Protein 7V5Z (pdb70)

B-factor: mean 31.44, std 9.58, range [15.92, 78.42]

Solvent-accessible surface area: 17406 Å² total; per-residue (Å²): 182,77,101,21,33,26,72,92,0,74,139,78,0,103,79,17,4,91,51,4,24,115,76,87,92,23,8,34,1,50,27,161,73,70,106,39,15,1,0,0,5,1,47,117,9,12,101,3,7,79,11,0,27,65,0,7,32,40,5,0,3,13,15,0,18,102,14,60,133,44,156,43,35,59,27,60,5,101,103,22,78,24,128,116,109,184,78,101,22,36,29,85,102,0,87,157,65,0,94,72,19,4,77,42,1,22,104,88,91,95,17,4,28,2,48,25,170,87,70,142,39,13,1,0,0,5,2,30,109,11,12,101,4,10,66,12,3,14,72,0,4,31,33,4,0,5,26,16,0,33,107,16,64,124,47,152,45,33,61,28,5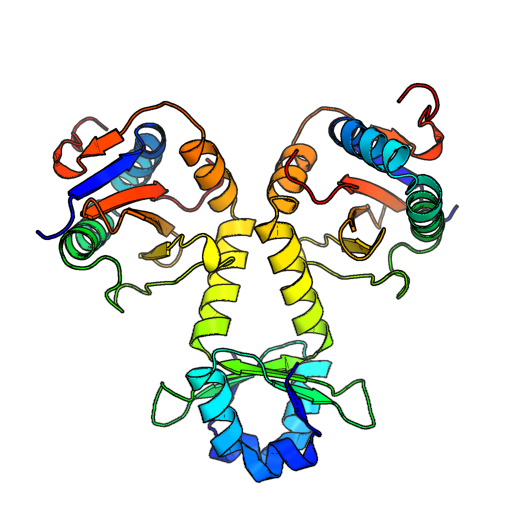8,6,104,101,16,80,23,120,124,57,122,97,25,60,5,52,0,18,44,38,0,84,62,2,2,68,65,0,63,125,49,200,28,72,156,37,0,56,95,3,1,87,21,0,30,84,56,0,62,109,156,50,54,57,26,21,104,3,39,15,63,170,69,92,23,16,0,0,104,8,46,143,56,6,8,0,0,0,28,18,64,62,225,96,101,59,0,41,0,0,1,0,25,1,77,78,133,123,89,26,58,4,47,0,18,38,38,0,75,50,0,0,88,54,0,70,135,50,199,22,73,155,41,0,60,97,3,1,101,16,0,27,68,49,0,64,80,160,55,54,58,27,25,104,3,39,19,68,169,72,91,24,14,1,0,90,14,46,138,98,22,8,0,0,0,30,21,59,73,219,96,95,62,1,47,0,0,0,0,41,11,61,122,86

Structure (mmCIF, N/CA/C/O backbone):
data_7V5Z
#
_entry.id   7V5Z
#
_cell.length_a   32.694
_cell.length_b   92.243
_cell.length_c   108.813
_cell.angle_alpha   90.000
_cell.angle_beta   90.000
_cell.angle_gamma   90.000
#
_symmetry.space_group_name_H-M   'P 21 21 21'
#
loop_
_entity.id
_entity.type
_entity.pdbx_description
1 polymer Antitoxin
2 polymer 'Putative mRNA interferase YoeB'
3 water water
#
loop_
_atom_site.group_PDB
_atom_site.id
_atom_site.type_symbol
_atom_site.label_atom_id
_atom_site.label_alt_id
_atom_site.label_comp_id
_atom_site.label_asym_id
_atom_site.label_entity_id
_atom_site.label_seq_id
_atom_site.pdbx_PDB_ins_code
_atom_site.Cartn_x
_atom_site.Cartn_y
_atom_site.Cartn_z
_atom_site.occupancy
_atom_site.B_iso_or_equiv
_atom_site.auth_seq_id
_atom_site.auth_comp_id
_atom_site.auth_asym_id
_atom_site.auth_atom_id
_atom_site.pdbx_PDB_model_num
ATOM 1 N N . MET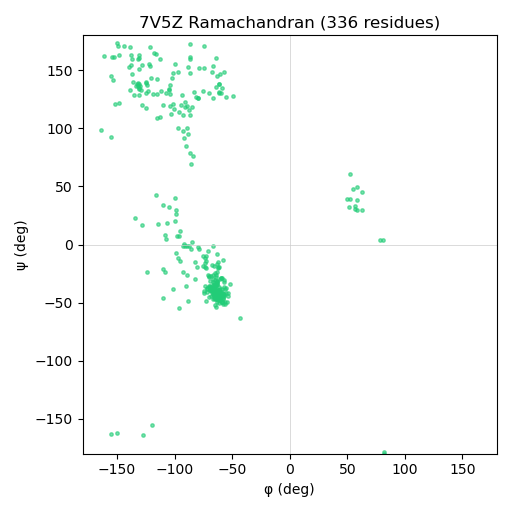 A 1 1 ? -24.51650 3.92485 -37.28411 1.000 66.57286 1 MET A N 1
ATOM 2 C CA . MET A 1 1 ? -23.74021 2.82388 -37.85601 1.000 65.23491 1 MET A CA 1
ATOM 3 C C . MET A 1 1 ? -23.74273 2.85128 -39.38930 1.000 61.91152 1 MET A C 1
ATOM 4 O O . MET A 1 1 ? -24.80099 2.79408 -40.02295 1.000 60.12061 1 MET A O 1
ATOM 9 N N . ILE A 1 2 ? -22.55352 2.94517 -39.97824 1.000 54.51176 2 ILE A N 1
ATOM 10 C CA . ILE A 1 2 ? -22.38509 2.91089 -41.42795 1.000 53.39958 2 ILE A CA 1
ATOM 11 C C . ILE A 1 2 ? -21.92646 1.50977 -41.80820 1.000 46.12864 2 ILE A C 1
ATOM 12 O O . ILE A 1 2 ? -20.85168 1.06491 -41.38652 1.000 46.35110 2 ILE A O 1
ATOM 17 N N . ILE A 1 3 ? -22.74288 0.80564 -42.58713 1.000 40.95147 3 ILE A N 1
ATOM 18 C CA . ILE A 1 3 ? -22.51072 -0.59746 -42.91032 1.000 42.64293 3 ILE A CA 1
ATOM 19 C C . ILE A 1 3 ? -22.46719 -0.73840 -44.42317 1.000 42.86359 3 ILE A C 1
ATOM 20 O O . ILE A 1 3 ? -23.27601 -0.13593 -45.13747 1.000 44.24809 3 ILE A O 1
ATOM 25 N N . THR A 1 4 ? -21.51655 -1.52226 -44.91554 1.000 38.29111 4 THR A N 1
ATOM 26 C CA . THR A 1 4 ? -21.42550 -1.75315 -46.34592 1.000 39.42612 4 THR A CA 1
ATOM 27 C C . THR A 1 4 ? -20.87338 -3.14989 -46.56884 1.000 34.36413 4 THR A C 1
ATOM 28 O O . THR A 1 4 ? -20.31337 -3.76319 -45.66088 1.000 37.34129 4 THR A O 1
ATOM 32 N N . SER A 1 5 ? -21.04745 -3.65428 -47.77342 1.000 37.07875 5 SER A N 1
ATOM 33 C CA . SER A 1 5 ? -20.54885 -4.98558 -48.08097 1.000 35.41961 5 SER A CA 1
ATOM 34 C C . SER A 1 5 ? -19.09396 -4.91468 -48.51865 1.000 30.20608 5 SER A C 1
ATOM 35 O O . SER A 1 5 ? -18.60271 -3.84349 -48.88272 1.000 32.79968 5 SER A O 1
ATOM 38 N N . PRO A 1 6 ? -18.36525 -6.03751 -48.48361 1.000 31.42246 6 PRO A N 1
ATOM 39 C CA . PRO A 1 6 ? -17.01724 -6.03967 -49.08299 1.000 30.95588 6 PRO A CA 1
ATOM 40 C C . PRO A 1 6 ? -17.01877 -5.55820 -50.52379 1.000 30.97163 6 PRO A C 1
ATOM 41 O O . PRO A 1 6 ? -16.15901 -4.75989 -50.91778 1.000 27.31461 6 PRO A O 1
ATOM 45 N N . THR A 1 7 ? -17.97869 -6.02284 -51.32344 1.000 29.20130 7 THR A N 1
ATOM 46 C CA . THR A 1 7 ? -18.01735 -5.64158 -52.73357 1.000 33.91568 7 THR A CA 1
ATOM 47 C C . THR A 1 7 ? -18.19433 -4.13864 -52.90370 1.000 29.09170 7 THR A C 1
ATOM 48 O O . THR A 1 7 ? -17.45053 -3.49855 -53.65294 1.000 30.21871 7 THR A O 1
ATOM 52 N N . GLU A 1 8 ? -19.18378 -3.55288 -52.21954 1.000 28.05599 8 GLU A N 1
ATOM 53 C CA . GLU A 1 8 ? -19.41423 -2.12142 -52.37638 1.000 29.69757 8 GLU A CA 1
ATOM 54 C C . GLU A 1 8 ? -18.27613 -1.30769 -51.77353 1.000 31.98308 8 GLU A C 1
ATOM 55 O O . GLU A 1 8 ? -17.90593 -0.26176 -52.31494 1.000 26.77565 8 GLU A O 1
ATOM 61 N N . ALA A 1 9 ? -17.70827 -1.77194 -50.65712 1.000 30.08618 9 ALA A N 1
ATOM 62 C CA . ALA A 1 9 ? -16.59276 -1.05340 -50.04961 1.000 27.68092 9 ALA A CA 1
ATOM 63 C C . ALA A 1 9 ? -15.41484 -0.96393 -51.00570 1.000 28.19646 9 ALA A C 1
ATOM 64 O O . ALA A 1 9 ? -14.75175 0.07556 -51.08795 1.000 27.78843 9 ALA A O 1
ATOM 66 N N . ARG A 1 10 ? -15.12469 -2.05687 -51.72019 1.000 29.22507 10 ARG A N 1
ATOM 67 C CA . ARG A 1 10 ? -14.00028 -2.05586 -52.64787 1.000 27.39091 10 ARG A CA 1
ATOM 68 C C . ARG A 1 10 ? -14.24099 -1.09384 -53.80634 1.000 30.20733 10 ARG A C 1
ATOM 69 O O . ARG A 1 10 ? -13.31878 -0.38803 -54.23085 1.000 30.35380 10 ARG A O 1
ATOM 77 N N . LYS A 1 11 ? -15.47015 -1.04978 -54.33371 1.000 27.57960 11 LYS A N 1
ATOM 78 C CA . LYS A 1 11 ? -15.75632 -0.11282 -55.42215 1.000 35.38710 11 LYS A CA 1
ATOM 79 C C . LYS A 1 11 ? -15.69321 1.33513 -54.94701 1.000 34.37169 11 LYS A C 1
ATOM 80 O O . LYS A 1 11 ? -15.20013 2.20640 -55.66932 1.000 35.14247 11 LYS A O 1
ATOM 86 N N . ASP A 1 12 ? -16.16334 1.61299 -53.72821 1.000 35.83162 12 ASP A N 1
ATOM 87 C CA . ASP A 1 12 ? -16.18934 2.97064 -53.19600 1.000 32.61957 12 ASP A CA 1
ATOM 88 C C . ASP A 1 12 ? -15.02323 3.26012 -52.25849 1.000 31.39428 12 ASP A C 1
ATOM 89 O O . ASP A 1 12 ? -15.12090 4.15592 -51.41501 1.000 28.65510 12 ASP A O 1
ATOM 94 N N . PHE A 1 13 ? -13.90503 2.55134 -52.43312 1.000 30.11284 13 PHE A N 1
ATOM 95 C CA . PHE A 1 13 ? -12.86070 2.52851 -51.41461 1.000 29.61933 13 PHE A CA 1
ATOM 96 C C . PHE A 1 13 ? -12.24158 3.90519 -51.19532 1.000 29.72869 13 PHE A C 1
ATOM 97 O O . PHE A 1 13 ? -11.97641 4.29573 -50.05293 1.000 30.93026 13 PHE A O 1
ATOM 105 N N . TYR A 1 14 ? -11.99163 4.65733 -52.26602 1.000 27.47636 14 TYR A N 1
ATOM 106 C CA . TYR A 1 14 ? -11.30949 5.93268 -52.07452 1.000 27.11876 14 TYR A CA 1
ATOM 107 C C . TYR A 1 14 ? -12.19810 6.92047 -51.32755 1.000 30.06255 14 TYR A C 1
ATOM 108 O O . TYR A 1 14 ? -11.72453 7.65129 -50.45205 1.000 30.47241 14 TYR A O 1
ATOM 117 N N . GLN A 1 15 ? -13.49007 6.94165 -51.64253 1.000 29.39711 15 GLN A N 1
ATOM 118 C CA . GLN A 1 15 ? -14.40696 7.82666 -50.93686 1.000 32.36562 15 GLN A CA 1
ATOM 119 C C . GLN A 1 15 ? -14.60597 7.37854 -49.49698 1.000 28.42908 15 GLN A C 1
ATOM 120 O O . GLN A 1 15 ? -14.74547 8.21897 -48.59883 1.000 29.28095 15 GLN A O 1
ATOM 126 N N . LEU A 1 16 ? -14.61709 6.06276 -49.26493 1.000 30.63790 16 LEU A N 1
ATOM 127 C CA . LEU A 1 16 ? -14.74624 5.53483 -47.90982 1.000 28.40363 16 LEU A CA 1
ATOM 128 C C . LEU A 1 16 ? -13.62062 6.04492 -47.02432 1.000 29.41213 16 LEU A C 1
ATOM 129 O O . LEU A 1 16 ? -13.85692 6.43559 -45.87618 1.000 31.11679 16 LEU A O 1
ATOM 134 N N . LEU A 1 17 ? -12.38146 6.03083 -47.54387 1.000 27.22385 17 LEU A N 1
ATOM 135 C CA . LEU A 1 17 ? -11.23504 6.50142 -46.76866 1.000 32.04773 17 LEU A CA 1
ATOM 136 C C . LEU A 1 17 ? -11.37689 7.97431 -46.41620 1.000 35.53816 17 LEU A C 1
ATOM 137 O O . LEU A 1 17 ? -11.07950 8.37961 -45.28536 1.000 37.91708 17 LEU A O 1
ATOM 142 N N . LYS A 1 18 ? -11.80822 8.79461 -47.37803 1.000 32.65552 18 LYS A N 1
ATOM 143 C CA . LYS A 1 18 ? -12.17316 10.17246 -47.06847 1.000 33.76784 18 LYS A CA 1
ATOM 144 C C . LYS A 1 18 ? -13.23810 10.22074 -45.98184 1.000 34.00050 18 LYS A C 1
ATOM 145 O O . LYS A 1 18 ? -13.08550 10.92650 -44.97878 1.000 36.27589 18 LYS A O 1
ATOM 151 N N . ASN A 1 19 ? -14.32459 9.46041 -46.16025 1.000 32.00007 19 ASN A N 1
ATOM 152 C CA . ASN A 1 19 ? -15.46538 9.56570 -45.24866 1.000 35.66210 19 ASN A CA 1
ATOM 153 C C . ASN A 1 19 ? -15.07536 9.23528 -43.81451 1.000 40.74522 19 ASN A C 1
ATOM 154 O O . ASN A 1 19 ? -15.47547 9.94293 -42.88326 1.000 40.04922 19 ASN A O 1
ATOM 159 N N . VAL A 1 20 ? -14.30927 8.15885 -43.60507 1.000 34.38490 20 VAL A N 1
ATOM 160 C CA . VAL A 1 20 ? -14.01610 7.78279 -42.22683 1.000 37.69477 20 VAL A CA 1
ATOM 161 C C . VAL A 1 20 ? -13.17801 8.84155 -41.54340 1.000 34.24689 20 VAL A C 1
ATOM 162 O O . VAL A 1 20 ? -13.23280 8.96829 -40.31800 1.000 38.80744 20 VAL A O 1
ATOM 166 N N . ASN A 1 21 ? -12.43390 9.63597 -42.30595 1.000 36.63729 21 ASN A N 1
ATOM 167 C CA . ASN A 1 21 ? -11.58854 10.66631 -41.71798 1.000 42.17548 21 ASN A CA 1
ATOM 168 C C . ASN A 1 21 ? -12.30340 12.00180 -41.52864 1.000 46.13062 21 ASN A C 1
ATOM 169 O O . ASN A 1 21 ? -11.93689 12.76539 -40.62840 1.000 47.24509 21 ASN A O 1
ATOM 174 N N . ASN A 1 22 ? -13.32918 12.29509 -42.32586 1.000 44.65183 22 ASN A N 1
ATOM 175 C CA . ASN A 1 22 ? -14.05374 13.54874 -42.16280 1.000 46.09040 22 ASN A CA 1
ATOM 176 C C . ASN A 1 22 ? -15.26325 13.41109 -41.25666 1.000 52.22565 22 ASN A C 1
ATOM 177 O O . ASN A 1 22 ? -15.71612 14.41061 -40.68619 1.000 57.56138 22 ASN A O 1
ATOM 182 N N . ASN A 1 23 ? -15.81288 12.20699 -41.12467 1.000 47.90876 23 ASN A N 1
ATOM 183 C CA . ASN A 1 23 ? -16.92941 11.97786 -40.22301 1.000 48.66133 23 ASN A CA 1
ATOM 184 C C . ASN A 1 23 ? -16.49535 11.39060 -38.89058 1.000 53.33611 23 ASN A C 1
ATOM 185 O O . ASN A 1 23 ? -17.33008 11.26760 -37.98697 1.000 55.38068 23 ASN A O 1
ATOM 190 N N . HIS A 1 24 ? -15.21714 11.02791 -38.74995 1.000 52.77688 24 HIS A N 1
ATOM 191 C CA . HIS A 1 24 ? -14.69902 10.39943 -37.53192 1.000 51.14345 24 HIS A CA 1
ATOM 192 C C . HIS A 1 24 ? -15.54855 9.20246 -37.11215 1.000 52.25103 24 HIS A C 1
ATOM 193 O O . HIS A 1 24 ? -15.69038 8.90759 -35.92296 1.000 52.78708 24 HIS A O 1
ATOM 200 N N . GLU A 1 25 ? -16.12748 8.50281 -38.08331 1.000 47.79252 25 GLU A N 1
ATOM 201 C CA . GLU A 1 25 ? -17.00166 7.38892 -37.78139 1.000 53.82836 25 GLU A CA 1
ATOM 202 C C . GLU A 1 25 ? -16.49969 6.12696 -38.46433 1.000 46.40416 25 GLU A C 1
ATOM 203 O O . GLU A 1 25 ? -16.20991 6.15346 -39.66747 1.000 48.82507 25 GLU A O 1
ATOM 209 N N . PRO A 1 26 ? -16.40201 5.01171 -37.75304 1.000 44.78046 26 PRO A N 1
ATOM 210 C CA . PRO A 1 26 ? -15.98320 3.76779 -38.39832 1.000 41.92678 26 PRO A CA 1
ATOM 211 C C . PRO A 1 26 ? -17.02362 3.30292 -39.40142 1.000 40.61498 26 PRO A C 1
ATOM 212 O O . PRO A 1 26 ? -18.21558 3.59542 -39.27817 1.000 42.65249 26 PRO A O 1
ATOM 216 N N . ILE A 1 27 ? -16.56418 2.56237 -40.40411 1.000 37.27528 27 ILE A N 1
ATOM 217 C CA . ILE A 1 27 ? -17.45803 1.92005 -41.35750 1.000 35.14149 27 ILE A CA 1
ATOM 218 C C . ILE A 1 27 ? -17.31268 0.41312 -41.20320 1.000 31.85388 27 ILE A C 1
ATOM 219 O O . ILE A 1 27 ? -16.19456 -0.11359 -41.17187 1.000 26.84910 27 ILE A O 1
ATOM 224 N N . TYR A 1 28 ? -18.43888 -0.26906 -41.06179 1.000 27.39281 28 TYR A N 1
ATOM 225 C CA . TYR A 1 28 ? -18.44139 -1.70792 -40.86022 1.000 32.27294 28 TYR A CA 1
ATOM 226 C C . TYR A 1 28 ? -18.52805 -2.38193 -42.22249 1.000 31.72244 28 TYR A C 1
ATOM 227 O O . TYR A 1 28 ? -19.43268 -2.09041 -43.01494 1.000 31.52733 28 TYR A O 1
ATOM 236 N N . ILE A 1 29 ? -17.54962 -3.22923 -42.50880 1.000 30.35879 29 ILE A N 1
ATOM 237 C CA . ILE A 1 29 ? -17.57511 -4.10372 -43.66983 1.000 31.20087 29 ILE A CA 1
ATOM 238 C C . ILE A 1 29 ? -18.19121 -5.41137 -43.19754 1.000 32.34202 29 ILE A C 1
ATOM 239 O O . ILE A 1 29 ? -17.59434 -6.12641 -42.39025 1.000 31.04665 29 ILE A O 1
ATOM 244 N N . SER A 1 30 ? -19.38978 -5.71873 -43.67691 1.000 33.50249 30 SER A N 1
ATOM 245 C CA . SER A 1 30 ? -20.08838 -6.93547 -43.28047 1.000 36.47397 30 SER A CA 1
ATOM 246 C C . SER A 1 30 ? -20.45260 -7.71813 -44.53285 1.000 39.14593 30 SER A C 1
ATOM 247 O O . SER A 1 30 ? -21.19853 -7.21993 -45.38688 1.000 34.88265 30 SER A O 1
ATOM 250 N N . GLY A 1 31 ? -19.90318 -8.92467 -44.65101 1.000 38.71390 31 GLY A N 1
ATOM 251 C CA . GLY A 1 31 ? -20.10824 -9.74236 -45.83193 1.000 43.80226 31 GLY A CA 1
ATOM 252 C C . GLY A 1 31 ? -20.76659 -11.07586 -45.54780 1.000 49.67980 31 GLY A C 1
ATOM 253 O O . GLY A 1 31 ? -21.47242 -11.22765 -44.54568 1.000 47.83265 31 GLY A O 1
ATOM 254 N N . ASN A 1 32 ? -20.53078 -12.05012 -46.43222 1.000 58.25334 32 ASN A N 1
ATOM 255 C CA . ASN A 1 32 ? -21.18469 -13.35253 -46.32655 1.000 57.28538 32 ASN A CA 1
ATOM 256 C C . ASN A 1 32 ? -20.76355 -14.08013 -45.05146 1.000 62.04430 32 ASN A C 1
ATOM 257 O O . ASN A 1 32 ? -21.60898 -14.49589 -44.24912 1.000 58.64792 32 ASN A O 1
ATOM 262 N N . ASN A 1 33 ? -19.45599 -14.22867 -44.83721 1.000 60.61718 33 ASN A N 1
ATOM 263 C CA . ASN A 1 33 ? -18.92885 -14.94160 -43.68296 1.000 57.69665 33 ASN A CA 1
ATOM 264 C C . ASN A 1 33 ? -18.46288 -13.92428 -42.64996 1.000 55.09001 33 ASN A C 1
ATOM 265 O O . ASN A 1 33 ? -17.58259 -13.09951 -42.92959 1.000 47.19807 33 ASN A O 1
ATOM 270 N N . ALA A 1 34 ? -19.04645 -13.99079 -41.45454 1.000 56.86138 34 ALA A N 1
ATOM 271 C CA . ALA A 1 34 ? -18.58721 -13.15297 -40.35767 1.000 55.03647 34 ALA A CA 1
ATOM 272 C C . ALA A 1 34 ? -17.11929 -13.38131 -40.04878 1.000 52.63370 34 ALA A C 1
ATOM 273 O O . ALA A 1 34 ? -16.52789 -12.58959 -39.31401 1.000 56.19939 34 ALA A O 1
ATOM 275 N N . GLU A 1 35 ? -16.52171 -14.44999 -40.57665 1.000 52.25715 35 GLU A N 1
ATOM 276 C CA . GLU A 1 35 ? -15.07048 -14.57428 -40.54752 1.000 55.03091 35 GLU A CA 1
ATOM 277 C C . GLU A 1 35 ? -14.42245 -13.25278 -40.89869 1.000 48.83372 35 GLU A C 1
ATOM 278 O O . GLU A 1 35 ? -13.80556 -12.61022 -40.04646 1.000 51.79049 35 GLU A O 1
ATOM 284 N N . ASN A 1 36 ? -14.65650 -12.78220 -42.12579 1.000 44.58643 36 ASN A N 1
ATOM 285 C CA . ASN A 1 36 ? -13.91277 -11.69492 -42.73358 1.000 43.76803 36 ASN A CA 1
ATOM 286 C C . ASN A 1 36 ? -14.63956 -10.35284 -42.65829 1.000 40.14240 36 ASN A C 1
ATOM 287 O O . ASN A 1 36 ? -14.31832 -9.44793 -43.42791 1.000 38.56771 36 ASN A O 1
ATOM 292 N N . ASN A 1 37 ? -15.60645 -10.21118 -41.74836 1.000 34.74504 37 ASN A N 1
ATOM 293 C CA . ASN A 1 37 ? -16.13072 -8.89511 -41.39905 1.000 33.17182 37 ASN A CA 1
ATOM 294 C C . ASN A 1 37 ? -15.02989 -8.05276 -40.76705 1.000 27.76090 37 ASN A C 1
ATOM 295 O O . ASN A 1 37 ? -14.19340 -8.57052 -40.02792 1.000 26.11488 37 ASN A O 1
ATOM 300 N N . ALA A 1 38 ? -15.04753 -6.74705 -41.03767 1.000 25.09405 38 ALA A N 1
ATOM 301 C CA . ALA A 1 38 ? -13.99372 -5.85400 -40.58221 1.000 29.07137 38 ALA A CA 1
ATOM 302 C C . ALA A 1 38 ? -14.55320 -4.45127 -40.35960 1.000 25.84185 38 ALA A C 1
ATOM 303 O O . ALA A 1 38 ? -15.71576 -4.15235 -40.65796 1.000 26.12562 38 ALA A O 1
ATOM 305 N N . VAL A 1 39 ? -13.69800 -3.59126 -39.81787 1.000 27.50800 39 VAL A N 1
ATOM 306 C CA . VAL A 1 39 ? -14.01571 -2.19230 -39.56050 1.000 25.43639 39 VAL A CA 1
ATOM 307 C C . VAL A 1 39 ? -12.87879 -1.35404 -40.11981 1.000 26.06089 39 VAL A C 1
ATOM 308 O O . VAL A 1 39 ? -11.70404 -1.70090 -39.95193 1.000 27.18309 39 VAL A O 1
ATOM 312 N N . ILE A 1 40 ? -13.22068 -0.25327 -40.76986 1.000 24.33450 40 ILE A N 1
ATOM 313 C CA . ILE A 1 40 ? -12.24253 0.71357 -41.24874 1.000 28.22693 40 ILE A CA 1
ATOM 314 C C . ILE A 1 40 ? -12.42161 1.97356 -40.42944 1.000 26.79606 40 ILE A C 1
ATOM 315 O O . ILE A 1 40 ? -13.55219 2.42947 -40.23072 1.000 29.53329 40 ILE A O 1
ATOM 320 N N . ILE A 1 41 ? -11.31192 2.51302 -39.92380 1.000 31.59351 41 ILE A N 1
ATOM 321 C CA . ILE A 1 41 ? -11.32855 3.66969 -39.03534 1.000 30.22529 41 ILE A CA 1
ATOM 322 C C . ILE A 1 41 ? -10.20880 4.61451 -39.46948 1.000 30.42857 41 ILE A C 1
ATOM 323 O O . ILE A 1 41 ? -9.15364 4.18070 -39.94831 1.000 27.72495 41 ILE A O 1
ATOM 328 N N . GLY A 1 42 ? -10.44899 5.91575 -39.31467 1.000 30.20951 42 GLY A N 1
ATOM 329 C CA . GLY A 1 42 ? -9.40793 6.88516 -39.60479 1.000 28.59916 42 GLY A CA 1
ATOM 330 C C . GLY A 1 42 ? -8.19251 6.67945 -38.72018 1.000 28.05155 42 GLY A C 1
ATOM 331 O O . GLY A 1 42 ? -8.29778 6.24986 -37.56860 1.000 26.32347 42 GLY A O 1
ATOM 332 N N . LEU A 1 43 ? -7.01289 6.97003 -39.27814 1.000 26.56231 43 LEU A N 1
ATOM 333 C CA . LEU A 1 43 ? -5.77490 6.72785 -38.53883 1.000 26.11041 43 LEU A CA 1
ATOM 334 C C . LEU A 1 43 ? -5.74391 7.52659 -37.24376 1.000 28.61690 43 LEU A C 1
ATOM 335 O O . LEU A 1 43 ? -5.32286 7.02222 -36.19744 1.000 27.50899 43 LEU A O 1
ATOM 340 N N . GLU A 1 44 ? -6.18280 8.78056 -37.29980 1.000 29.74754 44 GLU A N 1
ATOM 341 C CA . GLU A 1 44 ? -6.19369 9.62224 -36.11097 1.000 34.52127 44 GLU A CA 1
ATOM 342 C C . GLU A 1 44 ? -7.08180 9.02209 -35.02901 1.000 32.41788 44 GLU A C 1
ATOM 343 O O . GLU A 1 44 ? -6.68262 8.93621 -33.86074 1.000 30.06303 44 GLU A O 1
ATOM 349 N N . ASP A 1 45 ? -8.29190 8.58739 -35.40239 1.000 29.72908 45 ASP A N 1
ATOM 350 C CA . ASP A 1 45 ? -9.16911 7.93569 -34.43085 1.000 29.67490 45 ASP A CA 1
ATOM 351 C C . ASP A 1 45 ? -8.55937 6.63985 -33.91344 1.000 27.11526 45 ASP A C 1
ATOM 352 O O . ASP A 1 45 ? -8.75332 6.27745 -32.74474 1.000 28.01523 45 ASP A O 1
ATOM 357 N N . TRP A 1 46 ? -7.83860 5.91033 -34.76958 1.000 26.66853 46 TRP A N 1
ATOM 358 C CA . TRP A 1 46 ? -7.19480 4.68066 -34.30081 1.000 27.64655 46 TRP A CA 1
ATOM 359 C C . TRP A 1 46 ? -6.10291 4.99321 -33.27919 1.000 27.42670 46 TRP A C 1
ATOM 360 O O . TRP A 1 46 ? -5.96371 4.29141 -32.26643 1.000 24.98909 46 TRP A O 1
ATOM 371 N N . LYS A 1 47 ? -5.33229 6.05605 -33.51499 1.000 28.16285 47 LYS A N 1
ATOM 372 C CA . LYS A 1 47 ? -4.26946 6.40348 -32.57661 1.000 25.95702 47 LYS A CA 1
ATOM 373 C C . LYS A 1 47 ? -4.83740 6.80770 -31.21792 1.000 27.77684 47 LYS A C 1
ATOM 374 O O . LYS A 1 47 ? -4.23869 6.49993 -30.17599 1.000 25.29568 47 LYS A O 1
ATOM 380 N N . SER A 1 48 ? -5.99606 7.49079 -31.20430 1.000 25.93930 48 SER A N 1
ATOM 381 C CA . SER A 1 48 ? -6.67922 7.75549 -29.93679 1.000 25.87229 48 SER A CA 1
ATOM 382 C C . SER A 1 48 ? -7.06239 6.46492 -29.23306 1.000 25.96690 48 SER A C 1
ATOM 383 O O . SER A 1 48 ? -6.87416 6.32434 -28.01383 1.000 25.35613 48 SER A O 1
ATOM 386 N N . ILE A 1 49 ? -7.61188 5.51424 -29.98456 1.000 24.85372 49 ILE A N 1
ATOM 387 C CA . ILE A 1 49 ? -8.01148 4.23435 -29.41051 1.000 24.81562 49 ILE A CA 1
ATOM 388 C C . ILE A 1 49 ? -6.79217 3.48096 -28.89919 1.000 20.68920 49 ILE A C 1
ATOM 389 O O . ILE A 1 49 ? -6.79827 2.95301 -27.78464 1.000 24.77545 49 ILE A O 1
ATOM 394 N N . GLN A 1 50 ? -5.72680 3.42122 -29.70896 1.000 23.71409 50 GLN A N 1
ATOM 395 C CA . GLN A 1 50 ? -4.49153 2.76316 -29.28990 1.000 25.90073 50 GLN A CA 1
ATOM 396 C C . GLN A 1 50 ? -3.94848 3.37092 -28.00618 1.000 24.07957 50 GLN A C 1
ATOM 397 O O . GLN A 1 50 ? -3.48133 2.65637 -27.11008 1.000 24.72094 50 GLN A O 1
ATOM 403 N N . GLU A 1 51 ? -3.95055 4.69174 -27.92470 1.000 22.85027 51 GLU A N 1
ATOM 404 C CA . GLU A 1 51 ? -3.42953 5.35381 -26.73845 1.000 22.97132 51 GLU A CA 1
ATOM 405 C C . GLU A 1 51 ? -4.31797 5.08412 -25.52428 1.000 21.98512 51 GLU A C 1
ATOM 406 O O . GLU A 1 51 ? -3.81783 4.86755 -24.41430 1.000 21.85338 51 GLU A O 1
ATOM 412 N N . THR A 1 52 ? -5.63725 5.08135 -25.71783 1.000 21.66115 52 THR A N 1
ATOM 413 C CA . THR A 1 52 ? -6.55296 4.78337 -24.62350 1.000 21.70166 52 THR A CA 1
ATOM 414 C C . THR A 1 52 ? -6.35033 3.36776 -24.10178 1.000 20.38355 52 THR A C 1
ATOM 415 O O . THR A 1 52 ? -6.30226 3.13502 -22.88496 1.000 22.16161 52 THR A O 1
ATOM 419 N N . ILE A 1 53 ? -6.25161 2.40200 -25.01185 1.000 21.01130 53 ILE A N 1
ATOM 420 C CA . ILE A 1 53 ? -6.05229 1.01463 -24.59964 1.000 23.16584 53 ILE A CA 1
ATOM 421 C C . ILE A 1 53 ? -4.74813 0.88672 -23.81765 1.000 22.01063 53 ILE A C 1
ATOM 422 O O . ILE A 1 53 ? -4.67529 0.16768 -22.81765 1.000 22.79641 53 ILE A O 1
ATOM 427 N N . TYR A 1 54 ? -3.70978 1.60477 -24.23769 1.000 23.04855 54 TYR A N 1
ATOM 428 C CA . TYR A 1 54 ? -2.44145 1.54179 -23.51311 1.000 21.90885 54 TYR A CA 1
ATOM 429 C C . TYR A 1 54 ? -2.57388 2.11164 -22.10106 1.000 23.90645 54 TYR A C 1
ATOM 430 O O . TYR A 1 54 ? -2.10116 1.50494 -21.13692 1.000 20.31713 54 TYR A O 1
ATOM 439 N N . LEU A 1 55 ? -3.20560 3.28540 -21.95617 1.000 18.62496 55 LEU A N 1
ATOM 440 C CA . LEU A 1 55 ? -3.34890 3.86025 -20.61593 1.000 22.28098 55 LEU A CA 1
ATOM 441 C C . LEU A 1 55 ? -4.33861 3.07486 -19.74648 1.000 23.37610 55 LEU A C 1
ATOM 442 O O . LEU A 1 55 ? -4.21796 3.08219 -18.51410 1.000 23.27213 55 LEU A O 1
ATOM 447 N N . GLU A 1 56 ? -5.31489 2.38957 -20.34744 1.000 22.14316 56 GLU A N 1
ATOM 448 C CA . GLU A 1 56 ? -6.15659 1.50452 -19.54029 1.000 24.03651 56 GLU A CA 1
ATOM 449 C C . GLU A 1 56 ? -5.40906 0.23448 -19.15582 1.000 23.35071 56 GLU A C 1
ATOM 450 O O . GLU A 1 56 ? -5.53247 -0.24484 -18.02183 1.000 25.26770 56 GLU A O 1
ATOM 456 N N . SER A 1 57 ? -4.62984 -0.32439 -20.08059 1.000 22.98336 57 SER A N 1
ATOM 457 C CA . SER A 1 57 ? -3.96737 -1.60391 -19.81454 1.000 25.05273 57 SER A CA 1
ATOM 458 C C . SER A 1 57 ? -2.89293 -1.47632 -18.74842 1.000 27.71220 57 SER A C 1
ATOM 459 O O . SER A 1 57 ? -2.58702 -2.45390 -18.05602 1.000 30.70589 57 SER A O 1
ATOM 462 N N . THR A 1 58 ? -2.30610 -0.29145 -18.59729 1.000 25.44049 58 THR A N 1
ATOM 463 C CA . THR A 1 58 ? -1.30656 -0.10791 -17.55692 1.000 23.28609 58 THR A CA 1
ATOM 464 C C . THR A 1 58 ? -1.92152 0.24334 -16.20962 1.000 26.62685 58 THR A C 1
ATOM 465 O O . THR A 1 58 ? -1.19221 0.35146 -15.21743 1.000 28.42851 58 THR A O 1
ATOM 469 N N . GLY A 1 59 ? -3.23719 0.41786 -16.13857 1.000 26.53215 59 GLY A N 1
ATOM 470 C CA . GLY A 1 59 ? -3.83612 0.93557 -14.92880 1.000 24.89502 59 GLY A CA 1
ATOM 471 C C . GLY A 1 59 ? -3.77231 2.43659 -14.76225 1.000 24.62005 59 GLY A C 1
ATOM 472 O O . GLY A 1 59 ? -4.20226 2.94633 -13.72125 1.000 22.08939 59 GLY A O 1
ATOM 473 N N . THR A 1 60 ? -3.26234 3.16664 -15.75438 1.000 22.89418 60 THR A N 1
ATOM 474 C CA . THR A 1 60 ? -3.11594 4.61132 -15.60451 1.000 25.28959 60 THR A CA 1
ATOM 475 C C . THR A 1 60 ? -4.46854 5.30634 -15.51943 1.000 21.91363 60 THR A C 1
ATOM 476 O O . THR A 1 60 ? -4.65481 6.19890 -14.68453 1.000 23.59729 60 THR A O 1
ATOM 480 N N . MET A 1 61 ? -5.43072 4.90804 -16.36743 1.000 23.26071 61 MET A N 1
ATOM 481 C CA . MET A 1 61 ? -6.74938 5.53776 -16.33545 1.000 23.38673 61 MET A CA 1
ATOM 482 C C . MET A 1 61 ? -7.49717 5.17681 -15.05665 1.000 22.40204 61 MET A C 1
ATOM 483 O O . MET A 1 61 ? -8.27865 5.98308 -14.54359 1.000 23.50859 61 MET A O 1
ATOM 488 N N . ASP A 1 62 ? -7.25447 3.97785 -14.52879 1.000 22.18282 62 ASP A N 1
ATOM 489 C CA . ASP A 1 62 ? -7.74293 3.60263 -13.20573 1.000 23.73727 62 ASP A CA 1
ATOM 490 C C . ASP A 1 62 ? -7.30594 4.61661 -12.15138 1.000 25.71438 62 ASP A C 1
ATOM 491 O O . ASP A 1 62 ? -8.12012 5.10822 -11.36150 1.000 24.60012 62 ASP A O 1
ATOM 496 N N . LYS A 1 63 ? -6.01793 4.94860 -12.12768 1.000 25.53092 63 LYS A N 1
ATOM 497 C CA . LYS A 1 63 ? -5.54015 5.91606 -11.14961 1.000 24.20420 63 LYS A CA 1
ATOM 498 C C . LYS A 1 63 ? -6.03466 7.32492 -11.46719 1.000 21.75240 63 LYS A C 1
ATOM 499 O O . LYS A 1 63 ? -6.36730 8.08998 -10.55343 1.000 21.37665 63 LYS A O 1
ATOM 505 N N . VAL A 1 64 ? -6.11687 7.67919 -12.75045 1.000 18.83881 64 VAL A N 1
ATOM 506 C CA . VAL A 1 64 ? -6.64144 8.99227 -13.12228 1.000 22.49843 64 VAL A CA 1
ATOM 507 C C . VAL A 1 64 ? -8.07430 9.15812 -12.61355 1.000 23.23746 64 VAL A C 1
ATOM 508 O O . VAL A 1 64 ? -8.42584 10.18322 -12.01869 1.000 21.32548 64 VAL A O 1
ATOM 512 N N . ARG A 1 65 ? -8.91977 8.14707 -12.83406 1.000 21.60421 65 ARG A N 1
ATOM 513 C CA . ARG A 1 65 ? -10.31549 8.24171 -12.40650 1.000 19.45841 65 ARG A CA 1
ATOM 514 C C . ARG A 1 65 ? -10.42284 8.37528 -10.89243 1.000 25.20344 65 ARG A C 1
ATOM 515 O O . ARG A 1 65 ? -11.25835 9.13533 -10.38823 1.000 25.76820 65 ARG A O 1
ATOM 523 N N . GLU A 1 66 ? -9.58236 7.64552 -10.14989 1.000 22.51327 66 GLU A N 1
ATOM 524 C CA . GLU A 1 66 ? -9.59240 7.75011 -8.69576 1.000 26.24540 66 GLU A CA 1
ATOM 525 C C . GLU A 1 66 ? -9.16310 9.14322 -8.24675 1.000 24.94326 66 GLU A C 1
ATOM 526 O O . GLU A 1 66 ? -9.79271 9.74902 -7.37470 1.000 25.85912 66 GLU A O 1
ATOM 532 N N . ARG A 1 67 ? -8.09757 9.67445 -8.83814 1.000 24.28893 67 ARG A N 1
ATOM 533 C CA . ARG A 1 67 ? -7.58154 10.96238 -8.39129 1.000 25.46356 67 ARG A CA 1
ATOM 534 C C . ARG A 1 67 ? -8.53105 12.08909 -8.76936 1.000 25.30493 67 ARG A C 1
ATOM 535 O O . ARG A 1 67 ? -8.68905 13.05938 -8.01719 1.000 22.60395 67 ARG A O 1
ATOM 543 N N . GLU A 1 68 ? -9.16406 11.96903 -9.93901 1.000 22.84662 68 GLU A N 1
ATOM 544 C CA . GLU A 1 68 ? -10.13888 12.95168 -10.39703 1.000 26.85131 68 GLU A CA 1
ATOM 545 C C . GLU A 1 68 ? -11.22519 13.18050 -9.36286 1.000 29.08012 68 GLU A C 1
ATOM 546 O O . GLU A 1 68 ? -11.64010 14.31537 -9.12561 1.000 29.69200 68 GLU A O 1
ATOM 552 N N . LYS A 1 69 ? -11.70958 12.10946 -8.74014 1.000 30.89317 69 LYS A N 1
ATOM 553 C CA . LYS A 1 69 ? -12.82522 12.22320 -7.81699 1.000 31.45921 69 LYS A CA 1
ATOM 554 C C . LYS A 1 69 ? -12.38858 12.28639 -6.35508 1.000 33.46442 69 LYS A C 1
ATOM 555 O O . LYS A 1 69 ? -13.24622 12.28859 -5.47053 1.000 39.35889 69 LYS A O 1
ATOM 561 N N . ASP A 1 70 ? -11.08913 12.37584 -6.07025 1.000 31.60550 70 ASP A N 1
ATOM 562 C CA . ASP A 1 70 ? -10.68358 12.48718 -4.67378 1.000 32.61665 70 ASP A CA 1
ATOM 563 C C . ASP A 1 70 ? -10.69171 13.94955 -4.22457 1.000 32.34726 70 ASP A C 1
ATOM 564 O O . ASP A 1 70 ? -10.86686 14.87289 -5.02468 1.000 32.44302 70 ASP A O 1
ATOM 569 N N . ASN A 1 71 ? -10.49052 14.15952 -2.92159 1.000 34.83168 71 ASN A N 1
ATOM 570 C CA . ASN A 1 71 ? -10.49164 15.50395 -2.34753 1.000 37.09774 71 ASN A CA 1
ATOM 571 C C . ASN A 1 71 ? -9.10375 15.94879 -1.88916 1.000 35.80307 71 ASN A C 1
ATOM 572 O O . ASN A 1 71 ? -8.97359 16.70720 -0.92410 1.000 36.52904 71 ASN A O 1
ATOM 577 N N . SER A 1 72 ? -8.05789 15.52131 -2.60730 1.000 33.35570 72 SER A N 1
ATOM 578 C CA . SER A 1 72 ? -6.68721 15.85936 -2.24632 1.000 32.45027 72 SER A CA 1
ATOM 579 C C . SER A 1 72 ? -6.31613 17.30515 -2.54966 1.000 27.18226 72 SER A C 1
ATOM 580 O O . SER A 1 72 ? -5.25932 17.74778 -2.10369 1.000 27.74421 72 SER A O 1
ATOM 583 N N . GLY A 1 73 ? -7.13200 18.04467 -3.29168 1.000 28.84044 73 GLY A N 1
ATOM 584 C CA . GLY A 1 73 ? -6.76751 19.39643 -3.66701 1.000 28.59420 73 GLY A CA 1
ATOM 585 C C . GLY A 1 73 ? -5.83308 19.45065 -4.87400 1.000 28.12740 73 GLY A C 1
ATOM 586 O O . GLY A 1 73 ? -5.46265 18.43874 -5.47106 1.000 26.22960 73 GLY A O 1
ATOM 587 N N . THR A 1 74 ? -5.44721 20.67568 -5.23631 1.000 27.66095 74 THR A N 1
ATOM 588 C CA . THR A 1 74 ? -4.54049 20.90714 -6.35380 1.000 26.78332 74 THR A CA 1
ATOM 589 C C . THR A 1 74 ? -3.42681 21.84897 -5.93199 1.000 29.18626 74 THR A C 1
ATOM 590 O O . THR A 1 74 ? -3.51876 22.55267 -4.92318 1.000 29.19541 74 THR A O 1
ATOM 594 N N . THR A 1 75 ? -2.37132 21.85568 -6.73863 1.000 24.23210 75 THR A N 1
ATOM 595 C CA . THR A 1 75 ? -1.22975 22.73539 -6.54679 1.000 26.76687 75 THR A CA 1
ATOM 596 C C . THR A 1 75 ? -0.82151 23.25151 -7.91900 1.000 29.74268 75 THR A C 1
ATOM 597 O O . THR A 1 75 ? -0.73619 22.46929 -8.87396 1.000 22.62935 75 THR A O 1
ATOM 601 N N . ASN A 1 76 ? -0.60812 24.56608 -8.02518 1.000 27.34496 76 ASN A N 1
ATOM 602 C CA . ASN A 1 76 ? -0.07944 25.13245 -9.25890 1.000 29.41655 76 ASN A CA 1
ATOM 603 C C . ASN A 1 76 ? 1.27383 24.51001 -9.56429 1.000 29.61004 76 ASN A C 1
ATOM 604 O O . ASN A 1 76 ? 2.15449 24.45607 -8.69634 1.000 28.52429 76 ASN A O 1
ATOM 609 N N . ILE A 1 77 ? 1.44444 24.04214 -10.80754 1.000 26.85053 77 ILE A N 1
ATOM 610 C CA . ILE A 1 77 ? 2.62478 23.24031 -11.13949 1.000 24.88699 77 ILE A CA 1
ATOM 611 C C . ILE A 1 77 ? 3.91305 24.00873 -10.87311 1.000 28.15072 77 ILE A C 1
ATOM 612 O O . ILE A 1 77 ? 4.94658 23.40344 -10.55134 1.000 26.95269 77 ILE A O 1
ATOM 617 N N . ASP A 1 78 ? 3.88220 25.34596 -10.97873 1.000 28.79356 78 ASP A N 1
ATOM 618 C CA . ASP A 1 78 ? 5.08842 26.12355 -10.70346 1.000 31.09239 78 ASP A CA 1
ATOM 619 C C . ASP A 1 78 ? 5.40652 26.18257 -9.21453 1.000 32.09668 78 ASP A C 1
ATOM 620 O O . ASP A 1 78 ? 6.53693 26.51866 -8.84641 1.000 36.05967 78 ASP A O 1
ATOM 625 N N . ASP A 1 79 ? 4.43703 25.90420 -8.34952 1.000 30.04710 79 ASP A N 1
ATOM 626 C CA . ASP A 1 79 ? 4.70424 25.92356 -6.91606 1.000 29.02347 79 ASP A CA 1
ATOM 627 C C . ASP A 1 79 ? 5.27044 24.60784 -6.40647 1.000 33.93225 79 ASP A C 1
ATOM 628 O O . ASP A 1 79 ? 5.49444 24.47814 -5.19962 1.000 37.06232 79 ASP A O 1
ATOM 633 N N . ILE A 1 80 ? 5.49007 23.63051 -7.28594 1.000 29.33379 80 ILE A N 1
ATOM 634 C CA . ILE A 1 80 ? 6.03259 22.35353 -6.85784 1.000 33.70443 80 ILE A CA 1
ATOM 635 C C . ILE A 1 80 ? 7.45918 22.56110 -6.37655 1.000 36.65139 80 ILE A C 1
ATOM 636 O O . ILE A 1 80 ? 8.30119 23.13025 -7.08658 1.000 34.82181 80 ILE A O 1
ATOM 641 N N . ASP A 1 81 ? 7.73233 22.11222 -5.15887 1.000 37.44021 81 ASP A N 1
ATOM 642 C CA . ASP A 1 81 ? 9.08590 22.13270 -4.61483 1.000 42.17674 81 ASP A CA 1
ATOM 643 C C . ASP A 1 81 ? 9.75447 20.82750 -5.02897 1.000 38.89392 81 ASP A C 1
ATOM 644 O O . ASP A 1 81 ? 9.60400 19.79900 -4.37471 1.000 42.84241 81 ASP A O 1
ATOM 649 N N . TRP A 1 82 ? 10.50265 20.87314 -6.13906 1.000 37.91662 82 TRP A N 1
ATOM 650 C CA . TRP A 1 82 ? 11.08741 19.65207 -6.69143 1.000 41.57707 82 TRP A CA 1
ATOM 651 C C . TRP A 1 82 ? 12.15167 19.06862 -5.76678 1.000 51.01197 82 TRP A C 1
ATOM 652 O O . TRP A 1 82 ? 12.19866 17.84793 -5.55748 1.000 48.27491 82 TRP A O 1
ATOM 663 N N . ASP A 1 83 ? 13.00925 19.92662 -5.20014 1.000 49.27592 83 ASP A N 1
ATOM 664 C CA . ASP A 1 83 ? 14.08632 19.46839 -4.32631 1.000 53.79483 83 ASP A CA 1
ATOM 665 C C . ASP A 1 83 ? 13.57646 18.77108 -3.07310 1.000 52.09902 83 ASP A C 1
ATOM 666 O O . ASP A 1 83 ? 14.33388 18.01961 -2.44904 1.000 56.92551 83 ASP A O 1
ATOM 671 N N . ASN A 1 84 ? 12.32094 18.99462 -2.68810 1.000 49.67187 84 ASN A N 1
ATOM 672 C CA . ASN A 1 84 ? 11.69440 18.22985 -1.61080 1.000 55.67797 84 ASN A CA 1
ATOM 673 C C . ASN A 1 84 ? 10.80603 17.13287 -2.15653 1.000 60.34271 84 ASN A C 1
ATOM 674 O O . ASN A 1 84 ? 9.69965 16.90984 -1.64439 1.000 59.38051 84 ASN A O 1
ATOM 679 N N . LEU A 1 85 ? 11.26873 16.47617 -3.22120 1.000 61.88279 85 LEU A N 1
ATOM 680 C CA . LEU A 1 85 ? 10.68701 15.22690 -3.68794 1.000 60.14053 85 LEU A CA 1
ATOM 681 C C . LEU A 1 85 ? 9.41133 15.51194 -4.48770 1.000 56.05640 85 LEU A C 1
ATOM 682 O O . LEU A 1 85 ? 9.47989 15.88173 -5.66914 1.000 53.56006 85 LEU A O 1
ATOM 688 N N . MET B 1 1 ? 4.37530 -3.94396 -37.92729 1.000 51.55495 1 MET B N 1
ATOM 689 C CA . MET B 1 1 ? 3.39134 -3.04546 -38.53351 1.000 53.63316 1 MET B CA 1
ATOM 690 C C . MET B 1 1 ? 3.16069 -3.40570 -40.00317 1.000 48.97290 1 MET B C 1
ATOM 691 O O . MET B 1 1 ? 4.09921 -3.40385 -40.80022 1.000 44.72083 1 MET B O 1
ATOM 696 N N . ILE B 1 2 ? 1.91689 -3.72426 -40.35434 1.000 45.86051 2 ILE B N 1
ATOM 697 C CA . ILE B 1 2 ? 1.53930 -4.06261 -41.72448 1.000 42.63207 2 ILE B CA 1
ATOM 698 C C . ILE B 1 2 ? 0.99983 -2.79390 -42.37771 1.000 42.98117 2 ILE B C 1
ATOM 699 O O . ILE B 1 2 ? -0.05051 -2.27577 -41.97327 1.000 36.47348 2 ILE B O 1
ATOM 704 N N . ILE B 1 3 ? 1.72030 -2.28964 -43.38465 1.000 39.09569 3 ILE B N 1
ATOM 705 C CA . ILE B 1 3 ? 1.43494 -0.99746 -44.01071 1.000 38.99237 3 ILE B CA 1
ATOM 706 C C . ILE B 1 3 ? 1.26120 -1.20018 -45.51004 1.000 38.36401 3 ILE B C 1
ATOM 707 O O . ILE B 1 3 ? 2.11526 -1.81365 -46.16150 1.000 36.11013 3 ILE B O 1
ATOM 712 N N . THR B 1 4 ? 0.17310 -0.66193 -46.05966 1.000 30.11973 4 THR B N 1
ATOM 713 C CA . THR B 1 4 ? -0.08032 -0.74078 -47.48942 1.000 30.72313 4 THR B CA 1
ATOM 714 C C . THR B 1 4 ? -0.59880 0.61047 -47.97485 1.000 36.47237 4 THR B C 1
ATOM 715 O O . THR B 1 4 ? -1.01112 1.46036 -47.18315 1.000 31.74351 4 THR B O 1
ATOM 719 N N . SER B 1 5 ? -0.54663 0.81819 -49.28716 1.000 34.01895 5 SER B N 1
ATOM 720 C CA . SER B 1 5 ? -1.05983 2.04460 -49.87072 1.000 31.41225 5 SER B CA 1
ATOM 721 C C . SER B 1 5 ? -2.55455 1.91590 -50.15943 1.000 29.81657 5 SER B C 1
ATOM 722 O O . SER B 1 5 ? -3.08878 0.80127 -50.24401 1.000 27.75682 5 SER B O 1
ATOM 725 N N . PRO B 1 6 ? -3.26289 3.04839 -50.29583 1.000 29.80640 6 PRO B N 1
ATOM 726 C CA . PRO B 1 6 ? -4.70465 2.97631 -50.60157 1.000 26.37656 6 PRO B CA 1
ATOM 727 C C . PRO B 1 6 ? -5.00970 2.17533 -51.85279 1.000 29.76028 6 PRO B C 1
ATOM 728 O O . PRO B 1 6 ? -5.99814 1.43146 -51.89880 1.000 28.65140 6 PRO B O 1
ATOM 732 N N . THR B 1 7 ? -4.15577 2.28779 -52.86579 1.000 27.23040 7 THR B N 1
ATOM 733 C CA . THR B 1 7 ? -4.40507 1.58992 -54.12098 1.000 28.66826 7 THR B CA 1
ATOM 734 C C . THR B 1 7 ? -4.12855 0.09475 -54.00083 1.000 27.59004 7 THR B C 1
ATOM 735 O O . THR B 1 7 ? -4.88603 -0.72233 -54.53461 1.000 28.08224 7 THR B O 1
ATOM 739 N N . GLU B 1 8 ? -3.04477 -0.28825 -53.31451 1.000 32.05892 8 GLU B N 1
ATOM 740 C CA . GLU B 1 8 ? -2.77802 -1.70895 -53.09361 1.000 28.89638 8 GLU B CA 1
ATOM 741 C C . GLU B 1 8 ? -3.85852 -2.34189 -52.22625 1.000 32.20581 8 GLU B C 1
ATOM 742 O O . GLU B 1 8 ? -4.25784 -3.49165 -52.45447 1.000 28.07071 8 GLU B O 1
ATOM 748 N N . ALA B 1 9 ? -4.32763 -1.61009 -51.21062 1.000 29.30224 9 ALA B N 1
ATOM 749 C CA . ALA B 1 9 ? -5.38783 -2.12573 -50.35392 1.000 30.60415 9 ALA B CA 1
ATOM 750 C C . ALA B 1 9 ? -6.65764 -2.36245 -51.15501 1.000 31.53227 9 ALA B C 1
ATOM 751 O O . ALA B 1 9 ? -7.32806 -3.38779 -50.98641 1.000 31.69168 9 ALA B O 1
ATOM 753 N N . ARG B 1 10 ? -6.99554 -1.42857 -52.04513 1.000 32.63521 10 ARG B N 1
ATOM 754 C CA . ARG B 1 10 ? -8.17137 -1.60369 -52.88916 1.000 30.26601 10 ARG B CA 1
ATOM 755 C C . ARG B 1 10 ? -8.02621 -2.81950 -53.78850 1.000 29.83080 10 ARG B C 1
ATOM 756 O O . ARG B 1 10 ? -8.97036 -3.60242 -53.94342 1.000 31.66358 10 ARG B O 1
ATOM 764 N N . LYS B 1 11 ? -6.84612 -3.00029 -54.37949 1.000 28.81855 11 LYS B N 1
ATOM 765 C CA . LYS B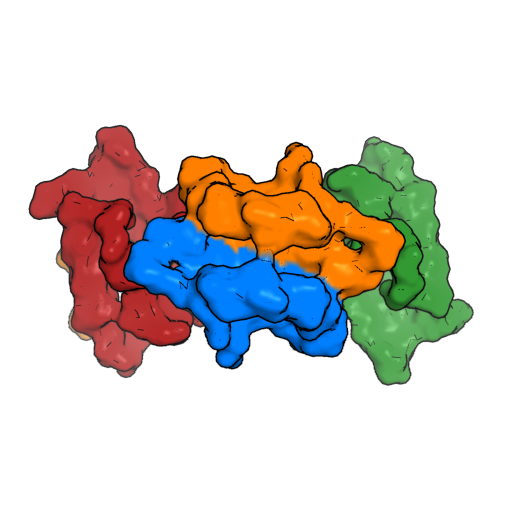 1 11 ? -6.63696 -4.09995 -55.31442 1.000 30.42291 11 LYS B CA 1
ATOM 766 C C . LYS B 1 11 ? -6.75657 -5.45869 -54.62807 1.000 36.91747 11 LYS B C 1
ATOM 767 O O . LYS B 1 11 ? -7.37724 -6.38229 -55.17074 1.000 34.17598 11 LYS B O 1
ATOM 773 N N . ASP B 1 12 ? -6.17338 -5.60083 -53.43408 1.000 31.26675 12 ASP B N 1
ATOM 774 C CA . ASP B 1 12 ? -6.16229 -6.85862 -52.69614 1.000 29.55281 12 ASP B CA 1
ATOM 775 C C . ASP B 1 12 ? -7.14037 -6.84376 -51.51605 1.000 32.67238 12 ASP B C 1
ATOM 776 O O . ASP B 1 12 ? -6.91203 -7.51103 -50.50339 1.000 32.99708 12 ASP B O 1
ATOM 781 N N . PHE B 1 13 ? -8.25707 -6.12367 -51.66455 1.000 27.75763 13 PHE B N 1
ATOM 782 C CA . PHE B 1 13 ? -9.16097 -5.85611 -50.55078 1.000 29.48629 13 PHE B CA 1
ATOM 783 C C . PHE B 1 13 ? -9.71264 -7.13395 -49.92635 1.000 30.41298 13 PHE B C 1
ATOM 784 O O . PHE B 1 13 ? -9.79155 -7.24590 -48.69700 1.000 28.19103 13 PHE B O 1
ATOM 792 N N . TYR B 1 14 ? -10.13236 -8.09618 -50.74764 1.000 28.57756 14 TYR B N 1
ATOM 793 C CA . TYR B 1 14 ? -10.75021 -9.29658 -50.18692 1.000 30.48025 14 TYR B CA 1
ATOM 794 C C . TYR B 1 14 ? -9.75274 -10.10689 -49.37122 1.000 28.69217 14 TYR B C 1
ATOM 795 O O . TYR B 1 14 ? -10.10264 -10.65028 -48.31397 1.000 26.87886 14 TYR B O 1
ATOM 804 N N . GLN B 1 15 ? -8.51357 -10.22095 -49.85230 1.000 23.47156 15 GLN B N 1
ATOM 805 C CA . GLN B 1 15 ? -7.49750 -10.92463 -49.07427 1.000 27.31816 15 GLN B CA 1
ATOM 806 C C . GLN B 1 15 ? -7.15206 -10.15421 -47.80544 1.000 30.06832 15 GLN B C 1
ATOM 807 O O . GLN B 1 15 ? -6.94252 -10.75611 -46.74708 1.000 25.45585 15 GLN B O 1
ATOM 813 N N . LEU B 1 16 ? -7.10593 -8.81921 -47.88772 1.000 27.24964 16 LEU B N 1
ATOM 814 C CA . LEU B 1 16 ? -6.81657 -8.01190 -46.70532 1.000 26.46317 16 LEU B CA 1
ATOM 815 C C . LEU B 1 16 ? -7.84005 -8.25116 -45.60045 1.000 26.16183 16 LEU B C 1
ATOM 816 O O . LEU B 1 16 ? -7.49046 -8.27524 -44.41574 1.000 28.86226 16 LEU B O 1
ATOM 821 N 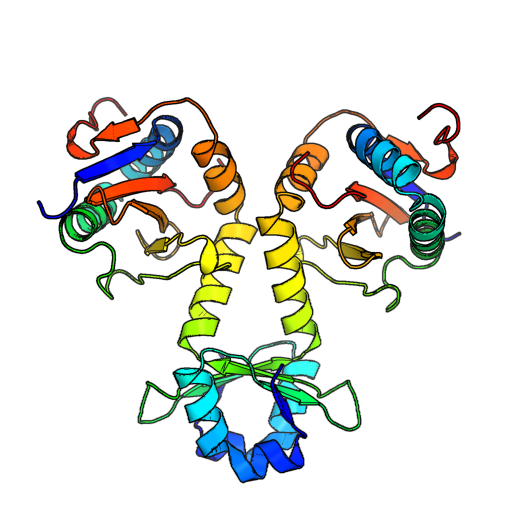N . LEU B 1 17 ? -9.10833 -8.41864 -45.96558 1.000 23.46532 17 LEU B N 1
ATOM 822 C CA . LEU B 1 17 ? -10.13435 -8.68525 -44.96111 1.000 26.76915 17 LEU B CA 1
ATOM 823 C C . LEU B 1 17 ? -9.94285 -10.05458 -44.31071 1.000 33.18352 17 LEU B C 1
ATOM 824 O O . LEU B 1 17 ? -10.21823 -10.22265 -43.11463 1.000 28.28168 17 LEU B O 1
ATOM 829 N N . LYS B 1 18 ? -9.51680 -11.05541 -45.08787 1.000 28.50709 18 LYS B N 1
ATOM 830 C CA . LYS B 1 18 ? -9.20346 -12.34594 -44.48637 1.000 29.12404 18 LYS B CA 1
ATOM 831 C C . LYS B 1 18 ? -8.01739 -12.23003 -43.54444 1.000 29.16079 18 LYS B C 1
ATOM 832 O O . LYS B 1 18 ? -8.03340 -12.80437 -42.44672 1.000 27.75296 18 LYS B O 1
ATOM 838 N N . ASN B 1 19 ? -6.99253 -11.46910 -43.94379 1.000 25.17310 19 ASN B N 1
ATOM 839 C CA . ASN B 1 19 ? -5.76724 -11.39216 -43.15226 1.000 29.99261 19 ASN B CA 1
ATOM 840 C C . ASN B 1 19 ? -6.00008 -10.73371 -41.78959 1.000 31.05113 19 ASN B C 1
ATOM 841 O O . ASN B 1 19 ? -5.44776 -11.19793 -40.78497 1.000 29.14988 19 ASN B O 1
ATOM 846 N N . VAL B 1 20 ? -6.79201 -9.65022 -41.72475 1.000 25.64458 20 VAL B N 1
ATOM 847 C CA . VAL B 1 20 ? -6.96407 -8.95909 -40.43862 1.000 26.79778 20 VAL B CA 1
ATOM 848 C C . VAL B 1 20 ? -7.64988 -9.86362 -39.42871 1.000 28.88007 20 VAL B C 1
ATOM 849 O O . VAL B 1 20 ? -7.44486 -9.72702 -38.21492 1.000 28.95745 20 VAL B O 1
ATOM 853 N N . ASN B 1 21 ? -8.47104 -10.79832 -39.90330 1.000 27.11098 21 ASN B N 1
ATOM 854 C CA . ASN B 1 21 ? -9.17772 -11.70765 -39.01013 1.000 31.67377 21 ASN B CA 1
ATOM 855 C C . ASN B 1 21 ? -8.38765 -12.97290 -38.73397 1.000 29.94706 21 ASN B C 1
ATOM 856 O O . ASN B 1 21 ? -8.44694 -13.49198 -37.61658 1.000 34.87290 21 ASN B O 1
ATOM 861 N N . ASN B 1 22 ? -7.64492 -13.46819 -39.73371 1.000 28.60517 22 ASN B N 1
ATOM 862 C CA . ASN B 1 22 ? -6.81852 -14.66029 -39.54610 1.000 29.27301 22 ASN B CA 1
ATOM 863 C C . ASN B 1 22 ? -5.61140 -14.36879 -38.66922 1.000 32.14564 22 ASN B C 1
ATOM 864 O O . ASN B 1 22 ? -5.19987 -15.21980 -37.87133 1.000 35.96414 22 ASN B O 1
ATOM 869 N N . ASN B 1 23 ? -5.02551 -13.17687 -38.81454 1.000 27.36945 23 ASN B N 1
ATOM 870 C CA . ASN B 1 23 ? -3.81250 -12.77495 -38.11053 1.000 32.48355 23 ASN B CA 1
ATOM 871 C C . ASN B 1 23 ? -4.07272 -11.98459 -36.83706 1.000 32.55069 23 ASN B C 1
ATOM 872 O O . ASN B 1 23 ? -3.14501 -11.82440 -36.03242 1.000 33.97509 23 ASN B O 1
ATOM 877 N N . HIS B 1 24 ? -5.29814 -11.49801 -36.63614 1.000 32.28697 24 HIS B N 1
ATOM 878 C CA . HIS B 1 24 ? -5.62916 -10.59975 -35.52590 1.000 36.57121 24 HIS B CA 1
ATOM 879 C C . HIS B 1 24 ? -4.64660 -9.43467 -35.42524 1.000 35.26078 24 HIS B C 1
ATOM 880 O O . HIS B 1 24 ? -4.25061 -9.01952 -34.33615 1.000 40.06236 24 HIS B O 1
ATOM 887 N N . GLU B 1 25 ? -4.23211 -8.90638 -36.56839 1.000 34.07080 25 GLU B N 1
ATOM 888 C CA . GLU B 1 25 ? -3.43406 -7.69658 -36.53384 1.000 36.44110 25 GLU B CA 1
ATOM 889 C C . GLU B 1 25 ? -4.01993 -6.66998 -37.50180 1.000 34.96877 25 GLU B C 1
ATOM 890 O O . GLU B 1 25 ? -4.38058 -7.01179 -38.63351 1.000 30.42049 25 GLU B O 1
ATOM 896 N N . PRO B 1 26 ? -4.11676 -5.41658 -37.08136 1.000 35.35688 26 PRO B N 1
ATOM 897 C CA . PRO B 1 26 ? -4.65905 -4.39711 -37.98137 1.000 29.16796 26 PRO B CA 1
ATOM 898 C C . PRO B 1 26 ? -3.75171 -4.21394 -39.18209 1.000 32.73187 26 PRO B C 1
ATOM 899 O O . PRO B 1 26 ? -2.57137 -4.57282 -39.16872 1.000 32.05563 26 PRO B O 1
ATOM 903 N N . ILE B 1 27 ? -4.31787 -3.64532 -40.24210 1.000 31.60392 27 ILE B N 1
ATOM 904 C CA . ILE B 1 27 ? -3.55407 -3.29543 -41.43257 1.000 30.15351 27 ILE B CA 1
ATOM 905 C C . ILE B 1 27 ? -3.64684 -1.79317 -41.61970 1.000 26.93653 27 ILE B C 1
ATOM 906 O O . ILE B 1 27 ? -4.74370 -1.22454 -41.59194 1.000 28.86337 27 ILE B O 1
ATOM 911 N N . TYR B 1 28 ? -2.49981 -1.15140 -41.79416 1.000 27.58142 28 TYR B N 1
ATOM 912 C CA . TYR B 1 28 ? -2.44385 0.29426 -41.92703 1.000 28.07164 28 TYR B CA 1
ATOM 913 C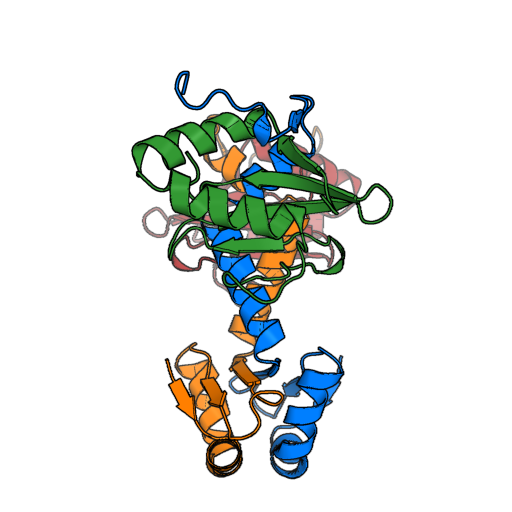 C . TYR B 1 28 ? -2.47115 0.67356 -43.39823 1.000 30.74949 28 TYR B C 1
ATOM 914 O O . TYR B 1 28 ? -1.69303 0.14050 -44.19322 1.000 31.47151 28 TYR B O 1
ATOM 923 N N . ILE B 1 29 ? -3.37628 1.58167 -43.75566 1.000 27.79074 29 ILE B N 1
ATOM 924 C CA . ILE B 1 29 ? -3.47573 2.12086 -45.10515 1.000 27.07933 29 ILE B CA 1
ATOM 925 C C . ILE B 1 29 ? -2.86509 3.51241 -45.06668 1.000 29.97121 29 ILE B C 1
ATOM 926 O O . ILE B 1 29 ? -3.41034 4.41758 -44.42835 1.000 28.20100 29 ILE B O 1
ATOM 931 N N . SER B 1 30 ? -1.72847 3.68006 -45.73822 1.000 30.93143 30 SER B N 1
ATOM 932 C CA . SER B 1 30 ? -0.94200 4.90761 -45.67585 1.000 36.36930 30 SER B CA 1
ATOM 933 C C . SER B 1 30 ? -0.66595 5.38378 -47.09428 1.000 33.91835 30 SER B C 1
ATOM 934 O O . SER B 1 30 ? -0.04632 4.66272 -47.88286 1.000 30.17566 30 SER B O 1
ATOM 937 N N . GLY B 1 31 ? -1.12257 6.58486 -47.41894 1.000 32.83711 31 GLY B N 1
ATOM 938 C CA . GLY B 1 31 ? -0.93872 7.09523 -48.76418 1.000 41.41191 31 GLY B CA 1
ATOM 939 C C . GLY B 1 31 ? -0.29646 8.46330 -48.83175 1.000 46.19354 31 GLY B C 1
ATOM 940 O O . GLY B 1 31 ? 0.28795 8.92805 -47.84705 1.000 43.73807 31 GLY B O 1
ATOM 941 N N . ASN B 1 32 ? -0.40817 9.12146 -49.99262 1.000 49.79820 32 ASN B N 1
ATOM 942 C CA . ASN B 1 32 ? 0.25872 10.40703 -50.18849 1.000 48.35568 32 ASN B CA 1
ATOM 943 C C . ASN B 1 32 ? -0.38861 11.50620 -49.34769 1.000 48.12195 32 ASN B C 1
ATOM 944 O O . ASN B 1 32 ? 0.31078 12.29632 -48.70242 1.000 50.21609 32 ASN B O 1
ATOM 949 N N . ASN B 1 33 ? -1.72104 11.57588 -49.33508 1.000 44.03023 33 ASN B N 1
ATOM 950 C CA . ASN B 1 33 ? -2.42698 12.55537 -48.50391 1.000 48.69869 33 ASN B CA 1
ATOM 951 C C . ASN B 1 33 ? -2.66907 11.92392 -47.13532 1.000 49.14506 33 ASN B C 1
ATOM 952 O O . ASN B 1 33 ? -3.60251 11.13592 -46.95251 1.000 47.18199 33 ASN B O 1
ATOM 957 N N . ALA B 1 34 ? -1.82564 12.28151 -46.16333 1.000 48.26744 34 ALA B N 1
ATOM 958 C CA . ALA B 1 34 ? -1.87079 11.63278 -44.85646 1.000 46.28759 34 ALA B CA 1
ATOM 959 C C . ALA B 1 34 ? -3.19021 11.85908 -44.13588 1.000 51.04445 34 ALA B C 1
ATOM 960 O O . ALA B 1 34 ? -3.49995 11.12234 -43.18854 1.000 47.96177 34 ALA B O 1
ATOM 962 N N . GLU B 1 35 ? -3.97753 12.84939 -44.56026 1.000 48.71799 35 GLU B N 1
ATOM 963 C CA . GLU B 1 35 ? -5.26326 13.08498 -43.92734 1.000 47.74333 35 GLU B CA 1
ATOM 964 C C . GLU B 1 35 ? -6.25711 11.96534 -44.19074 1.000 43.53808 35 GLU B C 1
ATOM 965 O O . GLU B 1 35 ? -7.24396 11.85848 -43.45488 1.000 43.68140 35 GLU B O 1
ATOM 971 N N . ASN B 1 36 ? -6.01692 11.11990 -45.19639 1.000 46.68844 36 ASN B N 1
ATOM 972 C CA . ASN B 1 36 ? -6.90233 10.00101 -45.50531 1.000 43.51974 36 ASN B CA 1
ATOM 973 C C . ASN B 1 36 ? -6.31390 8.64658 -45.10333 1.000 40.30446 36 ASN B C 1
ATOM 974 O O . ASN B 1 36 ? -6.75378 7.60672 -45.60608 1.000 43.22995 36 ASN B O 1
ATOM 979 N N . ASN B 1 37 ? -5.32359 8.63583 -44.22016 1.000 39.08251 37 ASN B N 1
ATOM 980 C CA . ASN B 1 37 ? -4.78837 7.38054 -43.72152 1.000 32.63577 37 ASN B CA 1
ATOM 981 C C . ASN B 1 37 ? -5.83334 6.67545 -42.86682 1.000 27.04440 37 ASN B C 1
ATOM 982 O O . ASN B 1 37 ? -6.67186 7.31259 -42.22606 1.000 29.29891 37 ASN B O 1
ATOM 987 N N . ALA B 1 38 ? -5.79818 5.34289 -42.88773 1.000 28.53587 38 ALA B N 1
ATOM 988 C CA . ALA B 1 38 ? -6.83483 4.54990 -42.24020 1.000 27.85240 38 ALA B CA 1
ATOM 989 C C . ALA B 1 38 ? -6.24368 3.23912 -41.75310 1.000 27.01384 38 ALA B C 1
ATOM 990 O O . ALA B 1 38 ? -5.08750 2.89806 -42.03745 1.000 29.06753 38 ALA B O 1
ATOM 992 N N . VAL B 1 39 ? -7.05512 2.51975 -40.98675 1.000 23.23260 39 VAL B N 1
ATOM 993 C CA . VAL B 1 39 ? -6.69547 1.22461 -40.42635 1.000 27.79125 39 VAL B CA 1
ATOM 994 C C . VAL B 1 39 ? -7.85839 0.27151 -40.66442 1.000 27.78348 39 VAL B C 1
ATOM 995 O O . VAL B 1 39 ? -9.02158 0.64743 -40.48099 1.000 26.99927 39 VAL B O 1
ATOM 999 N N . ILE B 1 40 ? -7.54810 -0.95687 -41.07772 1.000 24.40674 40 ILE B N 1
ATOM 1000 C CA . ILE B 1 40 ? -8.53195 -2.03105 -41.15796 1.000 22.99420 40 ILE B CA 1
ATOM 1001 C C . ILE B 1 40 ? -8.30656 -2.96457 -39.98090 1.000 24.65193 40 ILE B C 1
ATOM 1002 O O . ILE B 1 40 ? -7.18040 -3.41024 -39.74533 1.000 25.01654 40 ILE B O 1
ATOM 1007 N N . ILE B 1 41 ? -9.36674 -3.27915 -39.25048 1.000 23.75187 41 ILE B N 1
ATOM 1008 C CA . ILE B 1 41 ? -9.27370 -4.17399 -38.10786 1.000 23.92500 41 ILE B CA 1
ATOM 1009 C C . ILE B 1 41 ? -10.39188 -5.20242 -38.20643 1.000 26.02374 41 ILE B C 1
ATOM 1010 O O . ILE B 1 41 ? -11.52335 -4.86554 -38.57081 1.000 24.13520 41 ILE B O 1
ATOM 1015 N N . GLY B 1 42 ? -10.06663 -6.46336 -37.91128 1.000 24.95805 42 GLY B N 1
ATOM 1016 C CA . GLY B 1 42 ? -11.09688 -7.48541 -37.85479 1.000 24.46273 42 GLY B CA 1
ATOM 1017 C C . GLY B 1 42 ? -12.18448 -7.12432 -36.85372 1.000 24.47473 42 GLY B C 1
ATOM 1018 O O . GLY B 1 42 ? -11.93743 -6.46734 -35.84795 1.000 23.39910 42 GLY B O 1
ATOM 1019 N N . LEU B 1 43 ? -13.40934 -7.55979 -37.14304 1.000 25.86966 43 LEU B N 1
ATOM 1020 C CA . LEU B 1 43 ? -14.53677 -7.12606 -36.32202 1.000 27.37630 43 LEU B CA 1
ATOM 1021 C C . LEU B 1 43 ? -14.42636 -7.66409 -34.89926 1.000 27.62717 43 LEU B C 1
ATOM 1022 O O . LEU B 1 43 ? -14.75200 -6.96253 -33.93524 1.000 27.15056 43 LEU B O 1
ATOM 1027 N N . GLU B 1 44 ? -13.96272 -8.90102 -34.73705 0.957 26.43038 44 GLU B N 1
ATOM 1028 C CA . GLU B 1 44 ? -13.85801 -9.44003 -33.38506 0.957 32.59744 44 GLU B CA 1
ATOM 1029 C C . GLU B 1 44 ? -12.89885 -8.61719 -32.53799 0.957 29.05090 44 GLU B C 1
ATOM 1030 O O . GLU B 1 44 ? -13.18184 -8.33404 -31.36924 0.957 25.13082 44 GLU B O 1
ATOM 1036 N N . ASP B 1 45 ? -11.77590 -8.19197 -33.12132 1.000 28.13852 45 ASP B N 1
ATOM 1037 C CA . ASP B 1 45 ? -10.81902 -7.39017 -32.36720 1.000 29.63623 45 ASP B CA 1
ATOM 1038 C C . ASP B 1 45 ? -11.37193 -6.00514 -32.07749 1.000 25.10217 45 ASP B C 1
ATOM 1039 O O . ASP B 1 45 ? -11.11728 -5.44062 -31.00501 1.000 24.84579 45 ASP B O 1
ATOM 1044 N N . TRP B 1 46 ? -12.10424 -5.43438 -33.03242 1.000 25.50236 46 TRP B N 1
ATOM 1045 C CA . TRP B 1 46 ? -12.78034 -4.15920 -32.80578 1.000 27.80021 46 TRP B CA 1
ATOM 1046 C C . TRP B 1 46 ? -13.78587 -4.27168 -31.66641 1.000 23.96717 46 TRP B C 1
ATOM 1047 O O . TRP B 1 46 ? -13.84636 -3.40317 -30.78592 1.000 22.49929 46 TRP B O 1
ATOM 1058 N N . LYS B 1 47 ? -14.55135 -5.36193 -31.64368 1.000 25.89862 47 LYS B N 1
ATOM 1059 C CA . LYS B 1 47 ? -15.53018 -5.55453 -30.58127 1.000 27.81882 47 LYS B CA 1
ATOM 1060 C C . LYS B 1 47 ? -14.85594 -5.69589 -29.22059 1.000 25.27043 47 LYS B C 1
ATOM 1061 O O . LYS B 1 47 ? -15.36887 -5.17479 -28.21892 1.000 23.29497 47 LYS B O 1
ATOM 1067 N N . SER B 1 48 ? -13.72099 -6.40870 -29.15965 1.000 22.85250 48 SER B N 1
ATOM 1068 C CA . SER B 1 48 ? -12.95172 -6.48315 -27.91766 1.000 21.98863 48 SER B CA 1
ATOM 1069 C C . SER B 1 48 ? -12.54477 -5.09927 -27.45291 1.000 22.45249 48 SER B C 1
ATOM 1070 O O . SER B 1 48 ? -12.61003 -4.78166 -26.25936 1.000 23.31995 48 SER B O 1
ATOM 1073 N N . ILE B 1 49 ? -12.02761 -4.28933 -28.37217 1.000 20.81399 49 ILE B N 1
ATOM 1074 C CA . ILE B 1 49 ? -11.58069 -2.95973 -27.99348 1.000 23.29433 49 ILE B CA 1
ATOM 1075 C C . ILE B 1 49 ? -12.75433 -2.14379 -27.46945 1.000 25.18862 49 ILE B C 1
ATOM 1076 O O . ILE B 1 49 ? -12.66391 -1.48274 -26.42562 1.000 23.83907 49 ILE B O 1
ATOM 1081 N N . GLN B 1 50 ? -13.86984 -2.15847 -28.20251 1.000 23.61818 50 GLN B N 1
ATOM 1082 C CA . GLN B 1 50 ? -14.99341 -1.31993 -27.80860 1.000 23.86445 50 GLN B CA 1
ATOM 1083 C C . GLN B 1 50 ? -15.55064 -1.77973 -26.47466 1.000 24.73827 50 GLN B C 1
ATOM 1084 O O . GLN B 1 50 ? -15.89685 -0.95759 -25.62022 1.000 24.09242 50 GLN B O 1
ATOM 1090 N N . GLU B 1 51 ? -15.62096 -3.09437 -26.26781 1.000 21.57365 51 GLU B N 1
ATOM 1091 C CA . GLU B 1 51 ? -16.11892 -3.59765 -24.99221 1.000 26.72324 51 GLU B CA 1
ATOM 1092 C C . GLU B 1 51 ? -15.18220 -3.21534 -23.85199 1.000 22.62412 51 GLU B C 1
ATOM 1093 O O . GLU B 1 51 ? -15.63547 -2.93118 -22.73663 1.000 20.72315 51 GLU B O 1
ATOM 1099 N N . THR B 1 52 ? -13.87361 -3.18098 -24.11520 1.000 20.57872 52 THR B N 1
ATOM 1100 C CA . THR B 1 52 ? -12.93066 -2.77719 -23.07551 1.000 20.61409 52 THR B CA 1
ATOM 1101 C C . THR B 1 52 ? -13.11053 -1.31252 -22.70994 1.000 20.52118 52 THR B C 1
ATOM 1102 O O . THR B 1 52 ? -13.13020 -0.95442 -21.52516 1.000 22.61855 52 THR B O 1
ATOM 1106 N N . ILE B 1 53 ? -13.20715 -0.44153 -23.71734 1.000 20.33420 53 ILE B N 1
ATOM 1107 C CA . ILE B 1 53 ? -13.36092 0.98587 -23.44566 1.000 24.43456 53 ILE B CA 1
ATOM 1108 C C . ILE B 1 53 ? -14.64718 1.24758 -22.66232 1.000 24.22973 53 ILE B C 1
ATOM 1109 O O . ILE B 1 53 ? -14.66439 2.04959 -21.72014 1.000 24.36798 53 ILE B O 1
ATOM 1114 N N . TYR B 1 54 ? -15.72555 0.53744 -22.99952 1.000 23.26023 54 TYR B N 1
ATOM 1115 C CA . TYR B 1 54 ? -16.98972 0.71783 -22.28435 1.000 25.81811 54 TYR B CA 1
ATOM 1116 C C . TYR B 1 54 ? -16.87028 0.29068 -20.82646 1.000 24.75906 54 TYR B C 1
ATOM 1117 O O . TYR B 1 54 ? -17.25590 1.03344 -19.91249 1.000 23.97262 54 TYR B O 1
ATOM 1126 N N . LEU B 1 55 ? -16.37590 -0.92250 -20.58499 1.000 20.49202 55 LEU B N 1
ATOM 1127 C CA . LEU B 1 55 ? -16.27171 -1.37488 -19.20418 1.000 20.64472 55 LEU B CA 1
ATOM 1128 C C . LEU B 1 55 ? -15.26393 -0.54870 -18.42442 1.000 23.74035 55 LEU B C 1
ATOM 1129 O O . LEU B 1 55 ? -15.45757 -0.32382 -17.22545 1.000 25.26582 55 LEU B O 1
ATOM 1134 N N . GLU B 1 56 ? -14.19146 -0.07263 -19.07664 1.000 20.61622 56 GLU B N 1
ATOM 1135 C CA . GLU B 1 56 ? -13.25787 0.79100 -18.35886 1.000 22.96087 56 GLU B CA 1
ATOM 1136 C C . GLU B 1 56 ? -13.91394 2.11144 -17.97260 1.000 24.22508 56 GLU B C 1
ATOM 1137 O O . GLU B 1 56 ? -13.77666 2.56569 -16.82794 1.000 24.49514 56 GLU B O 1
ATOM 1143 N N . SER B 1 57 ? -14.63758 2.74817 -18.90043 1.000 19.91743 57 SER B N 1
ATOM 1144 C CA . SER B 1 57 ? -15.15958 4.07822 -18.59079 1.000 26.41121 57 SER B CA 1
ATOM 1145 C C . SER B 1 57 ? -16.31887 4.04133 -17.59483 1.000 26.08446 57 SER B C 1
ATOM 1146 O O . SER B 1 57 ? -16.59154 5.05917 -16.94119 1.000 26.60704 57 SER B O 1
ATOM 1149 N N . THR B 1 58 ? -16.98512 2.90060 -17.43770 1.000 22.84264 58 THR B N 1
ATOM 1150 C CA . THR B 1 58 ? -18.00664 2.77418 -16.40875 1.000 26.37411 58 THR B CA 1
ATOM 1151 C C . THR B 1 58 ? -17.41585 2.54932 -15.02834 1.000 24.38108 58 THR B C 1
ATOM 1152 O O . THR B 1 58 ? -18.17349 2.47434 -14.05549 1.000 24.81382 58 THR B O 1
ATOM 1156 N N . GLY B 1 59 ? -16.09837 2.41945 -14.92508 1.000 23.47976 59 GLY B N 1
ATOM 1157 C CA . GLY B 1 59 ? -15.46762 2.08035 -13.67552 1.000 21.69109 59 GLY B CA 1
ATOM 1158 C C . GLY B 1 59 ? -15.54544 0.61485 -13.30756 1.000 23.56458 59 GLY B C 1
ATOM 1159 O O . GLY B 1 59 ? -15.10222 0.24688 -12.21262 1.000 24.61389 59 GLY B O 1
ATOM 1160 N N . THR B 1 60 ? -16.10098 -0.22979 -14.17885 1.000 22.50315 60 THR B N 1
ATOM 1161 C CA . THR B 1 60 ? -16.22490 -1.64776 -13.85441 1.000 19.95733 60 THR B CA 1
ATOM 1162 C C . THR B 1 60 ? -14.85913 -2.30338 -13.71338 1.000 19.62550 60 THR B C 1
ATOM 1163 O O . THR B 1 60 ? -14.62423 -3.07231 -12.77552 1.000 21.82921 60 THR B O 1
ATOM 1167 N N . MET B 1 61 ? -13.94523 -2.02843 -14.63791 1.000 20.01851 61 MET B N 1
ATOM 1168 C CA . MET B 1 61 ? -12.65311 -2.69773 -14.56145 1.000 19.65643 61 MET B CA 1
ATOM 1169 C C . MET B 1 61 ? -11.83371 -2.19866 -13.38234 1.000 20.16839 61 MET B C 1
ATOM 1170 O O . MET B 1 61 ? -11.01752 -2.95253 -12.84454 1.000 20.80375 61 MET B O 1
ATOM 1175 N N . ASP B 1 62 ? -12.04525 -0.94619 -12.95635 1.000 20.92265 62 ASP B N 1
ATOM 1176 C CA . ASP B 1 62 ? -11.44124 -0.47081 -11.71064 1.000 20.70483 62 ASP B CA 1
ATOM 1177 C C . ASP B 1 62 ? -11.91318 -1.30917 -10.53580 1.000 21.95342 62 ASP B C 1
ATOM 1178 O O . ASP B 1 62 ? -11.11691 -1.72512 -9.68540 1.000 20.16172 62 ASP B O 1
ATOM 1183 N N . LYS B 1 63 ? -13.22656 -1.52946 -10.46195 1.000 21.52666 63 LYS B N 1
ATOM 1184 C CA . LYS B 1 63 ? -13.80699 -2.35134 -9.41127 1.000 23.70642 63 LYS B CA 1
ATOM 1185 C C . LYS B 1 63 ? -13.26809 -3.77554 -9.47811 1.000 22.60462 63 LYS B C 1
ATOM 1186 O O . LYS B 1 63 ? -12.92426 -4.37120 -8.44524 1.000 22.05051 63 LYS B O 1
ATOM 1192 N N . VAL B 1 64 ? -13.13013 -4.31244 -10.69557 1.000 24.14961 64 VAL B N 1
ATOM 1193 C CA . VAL B 1 64 ? -12.61743 -5.67490 -10.89090 1.000 19.95898 64 VAL B CA 1
ATOM 1194 C C . VAL B 1 64 ? -11.17621 -5.79101 -10.39445 1.000 21.74398 64 VAL B C 1
ATOM 1195 O O . VAL B 1 64 ? -10.83307 -6.72004 -9.65019 1.000 23.53692 64 VAL B O 1
ATOM 1199 N N . ARG B 1 65 ? -10.30794 -4.85625 -10.80612 1.000 20.58928 65 ARG B N 1
ATOM 1200 C CA . ARG B 1 65 ? -8.90274 -4.91501 -10.39400 1.000 21.52136 65 ARG B CA 1
ATOM 1201 C C . ARG B 1 65 ? -8.74854 -4.77378 -8.88609 1.000 20.39447 65 ARG B C 1
ATOM 1202 O O . ARG B 1 65 ? -7.84154 -5.37127 -8.29812 1.000 22.60072 65 ARG B O 1
ATOM 1210 N N . GLU B 1 66 ? -9.60449 -3.98373 -8.24436 1.000 21.33144 66 GLU B N 1
ATOM 1211 C CA . GLU B 1 66 ? -9.51702 -3.85315 -6.79090 1.000 25.06168 66 GLU B CA 1
ATOM 1212 C C . GLU B 1 66 ? -9.99865 -5.13050 -6.11072 1.000 24.25613 66 GLU B C 1
ATOM 1213 O O . GLU B 1 66 ? -9.40301 -5.58302 -5.12204 1.000 25.12544 66 GLU B O 1
ATOM 1219 N N . ARG B 1 67 ? -11.04458 -5.75138 -6.65595 1.000 19.84552 67 ARG B N 1
ATOM 1220 C CA . ARG B 1 67 ? -11.54735 -7.00537 -6.09601 1.000 22.05541 67 ARG B CA 1
ATOM 1221 C C . ARG B 1 67 ? -10.55136 -8.14647 -6.26389 1.000 22.82264 67 ARG B C 1
ATOM 1222 O O . ARG B 1 67 ? -10.42515 -8.99788 -5.37436 1.000 20.23017 67 ARG B O 1
ATOM 1230 N N . GLU B 1 68 ? -9.83733 -8.19191 -7.39702 1.000 24.25451 68 GLU B N 1
ATOM 1231 C CA . GLU B 1 68 ? -8.75211 -9.16326 -7.52719 1.000 23.49145 68 GLU B CA 1
ATOM 1232 C C . GLU B 1 68 ? -7.72366 -8.98803 -6.42438 1.000 26.98844 68 GLU B C 1
ATOM 1233 O O . GLU B 1 68 ? -7.08646 -9.96455 -6.00887 1.000 26.37329 68 GLU B O 1
ATOM 1239 N N . LYS B 1 69 ? -7.54713 -7.75284 -5.93845 1.000 24.07386 69 LYS B N 1
ATOM 1240 C CA . LYS B 1 69 ? -6.54149 -7.47902 -4.91547 1.000 26.48942 69 LYS B CA 1
ATOM 1241 C C . LYS B 1 69 ? -7.02872 -7.79942 -3.50160 1.000 25.74761 69 LYS B C 1
ATOM 1242 O O . LYS B 1 69 ? -6.21728 -8.13635 -2.64222 1.000 23.99715 69 LYS B O 1
ATOM 1248 N N . ASP B 1 70 ? -8.32437 -7.69360 -3.22616 1.000 24.16194 70 ASP B N 1
ATOM 1249 C CA . ASP B 1 70 ? -8.76725 -7.78977 -1.84366 1.000 27.96410 70 ASP B CA 1
ATOM 1250 C C . ASP B 1 70 ? -8.70965 -9.23683 -1.35480 1.000 29.39302 70 ASP B C 1
ATOM 1251 O O . ASP B 1 70 ? -8.50520 -10.17791 -2.12567 1.000 32.61403 70 ASP B O 1
ATOM 1256 N N . ASN B 1 71 ? -8.91169 -9.42202 -0.05485 1.000 32.34683 71 ASN B N 1
ATOM 1257 C CA . ASN B 1 71 ? -8.89491 -10.76730 0.50644 1.000 31.96838 71 ASN B CA 1
ATOM 1258 C C . ASN B 1 71 ? -10.25939 -11.13705 1.07466 1.000 33.36099 71 ASN B C 1
ATOM 1259 O O . ASN B 1 71 ? -10.37292 -11.73908 2.14448 1.000 30.98121 71 ASN B O 1
ATOM 1264 N N . SER B 1 72 ? -11.31607 -10.79358 0.33437 1.000 26.22953 72 SER B N 1
ATOM 1265 C CA . SER B 1 72 ? -12.68116 -11.05956 0.76551 1.000 28.31294 72 SER B CA 1
ATOM 1266 C C . SER B 1 72 ? -13.06347 -12.53682 0.68110 1.000 30.02774 72 SER B C 1
ATOM 1267 O O . SER B 1 72 ? -14.11843 -12.91413 1.20682 1.000 30.79457 72 SER B O 1
ATOM 1270 N N . GLY B 1 73 ? -12.23444 -13.37937 0.05556 1.000 25.64884 73 GLY B N 1
ATOM 1271 C CA . GLY B 1 73 ? -12.57591 -14.77025 -0.13362 1.000 27.68914 73 GLY B CA 1
ATOM 1272 C C . GLY B 1 73 ? -13.49363 -14.97326 -1.32945 1.000 29.54500 73 GLY B C 1
ATOM 1273 O O . GLY B 1 73 ? -13.88081 -14.03712 -2.02877 1.000 27.50987 73 GLY B O 1
ATOM 1274 N N . THR B 1 74 ? -13.85427 -16.24029 -1.56432 1.000 29.75644 74 THR B N 1
ATOM 1275 C CA . THR B 1 74 ? -14.79070 -16.58402 -2.62589 1.000 27.40693 74 THR B CA 1
ATOM 1276 C C . THR B 1 74 ? -15.87819 -17.50785 -2.10240 1.000 28.50909 74 THR B C 1
ATOM 1277 O O . THR B 1 74 ? -15.73150 -18.16013 -1.06403 1.000 32.48124 74 THR B O 1
ATOM 1281 N N . THR B 1 75 ? -16.98038 -17.54719 -2.84638 1.000 27.50681 75 THR B N 1
ATOM 1282 C CA . THR B 1 75 ? -18.08956 -18.45559 -2.58822 1.000 29.11059 75 THR B CA 1
ATOM 1283 C C . THR B 1 75 ? -18.40189 -19.15784 -3.89826 1.000 31.12645 75 THR B C 1
ATOM 1284 O O . THR B 1 75 ? -18.45122 -18.50770 -4.94741 1.000 26.77912 75 THR B O 1
ATOM 1288 N N . ASN B 1 76 ? -18.55473 -20.48498 -3.84828 1.000 31.40012 76 ASN B N 1
ATOM 1289 C CA . ASN B 1 76 ? -19.05515 -21.21151 -5.00546 1.000 27.05607 76 ASN B CA 1
ATOM 1290 C C . ASN B 1 76 ? -20.41547 -20.65327 -5.35609 1.000 27.14718 76 ASN B C 1
ATOM 1291 O O . ASN B 1 76 ? -21.26021 -20.46373 -4.47542 1.000 27.52357 76 ASN B O 1
ATOM 1296 N N . ILE B 1 77 ? -20.63711 -20.41352 -6.64834 1.000 29.74145 77 ILE B N 1
ATOM 1297 C CA . ILE B 1 77 ? -21.81656 -19.66980 -7.06670 1.000 29.70681 77 ILE B CA 1
ATOM 1298 C C . ILE B 1 77 ? -23.10073 -20.37005 -6.63501 1.000 28.55407 77 ILE B C 1
ATOM 1299 O O . ILE B 1 77 ? -24.11951 -19.71297 -6.38135 1.000 28.47348 77 ILE B O 1
ATOM 1304 N N . ASP B 1 78 ? -23.07448 -21.70063 -6.51474 1.000 32.09661 78 ASP B N 1
ATOM 1305 C CA . ASP B 1 78 ? -24.25426 -22.44225 -6.08254 1.000 33.84675 78 ASP B CA 1
ATOM 1306 C C . ASP B 1 78 ? -24.54612 -22.28072 -4.59129 1.000 30.81560 78 ASP B C 1
ATOM 1307 O O . ASP B 1 78 ? -25.66420 -22.57841 -4.15665 1.000 31.85144 78 ASP B O 1
ATOM 1312 N N . ASP B 1 79 ? -23.58703 -21.80201 -3.80532 1.000 28.12313 79 ASP B N 1
ATOM 1313 C CA . ASP B 1 79 ? -23.76562 -21.62019 -2.37300 1.000 30.87542 79 ASP B CA 1
ATOM 1314 C C . ASP B 1 79 ? -24.27762 -20.23242 -2.00646 1.000 31.69827 79 ASP B C 1
ATOM 1315 O O . ASP B 1 79 ? -24.46140 -19.95793 -0.81836 1.000 31.07861 79 ASP B O 1
ATOM 1320 N N . ILE B 1 80 ? -24.47106 -19.34932 -2.99243 1.000 29.88485 80 ILE B N 1
ATOM 1321 C CA . ILE B 1 80 ? -25.08542 -18.05181 -2.74566 1.000 31.90527 80 ILE B CA 1
ATOM 1322 C C . ILE B 1 80 ? -26.50080 -18.24823 -2.22596 1.000 30.75009 80 ILE B C 1
ATOM 1323 O O . ILE B 1 80 ? -27.29107 -18.99366 -2.81464 1.000 27.64846 80 ILE B O 1
ATOM 1328 N N . ASP B 1 81 ? -26.83840 -17.55414 -1.13790 1.000 33.89185 81 ASP B N 1
ATOM 1329 C CA . ASP B 1 81 ? -28.21505 -17.52597 -0.62663 1.000 32.82899 81 ASP B CA 1
ATOM 1330 C C . ASP B 1 81 ? -28.92870 -16.32936 -1.25062 1.000 36.15688 81 ASP B C 1
ATOM 1331 O O . ASP B 1 81 ? -28.89279 -15.21352 -0.72238 1.000 35.26647 81 ASP B O 1
ATOM 1336 N N . TRP B 1 82 ? -29.59589 -16.56471 -2.38757 1.000 34.56375 82 TRP B N 1
ATOM 1337 C CA . TRP B 1 82 ? -30.22225 -15.46077 -3.11969 1.000 34.47395 82 TRP B CA 1
ATOM 1338 C C . TRP B 1 82 ? -31.36091 -14.83618 -2.32585 1.000 41.33145 82 TRP B C 1
ATOM 1339 O O . TRP B 1 82 ? -31.55531 -13.61102 -2.35768 1.000 37.60228 82 TRP B O 1
ATOM 1350 N N . ASP B 1 83 ? -32.13000 -15.66297 -1.61243 1.000 40.42920 83 ASP B N 1
ATOM 1351 C CA . ASP B 1 83 ? -33.32628 -15.16813 -0.94092 1.000 43.94329 83 ASP B CA 1
ATOM 1352 C C . ASP B 1 83 ? -33.00604 -14.13011 0.12966 1.000 40.67426 83 ASP B C 1
ATOM 1353 O O . ASP B 1 83 ? -33.87865 -13.31313 0.45110 1.000 41.86706 83 ASP B O 1
ATOM 1358 N N . ASN B 1 84 ? -31.78170 -14.12868 0.67548 1.000 37.42720 84 ASN B N 1
ATOM 1359 C CA . ASN B 1 84 ? -31.40538 -13.22064 1.75804 1.000 41.50384 84 ASN B CA 1
ATOM 1360 C C . ASN B 1 84 ? -30.32980 -12.21877 1.35074 1.000 45.47353 84 ASN B C 1
ATOM 1361 O O . ASN B 1 84 ? -29.68699 -11.61851 2.22194 1.000 44.27088 84 ASN B O 1
ATOM 1366 N N . LEU B 1 85 ? -30.11795 -12.02956 0.05363 1.000 42.26584 85 LEU B N 1
ATOM 1367 C CA . LEU B 1 85 ? -29.05229 -11.15916 -0.44075 1.000 44.76859 85 LEU B CA 1
ATOM 1368 C C . LEU B 1 85 ? -29.24778 -9.70716 0.00674 1.000 49.68609 85 LEU B C 1
ATOM 1369 O O . LEU B 1 85 ? -30.34889 -9.14933 -0.11602 1.000 47.56669 85 LEU B O 1
ATOM 1375 N N . SER C 2 2 ? 0.45007 33.63172 -18.75930 1.000 30.56468 2 SER C N 1
ATOM 1376 C CA . SER C 2 2 ? 0.22296 32.45954 -19.59905 1.000 34.88939 2 SER C CA 1
ATOM 1377 C C . SER C 2 2 ? -1.23306 32.40368 -20.02225 1.000 31.93725 2 SER C C 1
ATOM 1378 O O . SER C 2 2 ? -2.10453 32.92652 -19.32772 1.000 33.02297 2 SER C O 1
ATOM 1381 N N . ASN C 2 3 ? -1.48528 31.75194 -21.16486 1.000 29.29617 3 ASN C N 1
ATOM 1382 C CA . ASN C 2 3 ? -2.85398 31.50456 -21.59689 1.000 28.80535 3 ASN C CA 1
ATOM 1383 C C . ASN C 2 3 ? -3.59705 30.60595 -20.62018 1.000 30.88359 3 ASN C C 1
ATOM 1384 O O . ASN C 2 3 ? -4.82098 30.72282 -20.48632 1.000 24.68266 3 ASN C O 1
ATOM 1389 N N . TYR C 2 4 ? -2.88750 29.68990 -19.95453 1.000 24.87427 4 TYR C N 1
ATOM 1390 C CA . TYR C 2 4 ? -3.51834 28.71305 -19.07723 1.000 32.20717 4 TYR C CA 1
ATOM 1391 C C . TYR C 2 4 ? -2.72743 28.59900 -17.78573 1.000 26.11631 4 TYR C C 1
ATOM 1392 O O . TYR C 2 4 ? -1.49461 28.61119 -17.80531 1.000 26.45365 4 TYR C O 1
ATOM 1401 N N . THR C 2 5 ? -3.44904 28.48862 -16.67656 1.000 28.72290 5 THR C N 1
ATOM 1402 C CA . THR C 2 5 ? -2.87625 28.05035 -15.41262 1.000 26.90515 5 THR C CA 1
ATOM 1403 C C . THR C 2 5 ? -2.83799 26.53185 -15.41456 1.000 26.27833 5 THR C C 1
ATOM 1404 O O . THR C 2 5 ? -3.83254 25.88366 -15.74515 1.000 25.59350 5 THR C O 1
ATOM 1408 N N . VAL C 2 6 ? -1.68747 25.96740 -15.06030 1.000 22.74021 6 VAL C N 1
ATOM 1409 C CA . VAL C 2 6 ? -1.49470 24.52483 -15.04068 1.000 21.32641 6 VAL C CA 1
ATOM 1410 C C . VAL C 2 6 ? -1.38841 24.07849 -13.58403 1.000 26.00747 6 VAL C C 1
ATOM 1411 O O . VAL C 2 6 ? -0.51744 24.54597 -12.83368 1.000 24.05548 6 VAL C O 1
ATOM 1415 N N . LYS C 2 7 ? -2.29953 23.21164 -13.17594 1.000 21.10787 7 LYS C N 1
ATOM 1416 C CA . LYS C 2 7 ? -2.32046 22.65176 -11.83462 1.000 26.42787 7 LYS C CA 1
ATOM 1417 C C . LYS C 2 7 ? -2.10407 21.14319 -11.88788 1.000 25.85413 7 LYS C C 1
ATOM 1418 O O . LYS C 2 7 ? -2.25721 20.50662 -12.93798 1.000 25.65332 7 LYS C O 1
ATOM 1424 N N . ILE C 2 8 ? -1.77567 20.55941 -10.73185 1.000 24.02506 8 ILE C N 1
ATOM 1425 C CA . ILE C 2 8 ? -1.65501 19.11299 -10.59527 1.000 23.68597 8 ILE C CA 1
ATOM 1426 C C . ILE C 2 8 ? -2.42960 18.69064 -9.35963 1.000 25.90141 8 ILE C C 1
ATOM 1427 O O . ILE C 2 8 ? -2.40838 19.38025 -8.33257 1.000 23.53908 8 ILE C O 1
ATOM 1432 N N . LYS C 2 9 ? -3.14541 17.57623 -9.47173 1.000 22.21866 9 LYS C N 1
ATOM 1433 C CA . LYS C 2 9 ? -3.82422 17.02339 -8.31381 1.000 23.96074 9 LYS C CA 1
ATOM 1434 C C . LYS C 2 9 ? -2.78231 16.59612 -7.29065 1.000 25.58877 9 LYS C C 1
ATOM 1435 O O . LYS C 2 9 ? -1.75255 16.02038 -7.64473 1.000 25.08072 9 LYS C O 1
ATOM 1441 N N . ASN C 2 10 ? -3.02490 16.92527 -6.02196 1.000 26.12569 10 ASN C N 1
ATOM 1442 C CA . ASN C 2 10 ? -2.01826 16.65602 -4.99960 1.000 24.82854 10 ASN C CA 1
ATOM 1443 C C . ASN C 2 10 ? -1.72622 15.16875 -4.89630 1.000 23.04330 10 ASN C C 1
ATOM 1444 O O . ASN C 2 10 ? -0.58087 14.76942 -4.67109 1.000 23.20048 10 ASN C O 1
ATOM 1449 N N . SER C 2 11 ? -2.75301 14.33607 -5.06311 1.000 24.35498 11 SER C N 1
ATOM 1450 C CA . SER C 2 11 ? -2.57236 12.89167 -5.09510 1.000 27.02511 11 SER C CA 1
ATOM 1451 C C . SER C 2 11 ? -1.71807 12.42441 -6.26941 1.000 29.36151 11 SER C C 1
ATOM 1452 O O . SER C 2 11 ? -1.35802 11.24094 -6.31831 1.000 30.29463 11 SER C O 1
ATOM 1455 N N . ALA C 2 12 ? -1.38298 13.31087 -7.21193 1.000 23.64814 12 ALA C N 1
ATOM 1456 C CA . ALA C 2 12 ? -0.50101 12.96654 -8.31741 1.000 26.12111 12 ALA C CA 1
ATOM 1457 C C . ALA C 2 12 ? 0.94870 13.37871 -8.08648 1.000 25.48176 12 ALA C C 1
ATOM 1458 O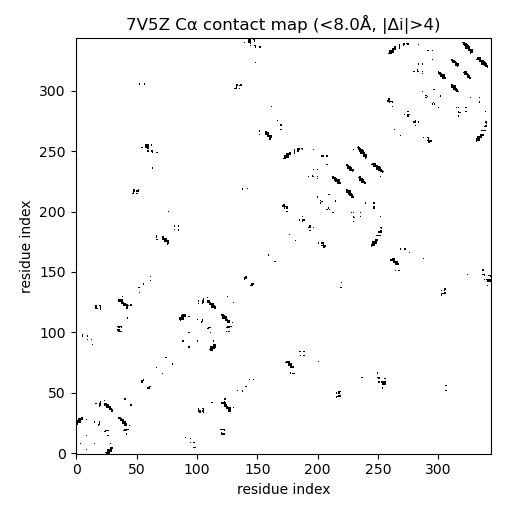 O . ALA C 2 12 ? 1.82415 12.94629 -8.84409 1.000 24.44300 12 ALA C O 1
ATOM 1460 N N . LYS C 2 13 ? 1.22620 14.18849 -7.05935 1.000 26.90332 13 LYS C N 1
ATOM 1461 C CA . LYS C 2 13 ? 2.59943 14.60680 -6.76768 1.000 26.34864 13 LYS C CA 1
ATOM 1462 C C . LYS C 2 13 ? 3.56321 13.42909 -6.66971 1.000 26.74244 13 LYS C C 1
ATOM 1463 O O . LYS C 2 13 ? 4.73971 13.55325 -7.03922 1.000 26.75118 13 LYS C O 1
ATOM 1469 N N . SER C 2 14 ? 3.09649 12.28491 -6.16864 1.000 27.99574 14 SER C N 1
ATOM 1470 C CA . SER C 2 14 ? 3.97537 11.12324 -6.09090 1.000 29.17904 14 SER C CA 1
ATOM 1471 C C . SER C 2 14 ? 4.49543 10.71960 -7.46711 1.000 27.88069 14 SER C C 1
ATOM 1472 O O . SER C 2 14 ? 5.60378 10.18745 -7.57104 1.000 26.92681 14 SER C O 1
ATOM 1475 N N . ASP C 2 15 ? 3.72858 10.97890 -8.53723 1.000 25.27766 15 ASP C N 1
ATOM 1476 C CA . ASP C 2 15 ? 4.24767 10.75998 -9.88869 1.000 24.49783 15 ASP C CA 1
ATOM 1477 C C . ASP C 2 15 ? 5.50046 11.59057 -10.14904 1.000 25.27047 15 ASP C C 1
ATOM 1478 O O . ASP C 2 15 ? 6.44011 11.12479 -10.80903 1.000 24.21608 15 ASP C O 1
ATOM 1483 N N . LEU C 2 16 ? 5.51161 12.84212 -9.68029 1.000 24.24106 16 LEU C N 1
ATOM 1484 C CA . LEU C 2 16 ? 6.63725 13.73371 -9.94461 1.000 24.91878 16 LEU C CA 1
ATOM 1485 C C . LEU C 2 16 ? 7.90638 13.25927 -9.25889 1.000 26.93559 16 LEU C C 1
ATOM 1486 O O . LEU C 2 16 ? 9.00853 13.51974 -9.75475 1.000 23.45766 16 LEU C O 1
ATOM 1491 N N . LYS C 2 17 ? 7.77981 12.58382 -8.11651 1.000 23.57297 17 LYS C N 1
ATOM 1492 C CA . LYS C 2 17 ? 8.95708 11.99697 -7.48911 1.000 29.08716 17 LYS C CA 1
ATOM 1493 C C . LYS C 2 17 ? 9.61249 10.97956 -8.41628 1.000 27.92966 17 LYS C C 1
ATOM 1494 O O . LYS C 2 17 ? 10.83766 10.91402 -8.51470 1.000 27.19397 17 LYS C O 1
ATOM 1500 N N . LYS C 2 18 ? 8.81415 10.17299 -9.10601 1.000 27.08219 18 LYS C N 1
ATOM 1501 C CA . LYS C 2 18 ? 9.40558 9.19854 -10.01119 1.000 24.35328 18 LYS C CA 1
ATOM 1502 C C . LYS C 2 18 ? 9.94718 9.87977 -11.26596 1.000 26.12889 18 LYS C C 1
ATOM 1503 O O . LYS C 2 18 ? 10.98952 9.47944 -11.80015 1.000 25.28220 18 LYS C O 1
ATOM 1509 N N . ILE C 2 19 ? 9.26136 10.92559 -11.73612 1.000 23.82367 19 ILE C N 1
ATOM 1510 C CA . ILE C 2 19 ? 9.76629 11.71122 -12.85866 1.000 27.64402 19 ILE C CA 1
ATOM 1511 C C . ILE C 2 19 ? 11.13702 12.28566 -12.51437 1.000 27.18688 19 ILE C C 1
ATOM 1512 O O . ILE C 2 19 ? 12.09759 12.16553 -13.28448 1.000 22.21219 19 ILE C O 1
ATOM 1517 N N . LYS C 2 20 ? 11.24296 12.91233 -11.34328 1.000 24.19513 20 LYS C N 1
ATOM 1518 C CA . LYS C 2 20 ? 12.52115 13.46113 -10.91065 1.000 28.22400 20 LYS C CA 1
ATOM 1519 C C . LYS C 2 20 ? 13.59680 12.37732 -10.88968 1.000 28.40105 20 LYS C C 1
ATOM 1520 O O . LYS C 2 20 ? 14.67438 12.54117 -11.47577 1.000 26.31718 20 LYS C O 1
ATOM 1526 N N . HIS C 2 21 ? 13.30261 11.23638 -10.26574 1.000 26.59323 21 HIS C N 1
ATOM 1527 C CA . HIS C 2 21 ? 14.34128 10.22405 -10.11566 1.000 30.91661 21 HIS C CA 1
ATOM 1528 C C . HIS C 2 21 ? 14.67231 9.50178 -11.41493 1.000 30.04381 21 HIS C C 1
ATOM 1529 O O . HIS C 2 21 ? 15.71545 8.85099 -11.47483 1.000 30.33144 21 HIS C O 1
ATOM 1536 N N . SER C 2 22 ? 13.83466 9.62244 -12.44601 1.000 27.09726 22 SER C N 1
ATOM 1537 C CA . SER C 2 22 ? 14.09879 9.10154 -13.78577 1.000 25.91322 22 SER C CA 1
ATOM 1538 C C . SER C 2 22 ? 14.87560 10.08191 -14.65436 1.000 23.68336 22 SER C C 1
ATOM 1539 O O . SER C 2 22 ? 15.17797 9.76507 -15.81412 1.000 24.23052 22 SER C O 1
ATOM 1542 N N . TYR C 2 23 ? 15.18727 11.25938 -14.12090 1.000 22.68713 23 TYR C N 1
ATOM 1543 C CA . TYR C 2 23 ? 15.75384 12.37161 -14.88756 1.000 27.98089 23 TYR C CA 1
ATOM 1544 C C . TYR C 2 23 ? 14.83887 12.79693 -16.04022 1.000 26.00436 23 TYR C C 1
ATOM 1545 O O . TYR C 2 23 ? 15.30192 13.32344 -17.06075 1.000 26.90586 23 TYR C O 1
ATOM 1554 N N . LEU C 2 24 ? 13.52602 12.62032 -15.87131 1.000 24.47827 24 LEU C N 1
ATOM 1555 C CA . LEU C 2 24 ? 12.53961 13.07800 -16.84712 1.000 22.70855 24 LEU C CA 1
ATOM 1556 C C . LEU C 2 24 ? 11.95293 14.45158 -16.51016 1.000 26.94539 24 LEU C C 1
ATOM 1557 O O . LEU C 2 24 ? 10.95889 14.86237 -17.12715 1.000 25.79236 24 LEU C O 1
ATOM 1562 N N . LYS C 2 25 ? 12.54259 15.17576 -15.55539 1.000 24.67684 25 LYS C N 1
ATOM 1563 C CA . LYS C 2 25 ? 11.99541 16.47781 -15.18830 1.000 23.79445 25 LYS C CA 1
ATOM 1564 C C . LYS C 2 25 ? 12.02452 17.44463 -16.36971 1.000 25.83814 25 LYS C C 1
ATOM 1565 O O . LYS C 2 25 ? 11.04704 18.16619 -16.61323 1.000 25.55880 25 LYS C O 1
ATOM 1571 N N . LYS C 2 26 ? 13.11521 17.45714 -17.13926 1.000 24.63871 26 LYS C N 1
ATOM 1572 C CA . LYS C 2 26 ? 13.18777 18.41693 -18.23933 1.000 26.31728 26 LYS C CA 1
ATOM 1573 C C . LYS C 2 26 ? 12.11139 18.12387 -19.27693 1.000 27.10602 26 LYS C C 1
ATOM 1574 O O . LYS C 2 26 ? 11.42750 19.03587 -19.76594 1.000 24.29470 26 LYS C O 1
ATOM 1580 N N . SER C 2 27 ? 11.94896 16.84634 -19.61857 1.000 26.06008 27 SER C N 1
ATOM 1581 C CA . SER C 2 27 ? 10.89475 16.42465 -20.53376 1.000 26.73574 27 SER C CA 1
ATOM 1582 C C . SER C 2 27 ? 9.51795 16.80108 -20.00855 1.000 25.15267 27 SER C C 1
ATOM 1583 O O . SER C 2 27 ? 8.68699 17.34987 -20.74323 1.000 23.50978 27 SER C O 1
ATOM 1586 N N . PHE C 2 28 ? 9.24415 16.46236 -18.74688 1.000 24.18617 28 PHE C N 1
ATOM 1587 C CA . PHE C 2 28 ? 7.96961 16.82984 -18.14760 1.000 23.97814 28 PHE C CA 1
ATOM 1588 C C . PHE C 2 28 ? 7.75651 18.34047 -18.19100 1.000 22.55703 28 PHE C C 1
ATOM 1589 O O . PHE C 2 28 ? 6.65895 18.80253 -18.51171 1.000 22.12118 28 PHE C O 1
ATOM 1597 N N . LEU C 2 29 ? 8.79404 19.13304 -17.89058 1.000 22.43274 29 LEU C N 1
ATOM 1598 C CA . LEU C 2 29 ? 8.59954 20.58389 -17.82802 1.000 23.39663 29 LEU C CA 1
ATOM 1599 C C . LEU C 2 29 ? 8.38557 21.18747 -19.20827 1.000 24.49179 29 LEU C C 1
ATOM 1600 O O . LEU C 2 29 ? 7.73933 22.23820 -19.33586 1.000 23.72825 29 LEU C O 1
ATOM 1605 N N . GLU C 2 30 ? 8.91031 20.54605 -20.25147 1.000 21.92043 30 GLU C N 1
ATOM 1606 C CA . GLU C 2 30 ? 8.57223 20.98593 -21.59625 1.000 25.15766 30 GLU C CA 1
ATOM 1607 C C . GLU C 2 30 ? 7.10205 20.74776 -21.90669 1.000 24.32025 30 GLU C C 1
ATOM 1608 O O . GLU C 2 30 ? 6.48309 21.55287 -22.60974 1.000 25.96295 30 GLU C O 1
ATOM 1614 N N . ILE C 2 31 ? 6.51735 19.66758 -21.39282 1.000 23.18933 31 ILE C N 1
ATOM 1615 C CA . ILE C 2 31 ? 5.08104 19.50695 -21.56858 1.000 24.58217 31 ILE C CA 1
ATOM 1616 C C . ILE C 2 31 ? 4.34436 20.60785 -20.81567 1.000 21.49358 31 ILE C C 1
ATOM 1617 O O . ILE C 2 31 ? 3.42959 21.23540 -21.35035 1.000 20.73399 31 ILE C O 1
ATOM 1622 N N . VAL C 2 32 ? 4.77282 20.90126 -19.59092 1.000 21.05288 32 VAL C N 1
ATOM 1623 C CA . VAL C 2 32 ? 4.12841 21.95749 -18.81287 1.000 22.87135 32 VAL C CA 1
ATOM 1624 C C . VAL C 2 32 ? 4.13484 23.27054 -19.58441 1.000 27.40602 32 VAL C C 1
ATOM 1625 O O . VAL C 2 32 ? 3.13392 24.00259 -19.60831 1.000 23.52048 32 VAL C O 1
ATOM 1629 N N . GLU C 2 33 ? 5.25810 23.58959 -20.23754 1.000 22.46191 33 GLU C N 1
ATOM 1630 C CA . GLU C 2 33 ? 5.33543 24.87045 -20.92532 1.000 25.49004 33 GLU C CA 1
ATOM 1631 C C . GLU C 2 33 ? 4.34844 24.92388 -22.08334 1.000 26.54462 33 GLU C C 1
ATOM 1632 O O . GLU C 2 33 ? 3.74773 25.97337 -22.34193 1.000 21.35180 33 GLU C O 1
ATOM 1638 N N . THR C 2 34 ? 4.12673 23.79111 -22.76420 1.000 23.38086 34 THR C N 1
ATOM 1639 C CA . THR C 2 34 ? 3.12474 23.78536 -23.82840 1.000 25.44039 34 THR C CA 1
ATOM 1640 C C . THR C 2 34 ? 1.72013 23.85533 -23.24691 1.000 23.41374 34 THR C C 1
ATOM 1641 O O . THR C 2 34 ? 0.85831 24.55997 -23.78351 1.000 24.54329 34 THR C O 1
ATOM 1645 N N . LEU C 2 35 ? 1.47168 23.13069 -22.14982 1.000 22.00260 35 LEU C N 1
ATOM 1646 C CA . LEU C 2 35 ? 0.17303 23.20819 -21.49003 1.000 23.17443 35 LEU C CA 1
ATOM 1647 C C . LEU C 2 35 ? -0.18123 24.63862 -21.10568 1.000 23.48460 35 LEU C C 1
ATOM 1648 O O . LEU C 2 35 ? -1.34982 25.02941 -21.16931 1.000 24.65970 35 LEU C O 1
ATOM 1653 N N . LYS C 2 36 ? 0.80697 25.41953 -20.65609 1.000 21.98107 36 LYS C N 1
ATOM 1654 C CA . LYS C 2 36 ? 0.55542 26.81720 -20.30099 1.000 24.99361 36 LYS C CA 1
ATOM 1655 C C . LYS C 2 36 ? 0.14031 27.64533 -21.51510 1.000 26.79820 36 LYS C C 1
ATOM 1656 O O . LYS C 2 36 ? -0.60318 28.62579 -21.37632 1.000 27.10511 36 LYS C O 1
ATOM 1662 N N . ASN C 2 37 ? 0.62203 27.28305 -22.70516 1.000 25.34890 37 ASN C N 1
ATOM 1663 C CA . ASN C 2 37 ? 0.43024 28.07531 -23.92028 1.000 27.69869 37 ASN C CA 1
ATOM 1664 C C . ASN C 2 37 ? -0.75402 27.58834 -24.74467 1.000 27.76097 37 ASN C C 1
ATOM 1665 O O . ASN C 2 37 ? -1.65991 28.36120 -25.05007 1.000 27.53097 37 ASN C O 1
ATOM 1670 N N . ASP C 2 38 ? -0.76885 26.31156 -25.08977 1.000 26.91722 38 ASP C N 1
ATOM 1671 C CA . ASP C 2 38 ? -1.82503 25.72814 -25.89996 1.000 26.00656 38 ASP C CA 1
ATOM 1672 C C . ASP C 2 38 ? -1.88641 24.24193 -25.59117 1.000 23.75380 38 ASP C C 1
ATOM 1673 O O . ASP C 2 38 ? -1.15826 23.44913 -26.20932 1.000 23.38228 38 ASP C O 1
ATOM 1678 N N . PRO C 2 39 ? -2.72948 23.82040 -24.64376 1.000 24.24022 39 PRO C N 1
ATOM 1679 C CA . PRO C 2 39 ? -2.79809 22.39441 -24.31095 1.000 23.50042 39 PRO C CA 1
ATOM 1680 C C . PRO C 2 39 ? -3.35911 21.54823 -25.43844 1.000 26.63056 39 PRO C C 1
ATOM 1681 O O . PRO C 2 39 ? -3.42003 20.32086 -25.29741 1.000 23.98496 39 PRO C O 1
ATOM 1685 N N . TYR C 2 40 ? -3.74760 22.17017 -26.55405 1.000 22.24216 40 TYR C N 1
ATOM 1686 C CA . TYR C 2 40 ? -4.26623 21.46611 -27.71294 1.000 23.22773 40 TYR C CA 1
ATOM 1687 C C . TYR C 2 40 ? -3.27128 21.44477 -28.87366 1.000 31.33211 40 TYR C C 1
ATOM 1688 O O . TYR C 2 40 ? -3.60114 20.94575 -29.95433 1.000 28.60458 40 TYR C O 1
ATOM 1697 N N . LYS C 2 41 ? -2.05605 21.95134 -28.67210 1.000 27.36040 41 LYS C N 1
ATOM 1698 C CA . LYS C 2 41 ? -1.07766 21.96794 -29.74908 1.000 29.75339 41 LYS C CA 1
ATOM 1699 C C . LYS C 2 41 ? -0.75277 20.54947 -30.20460 1.000 29.04157 41 LYS C C 1
ATOM 1700 O O . LYS C 2 41 ? -0.59821 19.64021 -29.38636 1.000 27.74883 41 LYS C O 1
ATOM 1706 N N . ILE C 2 42 ? -0.65244 20.35661 -31.52258 1.000 31.88846 42 ILE C N 1
ATOM 1707 C CA . ILE C 2 42 ? -0.35223 19.03253 -32.05844 1.000 29.49650 42 ILE C CA 1
ATOM 1708 C C . ILE C 2 42 ? 1.15689 18.83355 -32.03622 1.000 31.84709 42 ILE C C 1
ATOM 1709 O O . ILE C 2 42 ? 1.84814 18.94747 -33.05577 1.000 34.09581 42 ILE C O 1
ATOM 1714 N N . THR C 2 43 ? 1.66466 18.56833 -30.83808 1.000 31.18942 43 THR C N 1
ATOM 1715 C CA . THR C 2 43 ? 3.06220 18.30056 -30.55272 1.000 28.26831 43 THR C CA 1
ATOM 1716 C C . THR C 2 43 ? 3.06319 17.26076 -29.45217 1.000 28.60054 43 THR C C 1
ATOM 1717 O O . THR C 2 43 ? 2.02155 16.97291 -28.86235 1.000 26.35233 43 THR C O 1
ATOM 1721 N N . GLN C 2 44 ? 4.24473 16.72055 -29.15073 1.000 25.44667 44 GLN C N 1
ATOM 1722 C CA . GLN C 2 44 ? 4.43346 15.86713 -27.98059 1.000 24.49899 44 GLN C CA 1
ATOM 1723 C C . GLN C 2 44 ? 3.48615 14.67119 -27.97683 1.000 27.47892 44 GLN C C 1
ATOM 1724 O O . GLN C 2 44 ? 3.11216 14.17565 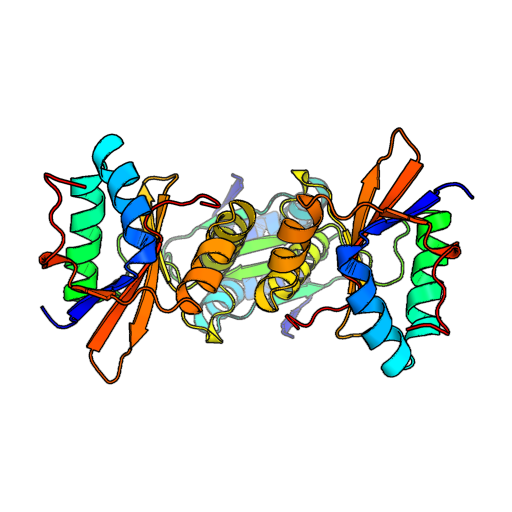-26.90813 1.000 26.26447 44 GLN C O 1
ATOM 1730 N N . SER C 2 45 ? 3.11631 14.20195 -29.17622 1.000 22.25052 45 SER C N 1
ATOM 1731 C CA . SER C 2 45 ? 2.21070 13.06618 -29.36441 1.000 26.50908 45 SER C CA 1
ATOM 1732 C C . SER C 2 45 ? 0.85728 13.31209 -28.69350 1.000 26.34241 45 SER C C 1
ATOM 1733 O O . SER C 2 45 ? 0.24732 12.40212 -28.12702 1.000 25.97886 45 SER C O 1
ATOM 1736 N N . PHE C 2 46 ? 0.38379 14.55184 -28.77033 1.000 25.19170 46 PHE C N 1
ATOM 1737 C CA . PHE C 2 46 ? -0.88756 14.92532 -28.16069 1.000 25.64779 46 PHE C CA 1
ATOM 1738 C C . PHE C 2 46 ? -2.00883 14.02168 -28.66388 1.000 26.14352 46 PHE C C 1
ATOM 1739 O O . PHE C 2 46 ? -2.20753 13.88289 -29.87293 1.000 25.68763 46 PHE C O 1
ATOM 1747 N N . GLU C 2 47 ? -2.74812 13.41186 -27.73221 1.000 22.59654 47 GLU C N 1
ATOM 1748 C CA . GLU C 2 47 ? -3.83120 12.50495 -28.08169 1.000 2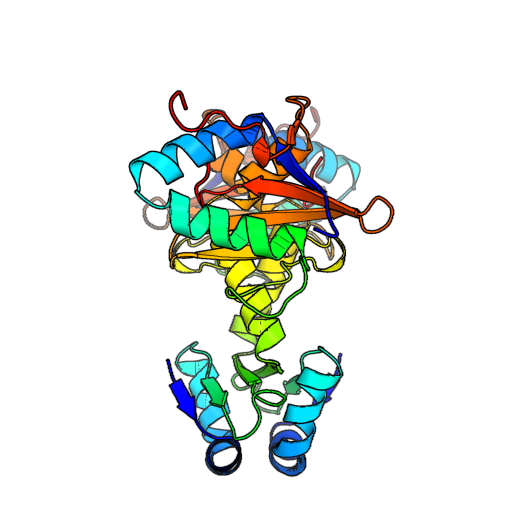4.81683 47 GLU C CA 1
ATOM 1749 C C . GLU C 2 47 ? -5.08610 12.85180 -27.30086 1.000 25.62798 47 GLU C C 1
ATOM 1750 O O . GLU C 2 47 ? -5.03730 13.08027 -26.08710 1.000 23.79694 47 GLU C O 1
ATOM 1756 N N . LYS C 2 48 ? -6.20981 12.84935 -28.00196 1.000 23.27375 48 LYS C N 1
ATOM 1757 C CA . LYS C 2 48 ? -7.51603 12.93453 -27.37149 1.000 27.38453 48 LYS C CA 1
ATOM 1758 C C . LYS C 2 48 ? -7.94907 11.51903 -27.02289 1.000 26.33395 48 LYS C C 1
ATOM 1759 O O . LYS C 2 48 ? -8.11204 10.69020 -27.91509 1.000 25.32564 48 LYS C O 1
ATOM 1765 N N . LEU C 2 49 ? -8.09000 11.23690 -25.73114 1.000 25.11816 49 LEU C N 1
ATOM 1766 C CA . LEU C 2 49 ? -8.38907 9.89500 -25.25857 1.000 20.27971 49 LEU C CA 1
ATOM 1767 C C . LEU C 2 49 ? -9.86249 9.56441 -25.43627 1.000 22.27596 49 LEU C C 1
ATOM 1768 O O . LEU C 2 49 ? -10.72366 10.44391 -25.40160 1.000 21.13826 49 LEU C O 1
ATOM 1773 N N . GLU C 2 50 ? -10.15443 8.25364 -25.60005 1.000 24.39338 50 GLU C N 1
ATOM 1774 C CA . GLU C 2 50 ? -11.53706 7.79050 -25.61977 1.000 24.07992 50 GLU C CA 1
ATOM 1775 C C . GLU C 2 50 ? -12.01249 7.47286 -24.20506 1.000 26.58913 50 GLU C C 1
ATOM 1776 O O . GLU C 2 50 ? -11.20046 7.15348 -23.33292 1.000 25.61047 50 GLU C O 1
ATOM 1782 N N . PRO C 2 51 ? -13.32949 7.57958 -23.91921 1.000 24.79667 51 PRO C N 1
ATOM 1783 C CA . PRO C 2 51 ? -14.34839 8.15482 -24.79645 1.000 23.56522 51 PRO C CA 1
ATOM 1784 C C . PRO C 2 51 ? -14.15083 9.65966 -24.90531 1.000 26.40711 51 PRO C C 1
ATOM 1785 O O . PRO C 2 51 ? -13.99029 10.32794 -23.88199 1.000 22.55573 51 PRO C O 1
ATOM 1789 N N . LYS C 2 52 ? -14.14051 10.15727 -26.14592 1.000 22.95451 52 LYS C N 1
ATOM 1790 C CA . LYS C 2 52 ? -13.81962 11.55642 -26.40558 1.000 28.25683 52 LYS C CA 1
ATOM 1791 C C . LYS C 2 52 ? -14.78816 12.51075 -25.71413 1.000 29.61407 52 LYS C C 1
ATOM 1792 O O . LYS C 2 52 ? -14.38938 13.62229 -25.33720 1.000 29.02645 52 LYS C O 1
ATOM 1798 N N . TYR C 2 53 ? -16.04782 12.10357 -25.50356 1.000 26.53517 53 TYR C N 1
ATOM 1799 C CA . TYR C 2 53 ? -16.96749 13.01101 -24.82041 1.000 30.68207 53 TYR C CA 1
ATOM 1800 C C . TYR C 2 53 ? -16.49144 13.34957 -23.41670 1.000 31.76973 53 TYR C C 1
ATOM 1801 O O . TYR C 2 53 ? -16.92996 14.36302 -22.86424 1.000 35.25354 53 TYR C O 1
ATOM 1810 N N . LEU C 2 54 ? -15.58805 12.54606 -22.83146 1.000 28.99342 54 LEU C N 1
ATOM 1811 C CA . LEU C 2 54 ? -15.04977 12.87800 -21.51419 1.000 26.85529 54 LEU C CA 1
ATOM 1812 C C . LEU C 2 54 ? -13.93775 13.91702 -21.57313 1.000 28.13021 54 LEU C C 1
ATOM 1813 O O . LEU C 2 54 ? -13.61565 14.50302 -20.53780 1.000 27.64641 54 LEU C O 1
ATOM 1818 N N . GLU C 2 55 ? -13.31484 14.12059 -22.73807 1.000 24.44387 55 GLU C N 1
ATOM 1819 C CA . GLU C 2 55 ? -12.35378 15.21118 -22.95409 1.000 26.74479 55 GLU C CA 1
ATOM 1820 C C . GLU C 2 55 ? -11.11093 15.10223 -22.05840 1.000 25.47116 55 GLU C C 1
ATOM 1821 O O . GLU C 2 55 ? -10.64411 16.08543 -21.48009 1.000 25.57692 55 GLU C O 1
ATOM 1827 N N . ARG C 2 56 ? -10.55590 13.90483 -21.95893 1.000 21.24768 56 ARG C N 1
ATOM 1828 C CA . ARG C 2 56 ? -9.23168 13.75239 -21.37051 1.000 21.76058 56 ARG C CA 1
ATOM 1829 C C . ARG C 2 56 ? -8.19129 13.62746 -22.48108 1.000 23.21286 56 ARG C C 1
ATOM 1830 O O . ARG C 2 56 ? -8.50047 13.22197 -23.60633 1.000 23.78246 56 ARG C O 1
ATOM 1838 N N . TYR C 2 57 ? -6.95224 13.99555 -22.15132 1.000 19.99354 57 TYR C N 1
ATOM 1839 C CA . TYR C 2 57 ? -5.87871 14.14084 -23.12529 1.000 19.79964 57 TYR C CA 1
ATOM 1840 C C . TYR C 2 57 ? -4.61219 13.53114 -22.54813 1.000 21.14600 57 TYR C C 1
ATOM 1841 O O . TYR C 2 57 ? -4.48055 13.36872 -21.33336 1.000 21.03438 57 TYR C O 1
ATOM 1850 N N . SER C 2 58 ? -3.66790 13.19485 -23.42650 1.000 20.13017 58 SER C N 1
ATOM 1851 C CA . SER C 2 58 ? -2.34347 12.81866 -22.95914 1.000 23.43263 58 SER C CA 1
ATOM 1852 C C . SER C 2 58 ? -1.27226 13.40838 -23.87335 1.000 23.89290 58 SER C C 1
ATOM 1853 O O . SER C 2 58 ? -1.50880 13.68239 -25.05139 1.000 20.58059 58 SER C O 1
ATOM 1856 N N . ARG C 2 59 ? -0.09901 13.63642 -23.29198 1.000 23.68985 59 ARG C N 1
ATOM 1857 C CA . ARG C 2 59 ? 1.12561 13.91311 -24.02862 1.000 21.68010 59 ARG C CA 1
ATOM 1858 C C . ARG C 2 59 ? 2.20533 12.96948 -23.52755 1.000 21.85172 59 ARG C C 1
ATOM 1859 O O . ARG C 2 59 ? 2.17022 12.52418 -22.37962 1.000 21.26551 59 ARG C O 1
ATOM 1867 N N . ARG C 2 60 ? 3.18141 12.69212 -24.38389 1.000 23.41108 60 ARG C N 1
ATOM 1868 C CA . ARG C 2 60 ? 4.23852 11.74806 -24.05578 1.000 23.63185 60 ARG C CA 1
ATOM 1869 C C . ARG C 2 60 ? 5.38573 12.46822 -23.36926 1.000 23.88414 60 ARG C C 1
ATOM 1870 O O . ARG C 2 60 ? 6.00110 13.36300 -23.95840 1.000 25.05566 60 ARG C O 1
ATOM 1878 N N . ILE C 2 61 ? 5.67594 12.06273 -22.13310 1.000 22.34438 61 ILE C N 1
ATOM 1879 C CA . ILE C 2 61 ? 6.95660 12.40097 -21.52179 1.000 22.07802 61 ILE C CA 1
ATOM 1880 C C . ILE C 2 61 ? 8.08127 11.66040 -22.23014 1.000 28.36932 61 ILE C C 1
ATOM 1881 O O . ILE C 2 61 ? 9.13852 12.22933 -22.52022 1.000 25.09379 61 ILE C O 1
ATOM 1886 N N . ASN C 2 62 ? 7.87144 10.37874 -22.50585 1.000 27.76650 62 ASN C N 1
ATOM 1887 C CA . ASN C 2 62 ? 8.75227 9.59801 -23.36463 1.000 30.96509 62 ASN C CA 1
ATOM 1888 C C . ASN C 2 62 ? 7.91706 8.45616 -23.93424 1.000 31.06775 62 ASN C C 1
ATOM 1889 O O . ASN C 2 62 ? 6.68137 8.49932 -23.88875 1.000 29.89994 62 ASN C O 1
ATOM 1894 N N . HIS C 2 63 ? 8.58180 7.42578 -24.46385 1.000 34.86794 63 HIS C N 1
ATOM 1895 C CA . HIS C 2 63 ? 7.85143 6.34205 -25.11881 1.000 34.34637 63 HIS C CA 1
ATOM 1896 C C . HIS C 2 63 ? 6.92754 5.60717 -24.16409 1.000 35.16856 63 HIS C C 1
ATOM 1897 O O . HIS C 2 63 ? 6.00415 4.92481 -24.61353 1.000 36.54285 63 HIS C O 1
ATOM 1904 N N . GLN C 2 64 ? 7.15971 5.72258 -22.86295 1.000 29.62010 64 GLN C N 1
ATOM 1905 C CA . GLN C 2 64 ? 6.44164 4.95107 -21.86670 1.000 27.06881 64 GLN C CA 1
ATOM 1906 C C . GLN C 2 64 ? 5.48398 5.79114 -21.03603 1.000 29.06766 64 GLN C C 1
ATOM 1907 O O . GLN C 2 64 ? 4.33805 5.38846 -20.81440 1.000 26.51752 64 GLN C O 1
ATOM 1913 N N . HIS C 2 65 ? 5.92985 6.94578 -20.55059 1.000 23.99382 65 HIS C N 1
ATOM 1914 C CA . HIS C 2 65 ? 5.16963 7.70517 -19.57127 1.000 29.36952 65 HIS C CA 1
ATOM 1915 C C . HIS C 2 65 ? 4.46121 8.87517 -20.22704 1.000 25.58956 65 HIS C C 1
ATOM 1916 O O . HIS C 2 65 ? 4.97925 9.47817 -21.17097 1.000 24.44992 65 HIS C O 1
ATOM 1923 N N . ARG C 2 66 ? 3.24749 9.15633 -19.74906 1.000 21.96985 66 ARG C N 1
ATOM 1924 C CA . ARG C 2 66 ? 2.42379 10.23222 -20.27431 1.000 23.63549 66 ARG C CA 1
ATOM 1925 C C . ARG C 2 66 ? 2.07383 11.21217 -19.16670 1.000 20.83838 66 ARG C C 1
ATOM 1926 O O . ARG C 2 66 ? 2.07263 10.86217 -17.98173 1.000 20.15559 66 ARG C O 1
ATOM 1934 N N . VAL C 2 67 ? 1.79295 12.44068 -19.56830 1.000 20.11332 67 VAL C N 1
ATOM 1935 C CA . VAL C 2 67 ? 1.01249 13.35677 -18.74991 1.000 19.44550 67 VAL C CA 1
ATOM 1936 C C . VAL C 2 67 ? -0.42834 13.22124 -19.21656 1.000 21.24091 67 VAL C C 1
ATOM 1937 O O . VAL C 2 67 ? -0.72404 13.47149 -20.38927 1.000 21.04383 67 VAL C O 1
ATOM 1941 N N . VAL C 2 68 ? -1.31546 12.82304 -18.31152 1.000 18.35186 68 VAL C N 1
ATOM 1942 C CA . VAL C 2 68 ? -2.74906 12.74598 -18.58072 1.000 19.53186 68 VAL C CA 1
ATOM 1943 C C . VAL C 2 68 ? -3.41124 13.92572 -17.88662 1.000 20.82148 68 VAL C C 1
ATOM 1944 O O . VAL C 2 68 ? -3.10992 14.22123 -16.72002 1.000 19.74069 68 VAL C O 1
ATOM 1948 N N . TYR C 2 69 ? -4.28220 14.62754 -18.60685 1.000 21.19407 69 TYR C N 1
ATOM 1949 C CA . TYR C 2 69 ? -4.81012 15.87136 -18.07566 1.000 21.64083 69 TYR C CA 1
ATOM 1950 C C . TYR C 2 69 ? -6.17023 16.16123 -18.68294 1.000 22.97499 69 TYR C C 1
ATOM 1951 O O . TYR C 2 69 ? -6.53633 15.61895 -19.72931 1.000 19.30767 69 TYR C O 1
ATOM 1960 N N . THR C 2 70 ? -6.90485 17.03503 -18.00412 1.000 19.78773 70 THR C N 1
ATOM 1961 C CA . THR C 2 70 ? -8.13654 17.61602 -18.51050 1.000 22.09460 70 THR C CA 1
ATOM 1962 C C . THR C 2 70 ? -7.93773 19.12368 -18.61183 1.000 23.37472 70 THR C C 1
ATOM 1963 O O . THR C 2 70 ? -6.95909 19.67900 -18.08550 1.000 20.67379 70 THR C O 1
ATOM 1967 N N . VAL C 2 71 ? -8.82890 19.78706 -19.34514 1.000 21.76923 71 VAL C N 1
ATOM 1968 C CA . VAL C 2 71 ? -8.72990 21.22834 -19.54494 1.000 22.05997 71 VAL C CA 1
ATOM 1969 C C . VAL C 2 71 ? -10.08550 21.86534 -19.25638 1.000 26.47746 71 VAL C C 1
ATOM 1970 O O . VAL C 2 71 ? -11.11291 21.42892 -19.78965 1.000 22.41917 71 VAL C O 1
ATOM 1974 N N . ASP C 2 72 ? -10.08037 22.88664 -18.40007 1.000 24.00045 72 ASP C N 1
ATOM 1975 C CA . ASP C 2 72 ? -11.25131 23.71637 -18.13979 1.000 27.57648 72 ASP C CA 1
ATOM 1976 C C . ASP C 2 72 ? -11.15438 24.90279 -19.09169 1.000 25.71705 72 ASP C C 1
ATOM 1977 O O . ASP C 2 72 ? -10.44029 25.87477 -18.83282 1.000 23.56030 72 ASP C O 1
ATOM 1982 N N . ASP C 2 73 ? -11.86851 24.80798 -20.21026 1.000 23.53859 73 ASP C N 1
ATOM 1983 C CA . ASP C 2 73 ? -11.73452 25.80870 -21.25831 1.000 27.60606 73 ASP C CA 1
ATOM 1984 C C . ASP C 2 73 ? -12.26746 27.16457 -20.80848 1.000 30.57941 73 ASP C C 1
ATOM 1985 O O . ASP C 2 73 ? -11.68192 28.21080 -21.12021 1.000 31.87312 73 ASP C O 1
ATOM 1990 N N . ARG C 2 74 ? -13.36944 27.17214 -20.06474 1.000 31.55046 74 ARG C N 1
ATOM 1991 C CA . ARG C 2 74 ? -13.95318 28.44965 -19.67409 1.000 32.59927 74 ARG C CA 1
ATOM 1992 C C . ARG C 2 74 ? -13.06465 29.17861 -18.67056 1.000 29.94840 74 ARG C C 1
ATOM 1993 O O . ARG C 2 74 ? -12.87291 30.39240 -18.77351 1.000 34.17303 74 ARG C O 1
ATOM 2001 N N . ASN C 2 75 ? -12.46533 28.45015 -17.73710 1.000 30.59779 75 ASN C N 1
ATOM 2002 C CA . ASN C 2 75 ? -11.58012 29.03139 -16.73785 1.000 29.19734 75 ASN C CA 1
ATOM 2003 C C . ASN C 2 75 ? -10.10787 29.01435 -17.13951 1.000 26.68063 75 ASN C C 1
ATOM 2004 O O . ASN C 2 75 ? -9.27732 29.49536 -16.37349 1.000 29.87313 75 ASN C O 1
ATOM 2009 N N . LYS C 2 76 ? -9.76377 28.47731 -18.30898 1.000 27.22217 76 LYS C N 1
ATOM 2010 C CA . LYS C 2 76 ? -8.38153 28.47246 -18.80710 1.000 28.47517 76 LYS C CA 1
ATOM 2011 C C . LYS C 2 76 ? -7.41889 27.84545 -17.78995 1.000 26.58320 76 LYS C C 1
ATOM 2012 O O . LYS C 2 76 ? -6.36107 28.39052 -17.47597 1.000 26.96567 76 LYS C O 1
ATOM 2018 N N . GLU C 2 77 ? -7.80204 26.67573 -17.27037 1.000 24.94699 77 GLU C N 1
ATOM 2019 C CA . GLU C 2 77 ? -6.98481 25.90779 -16.33613 1.000 28.23200 77 GLU C CA 1
ATOM 2020 C C . GLU C 2 77 ? -6.76211 24.49309 -16.86841 1.000 24.20716 77 GLU C C 1
ATOM 2021 O O . GLU C 2 77 ? -7.68491 23.86851 -17.40032 1.000 25.19833 77 GLU C O 1
ATOM 2027 N N . VAL C 2 78 ? -5.53439 23.99142 -16.71763 1.000 25.51026 78 VAL C N 1
ATOM 2028 C CA . VAL C 2 78 ? -5.16414 22.62147 -17.06920 1.000 20.99457 78 VAL C CA 1
ATOM 2029 C C . VAL C 2 78 ? -4.96202 21.83443 -15.77469 1.000 21.93036 78 VAL C C 1
ATOM 2030 O O . VAL C 2 78 ? -4.24737 22.28979 -14.87379 1.000 24.14232 78 VAL C O 1
ATOM 2034 N N . LEU C 2 79 ? -5.59174 20.65750 -15.66911 1.000 20.82038 79 LEU C N 1
ATOM 2035 C CA . LEU C 2 79 ? -5.46464 19.82012 -14.47010 1.000 20.90582 79 LEU C CA 1
ATOM 2036 C C . LEU C 2 79 ? -4.70867 18.53711 -14.80273 1.000 21.62482 79 LEU C C 1
ATOM 2037 O O . LEU C 2 79 ? -5.22818 17.65854 -15.50034 1.000 19.46920 79 LEU C O 1
ATOM 2042 N N . ILE C 2 80 ? -3.48871 18.42810 -14.30125 1.000 22.43615 80 ILE C N 1
ATOM 2043 C CA . ILE C 2 80 ? -2.69441 17.23006 -14.51334 1.000 20.84741 80 ILE C CA 1
ATOM 2044 C C . ILE C 2 80 ? -3.16216 16.16798 -13.52767 1.000 20.67622 80 ILE C C 1
ATOM 2045 O O . ILE C 2 80 ? -3.23151 16.41089 -12.31375 1.000 24.01363 80 ILE C O 1
ATOM 2050 N N . LEU C 2 81 ? -3.51453 14.99425 -14.05188 1.000 19.46674 81 LEU C N 1
ATOM 2051 C CA . LEU C 2 81 ? -4.01020 13.88880 -13.24149 1.000 21.16685 81 LEU C CA 1
ATOM 2052 C C . LEU C 2 81 ? -3.02349 12.74125 -13.10715 1.000 17.46456 81 LEU C C 1
ATOM 2053 O O . LEU C 2 81 ? -3.14138 11.95895 -12.15668 1.000 17.96360 81 LEU C O 1
ATOM 2058 N N . SER C 2 82 ? -2.08641 12.60068 -14.04008 1.000 17.79201 82 SER C N 1
ATOM 2059 C CA . SER C 2 82 ? -1.04710 11.58997 -13.91122 1.000 20.75942 82 SER C CA 1
ATOM 2060 C C . SER C 2 82 ? 0.16077 12.04228 -14.71519 1.000 21.10371 82 SER C C 1
ATOM 2061 O O . SER C 2 82 ? 0.01884 12.68778 -15.74944 1.000 21.80103 82 SER C O 1
ATOM 2064 N N . ALA C 2 83 ? 1.35174 11.73216 -14.20723 1.000 21.98447 83 ALA C N 1
ATOM 2065 C CA . ALA C 2 83 ? 2.58269 11.97773 -14.94452 1.000 21.05554 83 ALA C CA 1
ATOM 2066 C C . ALA C 2 83 ? 3.49324 10.75715 -14.86880 1.000 21.55353 83 ALA C C 1
ATOM 2067 O O . ALA C 2 83 ? 4.70324 10.87489 -15.04774 1.000 23.04265 83 ALA C O 1
ATOM 2069 N N . TRP C 2 84 ? 2.91913 9.59127 -14.60258 1.000 21.19355 84 TRP C N 1
ATOM 2070 C CA . TRP C 2 84 ? 3.66160 8.34309 -14.48866 1.000 25.89383 84 TRP C CA 1
ATOM 2071 C C . TRP C 2 84 ? 2.71370 7.22484 -14.89249 1.000 24.01636 84 TRP C C 1
ATOM 2072 O O . TRP C 2 84 ? 1.63721 7.08393 -14.30352 1.000 24.68919 84 TRP C O 1
ATOM 2083 N N . SER C 2 85 ? 3.07775 6.45449 -15.91480 1.000 27.25244 85 SER C N 1
ATOM 2084 C CA . SER C 2 85 ? 2.17489 5.45404 -16.46964 1.000 26.75657 85 SER C CA 1
ATOM 2085 C C . SER C 2 85 ? 2.45749 4.04155 -15.96045 1.000 30.25859 85 SER C C 1
ATOM 2086 O O . SER C 2 85 ? 2.21711 3.06712 -16.67800 1.000 29.79115 85 SER C O 1
ATOM 2089 N N . HIS C 2 86 ? 2.97869 3.90884 -14.73956 1.000 37.35080 86 HIS C N 1
ATOM 2090 C CA . HIS C 2 86 ? 2.98258 2.64270 -14.01284 1.000 40.55883 86 HIS C CA 1
ATOM 2091 C C . HIS C 2 86 ? 1.86869 2.67991 -12.97957 1.000 42.05055 86 HIS C C 1
ATOM 2092 O O . HIS C 2 86 ? 1.55703 3.73615 -12.42313 1.000 43.24026 86 HIS C O 1
ATOM 2099 N N . TYR C 2 87 ? 1.27477 1.52057 -12.69957 1.000 47.66093 87 TYR C N 1
ATOM 2100 C CA . TYR C 2 87 ? 0.36999 1.44372 -11.55334 1.000 52.15365 87 TYR C CA 1
ATOM 2101 C C . TYR C 2 87 ? 1.21655 1.12757 -10.32135 1.000 57.37484 87 TYR C C 1
ATOM 2102 O O . TYR C 2 87 ? 1.30794 -0.01248 -9.85422 1.000 57.75173 87 TYR C O 1
ATOM 2111 N N . ASP C 2 88 ? 1.86684 2.18003 -9.81364 1.000 63.40087 88 ASP C N 1
ATOM 2112 C CA . ASP C 2 88 ? 2.71526 2.16143 -8.60929 1.000 64.15264 88 ASP C CA 1
ATOM 2113 C C . ASP C 2 88 ? 3.89736 1.17868 -8.68860 1.000 63.20758 88 ASP C C 1
ATOM 2114 O O . ASP C 2 88 ? 4.53934 0.85050 -7.67791 1.000 54.78353 88 ASP C O 1
ATOM 2120 N N . SER D 2 2 ? -21.26173 -30.13331 -15.35491 1.000 57.35928 2 SER D N 1
ATOM 2121 C CA . SER D 2 2 ? -20.19885 -29.14935 -15.16317 1.000 49.38711 2 SER D CA 1
ATOM 2122 C C . SER D 2 2 ? -18.84449 -29.65302 -15.67779 1.000 50.85585 2 SER D C 1
ATOM 2123 O O . SER D 2 2 ? -18.59718 -30.85668 -15.73951 1.000 61.95006 2 SER D O 1
ATOM 2126 N N . ASN D 2 3 ? -17.99022 -28.71735 -16.08251 1.000 45.50416 3 ASN D N 1
ATOM 2127 C CA . ASN D 2 3 ? -16.56094 -28.95710 -16.23687 1.000 41.00763 3 ASN D CA 1
ATOM 2128 C C . ASN D 2 3 ? -15.71557 -27.98712 -15.42550 1.000 42.20149 3 ASN D C 1
ATOM 2129 O O . ASN D 2 3 ? -14.57488 -28.32342 -15.09029 1.000 41.78160 3 ASN D O 1
ATOM 2134 N N . TYR D 2 4 ? -16.23516 -26.80889 -15.08737 1.000 35.13874 4 TYR D N 1
ATOM 2135 C CA . TYR D 2 4 ? -15.52031 -25.81353 -14.30675 1.000 32.92022 4 TYR D CA 1
ATOM 2136 C C . TYR D 2 4 ? -16.30029 -25.51538 -13.03367 1.000 29.61957 4 TYR D C 1
ATOM 2137 O O . TYR D 2 4 ? -17.53658 -25.51419 -13.03020 1.000 30.31684 4 TYR D O 1
ATOM 2146 N N . THR D 2 5 ? -15.56795 -25.29577 -11.95036 1.000 32.32255 5 THR D N 1
ATOM 2147 C CA . THR D 2 5 ? -16.14565 -24.73686 -10.73996 1.000 30.54806 5 THR D CA 1
ATOM 2148 C C . THR D 2 5 ? -16.24276 -23.22418 -10.90179 1.000 30.87493 5 THR D C 1
ATOM 2149 O O . THR D 2 5 ? -15.26122 -22.56357 -11.25903 1.000 32.41485 5 THR D O 1
ATOM 2153 N N . VAL D 2 6 ? -17.43001 -22.67408 -10.68644 1.000 29.78410 6 VAL D N 1
ATOM 2154 C CA . VAL D 2 6 ? -17.64175 -21.24003 -10.82309 1.000 27.33563 6 VAL D CA 1
ATOM 2155 C C . VAL D 2 6 ? -17.72606 -20.65568 -9.42068 1.000 28.46388 6 VAL D C 1
ATOM 2156 O O . VAL D 2 6 ? -18.57975 -21.05659 -8.62292 1.000 28.61305 6 VAL D O 1
ATOM 2160 N N . LYS D 2 7 ? -16.80372 -19.75176 -9.10256 1.000 26.62155 7 LYS D N 1
ATOM 2161 C CA . LYS D 2 7 ? -16.78766 -19.01210 -7.84698 1.000 27.49916 7 LYS D CA 1
ATOM 2162 C C . LYS D 2 7 ? -17.06008 -17.54157 -8.11485 1.000 25.65847 7 LYS D C 1
ATOM 2163 O O . LYS D 2 7 ? -16.88139 -17.04973 -9.22933 1.000 26.81390 7 LYS D O 1
ATOM 2169 N N . ILE D 2 8 ? -17.49367 -16.82979 -7.07765 1.000 29.53973 8 ILE D N 1
ATOM 2170 C CA . ILE D 2 8 ? -17.59085 -15.37764 -7.14105 1.000 25.85006 8 ILE D CA 1
ATOM 2171 C C . ILE D 2 8 ? -16.79995 -14.79422 -5.97654 1.000 25.47242 8 ILE D C 1
ATOM 2172 O O . ILE D 2 8 ? -16.79382 -15.34570 -4.86921 1.000 22.66141 8 ILE D O 1
ATOM 2177 N N . LYS D 2 9 ? -16.08177 -13.70899 -6.24903 1.000 27.57537 9 LYS D N 1
ATOM 2178 C CA . LYS D 2 9 ? -15.41462 -12.97751 -5.18568 1.000 22.76831 9 LYS D CA 1
ATOM 2179 C C . LYS D 2 9 ? -16.45681 -12.45692 -4.20086 1.000 24.50320 9 LYS D C 1
ATOM 2180 O O . LYS D 2 9 ? -17.46666 -11.87017 -4.60076 1.000 23.16588 9 LYS D O 1
ATOM 2186 N N . ASN D 2 10 ? -16.22916 -12.71099 -2.90888 1.000 22.96366 10 ASN D N 1
ATOM 2187 C CA . ASN D 2 10 ? -17.21922 -12.32848 -1.91089 1.000 27.83030 10 ASN D CA 1
ATOM 2188 C C . ASN D 2 10 ? -17.51895 -10.83580 -1.97032 1.000 25.91068 10 ASN D C 1
ATOM 2189 O O . ASN D 2 10 ? -18.67307 -10.42803 -1.82415 1.000 25.93805 10 ASN D O 1
ATOM 2194 N N . SER D 2 11 ? -16.50506 -10.01083 -2.24589 1.000 22.80813 11 SER D N 1
ATOM 2195 C CA . SER D 2 11 ? -16.74614 -8.58456 -2.45437 1.000 28.29417 11 SER D CA 1
ATOM 2196 C C . SER D 2 11 ? -17.64727 -8.30505 -3.65030 1.000 23.78217 11 SER D C 1
ATOM 2197 O O . SER D 2 11 ? -18.14975 -7.18781 -3.77712 1.000 24.26934 11 SER D O 1
ATOM 2200 N N . ALA D 2 12 ? -17.86394 -9.27051 -4.54140 1.000 22.00612 12 ALA D N 1
ATOM 2201 C CA . ALA D 2 12 ? -18.77135 -9.03181 -5.65841 1.000 23.39374 12 ALA D CA 1
ATOM 2202 C C . ALA D 2 12 ? -20.21022 -9.39564 -5.32835 1.000 24.13944 12 ALA D C 1
ATOM 2203 O O . ALA D 2 12 ? -21.09452 -9.22142 -6.17210 1.000 24.29952 12 ALA D O 1
ATOM 2205 N N . LYS D 2 13 ? -20.47532 -9.90169 -4.12560 1.000 25.24655 13 LYS D N 1
ATOM 2206 C CA . LYS D 2 13 ? -21.84949 -10.27813 -3.79536 1.000 28.70301 13 LYS D CA 1
ATOM 2207 C C . LYS D 2 13 ? -22.79205 -9.07409 -3.80974 1.000 26.57292 13 LYS D C 1
ATOM 2208 O O . LYS D 2 13 ? -23.95379 -9.21844 -4.19743 1.000 27.00660 13 LYS D O 1
ATOM 2214 N N . SER D 2 14 ? -22.31226 -7.86998 -3.44920 1.000 26.74982 14 SER D N 1
ATOM 2215 C CA . SER D 2 14 ? -23.17971 -6.69544 -3.57387 1.000 26.35874 14 SER D CA 1
ATOM 2216 C C . SER D 2 14 ? -23.68961 -6.52000 -5.00323 1.000 28.76817 14 SER D C 1
ATOM 2217 O O . SER D 2 14 ? -24.81101 -6.03458 -5.20059 1.000 24.32528 14 SER D O 1
ATOM 2220 N N . ASP D 2 15 ? -22.88990 -6.91767 -6.00762 1.000 24.54913 15 ASP D N 1
ATOM 2221 C CA . ASP D 2 15 ? -23.36125 -6.92067 -7.39139 1.000 25.04129 15 ASP D CA 1
ATOM 2222 C C . ASP D 2 15 ? -24.60546 -7.78170 -7.55139 1.000 26.84940 15 ASP D C 1
ATOM 2223 O O . ASP D 2 15 ? -25.53614 -7.40943 -8.27708 1.000 24.04895 15 ASP D O 1
ATOM 2228 N N . LEU D 2 16 ? -24.61095 -8.96883 -6.92768 1.000 25.80852 16 LEU D N 1
ATOM 2229 C CA . LEU D 2 16 ? -25.73647 -9.88208 -7.07132 1.000 27.86868 16 LEU D CA 1
ATOM 2230 C C . LEU D 2 16 ? -26.99720 -9.32215 -6.42950 1.000 27.42941 16 LEU D C 1
ATOM 2231 O O . LEU D 2 16 ? -28.10112 -9.59818 -6.90700 1.000 26.48019 16 LEU D O 1
ATOM 2236 N N . LYS D 2 17 ? -26.85536 -8.54765 -5.34966 1.000 26.82020 17 LYS D N 1
ATOM 2237 C CA . LYS D 2 17 ? -28.00603 -7.85169 -4.77910 1.000 25.04480 17 LYS D CA 1
ATOM 2238 C C . LYS D 2 17 ? -28.65547 -6.93276 -5.80775 1.000 29.73525 17 LYS D C 1
ATOM 2239 O O . LYS D 2 17 ? -29.88418 -6.89387 -5.92642 1.000 27.84100 17 LYS D O 1
ATOM 2245 N N . LYS D 2 18 ? -27.84645 -6.19632 -6.57836 1.000 27.29536 18 LYS D N 1
ATOM 2246 C CA . LYS D 2 18 ? -28.41048 -5.32696 -7.60556 1.000 23.83967 18 LYS D CA 1
ATOM 2247 C C . LYS D 2 18 ? -29.02774 -6.13976 -8.73881 1.000 25.34936 18 LYS D C 1
ATOM 2248 O O . LYS D 2 18 ? -30.08954 -5.78112 -9.25996 1.000 27.72485 18 LYS D O 1
ATOM 2254 N N . ILE D 2 19 ? -28.38143 -7.24076 -9.12358 1.000 25.16682 19 ILE D N 1
ATOM 2255 C CA . ILE D 2 19 ? -28.94430 -8.13531 -10.13405 1.000 25.16058 19 ILE D CA 1
ATOM 2256 C C . ILE D 2 19 ? -30.31380 -8.64520 -9.68860 1.000 26.72355 19 ILE D C 1
ATOM 2257 O O . ILE D 2 19 ? -31.28075 -8.65835 -10.46517 1.000 25.96033 19 ILE D O 1
ATOM 2262 N N . LYS D 2 20 ? -30.41102 -9.08272 -8.42751 1.000 26.23847 20 LYS D N 1
ATOM 2263 C CA . LYS D 2 20 ? -31.68067 -9.58566 -7.90183 1.000 28.58809 20 LYS D CA 1
ATOM 2264 C C . LYS D 2 20 ? -32.77768 -8.52428 -7.97662 1.000 28.26452 20 LYS D C 1
ATOM 2265 O O . LYS D 2 20 ? -33.87794 -8.79313 -8.47256 1.000 27.27303 20 LYS D O 1
ATOM 2271 N N . HIS D 2 21 ? -32.48749 -7.30488 -7.49996 1.000 27.34476 21 HIS D N 1
ATOM 2272 C CA . HIS D 2 21 ? -33.47388 -6.21943 -7.52477 1.000 28.09673 21 HIS D CA 1
ATOM 2273 C C . HIS D 2 21 ? -33.87399 -5.83519 -8.94318 1.000 28.81783 21 HIS D C 1
ATOM 2274 O O . HIS D 2 21 ? -35.00874 -5.40184 -9.17303 1.000 34.33396 21 HIS D O 1
ATOM 2281 N N . SER D 2 22 ? -32.95735 -5.96401 -9.89720 1.000 24.01751 22 SER D N 1
ATOM 2282 C CA . SER D 2 22 ? -33.18839 -5.63192 -11.29336 1.000 22.97088 22 SER D CA 1
ATOM 2283 C C . SER D 2 22 ? -33.93469 -6.71619 -12.05023 1.000 25.42003 22 SER D C 1
ATOM 2284 O O . SER D 2 22 ? -34.19289 -6.54139 -13.24349 1.000 24.52049 22 SER D O 1
ATOM 2287 N N . TYR D 2 23 ? -34.25568 -7.83215 -11.38869 1.000 21.84329 23 TYR D N 1
ATOM 2288 C CA . TYR D 2 23 ? -34.84474 -9.01249 -12.01951 1.000 26.42576 23 TYR D CA 1
ATOM 2289 C C . TYR D 2 23 ? -33.91367 -9.62369 -13.06001 1.000 24.12907 23 TYR D C 1
ATOM 2290 O O . TYR D 2 23 ? -34.36852 -10.23144 -14.03867 1.000 25.79114 23 TYR D O 1
ATOM 2299 N N . LEU D 2 24 ? -32.60483 -9.48119 -12.85408 1.000 24.56078 24 LEU D N 1
ATOM 2300 C CA . LEU D 2 24 ? -31.62548 -10.02943 -13.77241 1.000 25.49039 24 LEU D CA 1
ATOM 2301 C C . LEU D 2 24 ? -31.10259 -11.37948 -13.31818 1.000 26.89791 24 LEU D C 1
ATOM 2302 O O . LEU D 2 24 ? -30.16045 -11.90507 -13.92609 1.000 27.29879 24 LEU D O 1
ATOM 2307 N N . LYS D 2 25 ? -31.68628 -11.95169 -12.25944 1.000 23.64665 25 LYS D N 1
ATOM 2308 C CA . LYS D 2 25 ? -31.16923 -13.20705 -11.71894 1.000 25.19838 25 LYS D CA 1
ATOM 2309 C C . LYS D 2 25 ? -31.18304 -14.30185 -12.76610 1.000 28.65677 25 LYS D C 1
ATOM 2310 O O . LYS D 2 25 ? -30.21297 -15.05194 -12.89565 1.000 26.71005 25 LYS D O 1
ATOM 2316 N N . LYS D 2 26 ? -32.27061 -14.40823 -13.53497 1.000 27.90378 26 LYS D N 1
ATOM 2317 C CA . LYS D 2 26 ? -32.33179 -15.49742 -14.49974 1.000 29.78438 26 LYS D CA 1
ATOM 2318 C C . LYS D 2 26 ? -31.29903 -15.31589 -15.61463 1.000 28.34933 26 LYS D C 1
ATOM 2319 O O . LYS D 2 26 ? -30.66621 -16.29061 -16.03274 1.000 29.08526 26 LYS D O 1
ATOM 2325 N N . SER D 2 27 ? -31.11034 -14.08802 -16.11955 1.000 28.39725 27 SER D N 1
ATOM 2326 C CA . SER D 2 27 ? -30.06706 -13.88942 -17.12703 1.000 28.44632 27 SER D CA 1
ATOM 2327 C C . SER D 2 27 ? -28.70200 -14.22065 -16.55302 1.000 28.57638 27 SER D C 1
ATOM 2328 O O . SER D 2 27 ? -27.88196 -14.87956 -17.20701 1.000 30.01199 27 SER D O 1
ATOM 2331 N N . PHE D 2 28 ? -28.44374 -13.77272 -15.32728 1.000 25.20755 28 PHE D N 1
ATOM 2332 C CA . PHE D 2 28 ? -27.13797 -14.00141 -14.72372 1.000 24.44398 28 PHE D CA 1
ATOM 2333 C C . PHE D 2 28 ? -26.85503 -15.49158 -14.56584 1.000 28.16546 28 PHE D C 1
ATOM 2334 O O . PHE D 2 28 ? -25.76753 -15.96603 -14.91675 1.000 24.44900 28 PHE D O 1
ATOM 2342 N N . LEU D 2 29 ? -27.82292 -16.24748 -14.04085 1.000 25.76432 29 LEU D N 1
ATOM 2343 C CA . LEU D 2 29 ? -27.60960 -17.67648 -13.82778 1.000 25.62640 29 LEU D CA 1
ATOM 2344 C C . LEU D 2 29 ? -27.46846 -18.44246 -15.13422 1.000 27.15790 29 LEU D C 1
ATOM 2345 O O . LEU D 2 29 ? -26.81871 -19.49917 -15.14966 1.000 25.34702 29 LEU D O 1
ATOM 2350 N N . GLU D 2 30 ? -28.04522 -17.93821 -16.23054 1.000 26.47038 30 GLU D N 1
ATOM 2351 C CA . GLU D 2 30 ? -27.77584 -18.55101 -17.52855 1.000 29.27532 30 GLU D CA 1
ATOM 2352 C C . GLU D 2 30 ? -26.30039 -18.43831 -17.88298 1.000 27.08638 30 GLU D C 1
ATOM 2353 O O . GLU D 2 30 ? -25.68454 -19.40892 -18.33611 1.000 26.89908 30 GLU D O 1
ATOM 2359 N N . ILE D 2 31 ? -25.71212 -17.26525 -17.65614 1.000 27.27233 31 ILE D N 1
ATOM 2360 C CA . ILE D 2 31 ? -24.27265 -17.09395 -17.85181 1.000 25.90868 31 ILE D CA 1
ATOM 2361 C C . ILE D 2 31 ? -23.49175 -18.04240 -16.95361 1.000 25.58037 31 ILE D C 1
ATOM 2362 O O . ILE D 2 31 ? -22.52022 -18.66672 -17.38972 1.000 28.76599 31 ILE D O 1
ATOM 2367 N N . VAL D 2 32 ? -23.90361 -18.17517 -15.68729 1.000 25.19159 32 VAL D N 1
ATOM 2368 C CA . VAL D 2 32 ? -23.21956 -19.10502 -14.78766 1.000 26.03241 32 VAL D CA 1
ATOM 2369 C C . VAL D 2 32 ? -23.23173 -20.52285 -15.35618 1.000 27.39847 32 VAL D C 1
ATOM 2370 O O . VAL D 2 32 ? -22.22609 -21.24537 -15.29371 1.000 27.18442 32 VAL D O 1
ATOM 2374 N N . GLU D 2 33 ? -24.36874 -20.95090 -15.90900 1.000 28.20035 33 GLU D N 1
ATOM 2375 C CA . GLU D 2 33 ? -24.44751 -22.31035 -16.43643 1.000 34.79197 33 GLU D CA 1
ATOM 2376 C C . GLU D 2 33 ? -23.49533 -22.49364 -17.61430 1.000 30.35389 33 GLU D C 1
ATOM 2377 O O . GLU D 2 33 ? -22.85159 -23.54160 -17.74527 1.000 29.06884 33 GLU D O 1
ATOM 2383 N N . THR D 2 34 ? -23.35976 -21.47473 -18.46055 1.000 25.07272 34 THR D N 1
ATOM 2384 C CA . THR D 2 34 ? -22.38419 -21.57397 -19.54225 1.000 27.13623 34 THR D CA 1
ATOM 2385 C C . THR D 2 34 ? -20.95446 -21.60493 -18.99658 1.000 28.29639 34 THR D C 1
ATOM 2386 O O . THR D 2 34 ? -20.10728 -22.35639 -19.49557 1.000 27.92977 34 THR D O 1
ATOM 2390 N N . LEU D 2 35 ? -20.67132 -20.81754 -17.95888 1.000 24.56282 35 LEU D N 1
ATOM 2391 C CA . LEU D 2 35 ? -19.32033 -20.80173 -17.40111 1.000 26.61596 35 LEU D CA 1
ATOM 2392 C C . LEU D 2 35 ? -18.95282 -22.16615 -16.82863 1.000 31.30881 35 LEU D C 1
ATOM 2393 O O . LEU D 2 35 ? -17.78999 -22.58551 -16.89101 1.000 26.12051 35 LEU D O 1
ATOM 2398 N N . LYS D 2 36 ? -19.93944 -22.87865 -16.28127 1.000 27.81519 36 LYS D N 1
ATOM 2399 C CA . LYS D 2 36 ? -19.69701 -24.21599 -15.75400 1.000 30.55526 36 LYS D CA 1
ATOM 2400 C C . LYS D 2 36 ? -19.29391 -25.18667 -16.86246 1.000 32.47894 36 LYS D C 1
ATOM 2401 O O . LYS D 2 36 ? -18.46308 -26.07761 -16.65073 1.000 32.29082 36 LYS D O 1
ATOM 2407 N N . ASN D 2 37 ? -19.87972 -25.03075 -18.04620 1.000 27.44466 37 ASN D N 1
ATOM 2408 C CA . ASN D 2 37 ? -19.70191 -25.95630 -19.15734 1.000 33.77815 37 ASN D CA 1
ATOM 2409 C C . ASN D 2 37 ? -18.49472 -25.58817 -20.01238 1.000 33.21442 37 ASN D C 1
ATOM 2410 O O . ASN D 2 37 ? -17.66184 -26.44439 -20.32224 1.000 32.28018 37 ASN D O 1
ATOM 2415 N N . ASP D 2 38 ? -18.38486 -24.32127 -20.38926 1.000 27.60521 38 ASP D N 1
ATOM 2416 C CA . ASP D 2 38 ? -17.34030 -23.86979 -21.29336 1.000 28.49553 38 ASP D CA 1
ATOM 2417 C C . ASP D 2 38 ? -17.26404 -22.35459 -21.19964 1.000 26.20844 38 ASP D C 1
ATOM 2418 O O . ASP D 2 38 ? -18.07349 -21.66704 -21.82939 1.000 23.98106 38 ASP D O 1
ATOM 2423 N N . PRO D 2 39 ? -16.31587 -21.80423 -20.42769 1.000 26.34052 39 PRO D N 1
ATOM 2424 C CA . PRO D 2 39 ? -16.24407 -20.34652 -20.24780 1.000 24.60613 39 PRO D CA 1
ATOM 2425 C C . PRO D 2 39 ? -15.78401 -19.60390 -21.48057 1.000 26.96351 39 PRO D C 1
ATOM 2426 O O . PRO D 2 39 ? -15.78883 -18.36964 -21.47552 1.000 24.79181 39 PRO D O 1
ATOM 2430 N N . TYR D 2 40 ? -15.38843 -20.31846 -22.52582 1.000 23.55594 40 TYR D N 1
ATOM 2431 C CA . TYR D 2 40 ? -14.93849 -19.72515 -23.77837 1.000 24.37254 40 TYR D CA 1
ATOM 2432 C C . TYR D 2 40 ? -15.94164 -19.91686 -24.91327 1.000 25.26719 40 TYR D C 1
ATOM 2433 O O . TYR D 2 40 ? -15.63163 -19.58609 -26.06811 1.000 23.46315 40 TYR D O 1
ATOM 2442 N N . LYS D 2 41 ? -17.13744 -20.43373 -24.61962 1.000 26.11705 41 LYS D N 1
ATOM 2443 C CA . LYS D 2 41 ? -18.13634 -20.61271 -25.66714 1.000 23.90502 41 LYS D CA 1
ATOM 2444 C C . LYS D 2 41 ? -18.50626 -19.27244 -26.28613 1.000 27.65010 41 LYS D C 1
ATOM 2445 O O . LYS D 2 41 ? -18.70945 -18.27399 -25.58294 1.000 23.31661 41 LYS D O 1
ATOM 2451 N N . ILE D 2 42 ? -18.64077 -19.27404 -27.61428 1.000 23.52892 42 ILE D N 1
ATOM 2452 C CA . ILE D 2 42 ? -18.92173 -18.06581 -28.37546 1.000 23.80211 42 ILE D CA 1
ATOM 2453 C C . ILE D 2 42 ? -20.43072 -17.84620 -28.38292 1.000 27.49817 42 ILE D C 1
ATOM 2454 O O . ILE D 2 42 ? -21.10985 -18.02144 -29.40234 1.000 28.35305 42 ILE D O 1
ATOM 2459 N N . THR D 2 43 ? -20.95100 -17.50547 -27.20876 1.000 25.88331 43 THR D N 1
ATOM 2460 C CA . THR D 2 43 ? -22.34543 -17.19684 -26.93856 1.000 25.73551 43 THR D CA 1
ATOM 2461 C C . THR D 2 43 ? -22.35828 -16.00490 -25.99946 1.000 27.96360 43 THR D C 1
ATOM 2462 O O . THR D 2 43 ? -21.32460 -15.63930 -25.43513 1.000 22.68497 43 THR D O 1
ATOM 2466 N N . GLN D 2 44 ? -23.54078 -15.42889 -25.79109 1.000 25.37248 44 GLN D N 1
ATOM 2467 C CA . GLN D 2 44 ? -23.73025 -14.42002 -24.74565 1.000 26.64441 44 GLN D CA 1
ATOM 2468 C C . GLN D 2 44 ? -22.77223 -13.24030 -24.91462 1.000 23.24335 44 GLN D C 1
ATOM 2469 O O . GLN D 2 44 ? -22.33737 -12.63346 -23.92942 1.000 24.01306 44 GLN D O 1
ATOM 2475 N N . SER D 2 45 ? -22.45256 -12.91446 -26.16736 1.000 22.75810 45 SER D N 1
ATOM 2476 C CA . SER D 2 45 ? -21.50967 -11.83948 -26.51109 1.000 25.73154 45 SER D CA 1
ATOM 2477 C C . SER D 2 45 ? -20.17770 -11.99056 -25.78338 1.000 23.43900 45 SER D C 1
ATOM 2478 O O . SER D 2 45 ? -19.58687 -11.01105 -25.32400 1.000 24.79358 45 SER D O 1
ATOM 2481 N N . PHE D 2 46 ? -19.70740 -13.23352 -25.66819 1.000 24.21854 46 PHE D N 1
ATOM 2482 C CA . PHE D 2 46 ? -18.40807 -13.50045 -25.05510 1.000 25.82260 46 PHE D CA 1
ATOM 2483 C C . PHE D 2 46 ? -17.34940 -12.59430 -25.66232 1.000 23.56945 46 PHE D C 1
ATOM 2484 O O . PHE D 2 46 ? -17.21610 -12.52865 -26.88560 1.000 22.88551 46 PHE D O 1
ATOM 2492 N N . GLU D 2 47 ? -16.60668 -11.88151 -24.80337 1.000 23.60057 47 GLU D N 1
ATOM 2493 C CA . GLU D 2 47 ? -15.56273 -10.96565 -25.25462 1.000 26.31645 47 GLU D CA 1
ATOM 2494 C C . GLU D 2 47 ? -14.27668 -11.22650 -24.48587 1.000 25.56686 47 GLU D C 1
ATOM 2495 O O . GLU D 2 47 ? -14.29881 -11.35264 -23.25593 1.000 20.11370 47 GLU D O 1
ATOM 2501 N N . LYS D 2 48 ? -13.16309 -11.29007 -25.21313 1.000 22.52330 48 LYS D N 1
ATOM 2502 C CA . LYS D 2 48 ? -11.83196 -11.26254 -24.61576 1.000 21.16849 48 LYS D CA 1
ATOM 2503 C C . LYS D 2 48 ? -11.43009 -9.80381 -24.44692 1.000 21.85198 48 LYS D C 1
ATOM 2504 O O . LYS D 2 48 ? -11.20950 -9.09762 -25.43164 1.000 24.05669 48 LYS D O 1
ATOM 2510 N N . LEU D 2 49 ? -11.35167 -9.35021 -23.20528 1.000 19.60964 49 LEU D N 1
ATOM 2511 C CA . LEU D 2 49 ? -11.05368 -7.95809 -22.92025 1.000 21.50388 49 LEU D CA 1
ATOM 2512 C C . LEU D 2 49 ? -9.57406 -7.65127 -23.16124 1.000 21.84910 49 LEU D C 1
ATOM 2513 O O . LEU D 2 49 ? -8.70896 -8.51974 -23.03324 1.000 22.93859 49 LEU D O 1
ATOM 2518 N N . GLU D 2 50 ? -9.29153 -6.40256 -23.49493 1.000 22.68906 50 GLU D N 1
ATOM 2519 C CA . GLU D 2 50 ? -7.90135 -5.96201 -23.57665 1.000 23.88267 50 GLU D CA 1
ATOM 2520 C C . GLU D 2 50 ? -7.40459 -5.50008 -22.20885 1.000 25.72570 50 GLU D C 1
ATOM 2521 O O . GLU D 2 50 ? -8.18512 -4.97817 -21.40374 1.000 25.14382 50 GLU D O 1
ATOM 2527 N N . PRO D 2 51 ? -6.10696 -5.67640 -21.88928 1.000 25.38248 51 PRO D N 1
ATOM 2528 C CA . PRO D 2 51 ? -5.10133 -6.33032 -22.72291 1.000 23.87483 51 PRO D CA 1
ATOM 2529 C C . PRO D 2 51 ? -5.30826 -7.83443 -22.68838 1.000 21.68890 51 PRO D C 1
ATOM 2530 O O . PRO D 2 51 ? -5.49114 -8.42805 -21.61810 1.000 22.12960 51 PRO D O 1
ATOM 2534 N N . LYS D 2 52 ? -5.29954 -8.44458 -23.86739 1.000 25.67455 52 LYS D N 1
ATOM 2535 C CA . LYS D 2 52 ? -5.66656 -9.84726 -23.96408 1.000 23.41234 52 LYS D CA 1
ATOM 2536 C C . LYS D 2 52 ? -4.69258 -10.75104 -23.21803 1.000 23.80421 52 LYS D C 1
ATOM 2537 O O . LYS D 2 52 ? -5.09304 -11.82273 -22.75297 1.000 25.38929 52 LYS D O 1
ATOM 2543 N N . TYR D 2 53 ? -3.43008 -10.34363 -23.04438 1.000 24.53294 53 TYR D N 1
ATOM 2544 C CA . TYR D 2 53 ? -2.51917 -11.23347 -22.32929 1.000 24.90437 53 TYR D CA 1
ATOM 2545 C C . TYR D 2 53 ? -2.91588 -11.41654 -20.85962 1.000 28.11306 53 TYR D C 1
ATOM 2546 O O . TYR D 2 53 ? -2.46552 -12.38057 -20.22597 1.000 25.49794 53 TYR D O 1
ATOM 2555 N N . LEU D 2 54 ? -3.74756 -10.52489 -20.29771 1.000 23.87702 54 LEU D N 1
ATOM 2556 C CA . LEU D 2 54 ? -4.22650 -10.71805 -18.93340 1.000 22.14878 54 LEU D CA 1
ATOM 2557 C C . LEU D 2 54 ? -5.41780 -11.66753 -18.85322 1.000 24.99781 54 LEU D C 1
ATOM 2558 O O . LEU D 2 54 ? -5.77292 -12.11087 -17.74811 1.000 22.82396 54 LEU D O 1
ATOM 2563 N N . GLU D 2 55 ? -6.06454 -11.96083 -19.98265 1.000 21.00691 55 GLU D N 1
ATOM 2564 C CA . GLU D 2 55 ? -7.09723 -13.00195 -20.06789 1.000 24.97219 55 GLU D CA 1
ATOM 2565 C C . GLU D 2 55 ? -8.25880 -12.74727 -19.10556 1.000 21.18471 55 GLU D C 1
ATOM 2566 O O . GLU D 2 55 ? -8.69377 -13.63157 -18.36207 1.000 21.59623 55 GLU D O 1
ATOM 2572 N N . ARG D 2 56 ? -8.77341 -11.52963 -19.13009 1.000 19.98547 56 ARG D N 1
ATOM 2573 C CA . ARG D 2 56 ? -10.05768 -11.24563 -18.50887 1.000 21.81063 56 ARG D CA 1
ATOM 2574 C C . ARG D 2 56 ? -11.14116 -11.27461 -19.57963 1.000 21.66812 56 ARG D C 1
ATOM 2575 O O . ARG D 2 56 ? -10.89598 -10.92962 -20.73871 1.000 21.52663 56 ARG D O 1
ATOM 2583 N N . TYR D 2 57 ? -12.34620 -11.68464 -19.18530 1.000 15.91622 57 TYR D N 1
ATOM 2584 C CA . TYR D 2 57 ? -13.41460 -11.93553 -20.13809 1.000 17.16674 57 TYR D CA 1
ATOM 2585 C C . TYR D 2 57 ? -14.69007 -11.24556 -19.67504 1.000 19.48881 57 TYR D C 1
ATOM 2586 O O . TYR D 2 57 ? -14.84062 -10.94230 -18.48986 1.000 20.12997 57 TYR D O 1
ATOM 2595 N N . SER D 2 58 ? -15.62821 -11.01649 -20.61033 1.000 19.43182 58 SER D N 1
ATOM 2596 C CA . SER D 2 58 ? -16.97469 -10.59853 -20.20866 1.000 20.71767 58 SER D CA 1
ATOM 2597 C C . SER D 2 58 ? -18.04370 -11.32589 -21.01920 1.000 24.19522 58 SER D C 1
ATOM 2598 O O . SER D 2 58 ? -17.80421 -11.79923 -22.13351 1.000 23.36730 58 SER D O 1
ATOM 2601 N N . ARG D 2 59 ? -19.22083 -11.44468 -20.41632 1.000 20.64859 59 ARG D N 1
ATOM 2602 C CA . ARG D 2 59 ? -20.42609 -11.88504 -21.09998 1.000 22.19063 59 ARG D CA 1
ATOM 2603 C C . ARG D 2 59 ? -21.54144 -10.90898 -20.75999 1.000 25.06695 59 ARG D C 1
ATOM 2604 O O . ARG D 2 59 ? -21.54503 -10.30680 -19.68227 1.000 21.64339 59 ARG D O 1
ATOM 2612 N N . ARG D 2 60 ? -22.49090 -10.76760 -21.67748 1.000 23.68317 60 ARG D N 1
ATOM 2613 C CA . ARG D 2 60 ? -23.58543 -9.81783 -21.51447 1.000 28.16815 60 ARG D CA 1
ATOM 2614 C C . ARG D 2 60 ? -24.72120 -10.42042 -20.69389 1.000 30.38338 60 ARG D C 1
ATOM 2615 O O . ARG D 2 60 ? -25.33329 -11.40751 -21.11531 1.000 25.13663 60 ARG D O 1
ATOM 2623 N N . ILE D 2 61 ? -25.01014 -9.81132 -19.53388 1.000 28.03099 61 ILE D N 1
ATOM 2624 C CA . ILE D 2 61 ? -26.28295 -10.04880 -18.85588 1.000 29.09698 61 ILE D CA 1
ATOM 2625 C C . ILE D 2 61 ? -27.40201 -9.35084 -19.61363 1.000 30.63494 61 ILE D C 1
ATOM 2626 O O . ILE D 2 61 ? -28.44757 -9.93846 -19.90532 1.000 33.67697 61 ILE D O 1
ATOM 2631 N N . ASN D 2 62 ? -27.19914 -8.08369 -19.93701 1.000 28.48971 62 ASN D N 1
ATOM 2632 C CA . ASN D 2 62 ? -28.05023 -7.36220 -20.87115 1.000 31.94715 62 ASN D CA 1
ATOM 2633 C C . ASN D 2 62 ? -27.16961 -6.31305 -21.53955 1.000 33.36247 62 ASN D C 1
ATOM 2634 O O . ASN D 2 62 ? -25.93718 -6.38833 -21.46686 1.000 32.80173 62 ASN D O 1
ATOM 2639 N N . HIS D 2 63 ? -27.78090 -5.31104 -22.15727 1.000 29.83321 63 HIS D N 1
ATOM 2640 C CA . HIS D 2 63 ? -26.96150 -4.33236 -22.85749 1.000 38.62721 63 HIS D CA 1
ATOM 2641 C C . HIS D 2 63 ? -26.25239 -3.35086 -21.92450 1.000 37.98245 63 HIS D C 1
ATOM 2642 O O . HIS D 2 63 ? -25.35881 -2.62361 -22.37716 1.000 32.89150 63 HIS D O 1
ATOM 2649 N N . GLN D 2 64 ? -26.58815 -3.33157 -20.63727 1.000 33.93616 64 GLN D N 1
ATOM 2650 C CA . GLN D 2 64 ? -25.86587 -2.49026 -19.69432 1.000 32.44733 64 GLN D CA 1
ATOM 2651 C C . GLN D 2 64 ? -24.85729 -3.26645 -18.86752 1.000 30.84901 64 GLN D C 1
ATOM 2652 O O . GLN D 2 64 ? -23.77530 -2.74743 -18.58922 1.000 28.99812 64 GLN D O 1
ATOM 2658 N N . HIS D 2 65 ? -25.17546 -4.49236 -18.45954 1.000 25.56298 65 HIS D N 1
ATOM 2659 C CA . HIS D 2 65 ? -24.39374 -5.17394 -17.44081 1.000 25.19352 65 HIS D CA 1
ATOM 2660 C C . HIS D 2 65 ? -23.70713 -6.41913 -17.98354 1.000 26.65080 65 HIS D C 1
ATOM 2661 O O . HIS D 2 65 ? -24.25891 -7.14315 -18.81998 1.000 22.58619 65 HIS D O 1
ATOM 2668 N N . ARG D 2 66 ? -22.48894 -6.63922 -17.50169 1.000 23.35165 66 ARG D N 1
ATOM 2669 C CA . ARG D 2 66 ? -21.67139 -7.78249 -17.85862 1.000 23.91380 66 ARG D CA 1
ATOM 2670 C C . ARG D 2 66 ? -21.32963 -8.57925 -16.61303 1.000 26.67424 66 ARG D C 1
ATOM 2671 O O . ARG D 2 66 ? -21.30921 -8.04881 -15.49285 1.000 23.32073 66 ARG D O 1
ATOM 2679 N N . VAL D 2 67 ? -21.08945 -9.86217 -16.82934 1.000 22.40983 67 VAL D N 1
ATOM 2680 C CA . VAL D 2 67 ? -20.31391 -10.68395 -15.91277 1.000 22.43891 67 VAL D CA 1
ATOM 2681 C C . VAL D 2 67 ? -18.87486 -10.59567 -16.39428 1.000 23.80008 67 VAL D C 1
ATOM 2682 O O . VAL D 2 67 ? -18.58800 -10.94704 -17.54443 1.000 21.20625 67 VAL D O 1
ATOM 2686 N N . VAL D 2 68 ? -17.98491 -10.07358 -15.55524 1.000 21.43952 68 VAL D N 1
ATOM 2687 C CA . VAL D 2 68 ? -16.55685 -10.04183 -15.85853 1.000 21.62520 68 VAL D CA 1
ATOM 2688 C C . VAL D 2 68 ? -15.87395 -11.10748 -15.01479 1.000 19.59397 68 VAL D C 1
ATOM 2689 O O . VAL D 2 68 ? -16.16643 -11.24697 -13.81762 1.000 19.70061 68 VAL D O 1
ATOM 2693 N N . TYR D 2 69 ? -14.99157 -11.89100 -15.63873 1.000 19.92633 69 TYR D N 1
ATOM 2694 C CA . TYR D 2 69 ? -14.45895 -13.06101 -14.95846 1.000 21.24820 69 TYR D CA 1
ATOM 2695 C C . TYR D 2 69 ? -13.06810 -13.41231 -15.47325 1.000 20.61130 69 TYR D C 1
ATOM 2696 O O . TYR D 2 69 ? -12.66691 -13.01826 -16.56449 1.000 18.82275 69 TYR D O 1
ATOM 2705 N N . THR D 2 70 ? -12.35041 -14.20056 -14.68415 1.000 20.88248 70 THR D N 1
ATOM 2706 C CA . THR D 2 70 ? -11.13912 -14.84381 -15.15379 1.000 22.75578 70 THR D CA 1
ATOM 2707 C C . THR D 2 70 ? -11.29645 -16.35132 -15.00348 1.000 26.55739 70 THR D C 1
ATOM 2708 O O . THR D 2 70 ? -12.25124 -16.84388 -14.38536 1.000 23.00515 70 THR D O 1
ATOM 2712 N N . VAL D 2 71 ? -10.34882 -17.08688 -15.58666 1.000 22.91738 71 VAL D N 1
ATOM 2713 C CA . VAL D 2 71 ? -10.42127 -18.54505 -15.64948 1.000 24.40622 71 VAL D CA 1
ATOM 2714 C C . VAL D 2 71 ? -9.06238 -19.12039 -15.29367 1.000 28.91260 71 VAL D C 1
ATOM 2715 O O . VAL D 2 71 ? -8.04020 -18.71269 -15.85933 1.000 24.67264 71 VAL D O 1
ATOM 2719 N N . ASP D 2 72 ? -9.05666 -20.05614 -14.35036 1.000 29.67345 72 ASP D N 1
ATOM 2720 C CA . ASP D 2 72 ? -7.88589 -20.86549 -14.02135 1.000 29.78089 72 ASP D CA 1
ATOM 2721 C C . ASP D 2 72 ? -8.05357 -22.16968 -14.78956 1.000 33.82753 72 ASP D C 1
ATOM 2722 O O . ASP D 2 72 ? -8.80111 -23.06597 -14.37018 1.000 32.17744 72 ASP D O 1
ATOM 2727 N N . ASP D 2 73 ? -7.35326 -22.26539 -15.92241 1.000 34.45126 73 ASP D N 1
ATOM 2728 C CA . ASP D 2 73 ? -7.47382 -23.43496 -16.78404 1.000 33.03255 73 ASP D CA 1
ATOM 2729 C C . ASP D 2 73 ? -6.93413 -24.69098 -16.11124 1.000 35.26406 73 ASP D C 1
ATOM 2730 O O . ASP D 2 73 ? -7.54410 -25.76133 -16.21065 1.000 40.17222 73 ASP D O 1
ATOM 2735 N N . ARG D 2 74 ? -5.80848 -24.57706 -15.40427 1.000 33.60956 74 ARG D N 1
ATOM 2736 C CA . ARG D 2 74 ? -5.20912 -25.74485 -14.75944 1.000 36.66899 74 ARG D CA 1
ATOM 2737 C C . ARG D 2 74 ? -6.18456 -26.39927 -13.79139 1.000 38.17393 74 ARG D C 1
ATOM 2738 O O . ARG D 2 74 ? -6.43477 -27.61068 -13.86152 1.000 38.47860 74 ARG D O 1
ATOM 2746 N N . ASN D 2 75 ? -6.77204 -25.60724 -12.89642 1.000 35.54074 75 ASN D N 1
ATOM 2747 C CA . ASN D 2 75 ? -7.64558 -26.14269 -11.86398 1.000 33.39717 75 ASN D CA 1
ATOM 2748 C C . ASN D 2 75 ? -9.11552 -26.17148 -12.27248 1.000 29.37263 75 ASN D C 1
ATOM 2749 O O . ASN D 2 75 ? -9.94984 -26.62058 -11.48076 1.000 34.99637 75 ASN D O 1
ATOM 2754 N N . LYS D 2 76 ? -9.44086 -25.72682 -13.48505 1.000 31.67265 76 LYS D N 1
ATOM 2755 C CA . LYS D 2 76 ? -10.81408 -25.65342 -13.99555 1.000 31.08252 76 LYS D CA 1
ATOM 2756 C C . LYS D 2 76 ? -11.72261 -24.89328 -13.02558 1.000 34.21568 76 LYS D C 1
ATOM 2757 O O . LYS D 2 76 ? -12.69399 -25.42928 -12.49143 1.000 31.60530 76 LYS D O 1
ATOM 2763 N N . GLU D 2 77 ? -11.37568 -23.62501 -12.78960 1.000 28.29899 77 GLU D N 1
ATOM 2764 C CA . GLU D 2 77 ? -12.14782 -22.75191 -11.91224 1.000 30.31126 77 GLU D CA 1
ATOM 2765 C C . GLU D 2 77 ? -12.38674 -21.43755 -12.62897 1.000 28.81735 77 GLU D C 1
ATOM 2766 O O . GLU D 2 77 ? -11.46336 -20.88493 -13.23466 1.000 32.21925 77 GLU D O 1
ATOM 2772 N N . VAL D 2 78 ? -13.61438 -20.94575 -12.57765 1.000 29.76436 78 VAL D N 1
ATOM 2773 C CA . VAL D 2 78 ? -13.93915 -19.61348 -13.07788 1.000 24.32485 78 VAL D CA 1
ATOM 2774 C C . VAL D 2 78 ? -14.10276 -18.69050 -11.88233 1.000 25.50556 78 VAL D C 1
ATOM 2775 O O . VAL D 2 78 ? -14.72727 -19.06717 -10.88038 1.000 27.27535 78 VAL D O 1
ATOM 2779 N N . LEU D 2 79 ? -13.55276 -17.47492 -11.97956 1.000 24.71685 79 LEU D N 1
ATOM 2780 C CA . LEU D 2 79 ? -13.68895 -16.46947 -10.92622 1.000 21.89991 79 LEU D CA 1
ATOM 2781 C C . LEU D 2 79 ? -14.49216 -15.28665 -11.45275 1.000 23.03977 79 LEU D C 1
ATOM 2782 O O . LEU D 2 79 ? -13.99560 -14.51536 -12.27747 1.000 21.46958 79 LEU D O 1
ATOM 2787 N N . ILE D 2 80 ? -15.72387 -15.13774 -10.96794 1.000 21.92752 80 ILE D N 1
ATOM 2788 C CA . ILE D 2 80 ? -16.53866 -13.97493 -11.30476 1.000 22.73616 80 ILE D CA 1
ATOM 2789 C C . ILE D 2 80 ? -16.09829 -12.79509 -10.44312 1.000 23.89950 80 ILE D C 1
ATOM 2790 O O . ILE D 2 80 ? -16.05877 -12.89187 -9.21166 1.000 19.32238 80 ILE D O 1
ATOM 2795 N N . LEU D 2 81 ? -15.76359 -11.67742 -11.09078 1.000 21.08152 81 LEU D N 1
ATOM 2796 C CA . LEU D 2 81 ? -15.29021 -10.48894 -10.39866 1.000 21.15083 81 LEU D CA 1
ATOM 2797 C C . LEU D 2 81 ? -16.28172 -9.33403 -10.42799 1.000 23.13002 81 LEU D C 1
ATOM 2798 O O . LEU D 2 81 ? -16.20584 -8.44697 -9.57099 1.000 22.99340 81 LEU D O 1
ATOM 2803 N N . SER D 2 82 ? -17.21400 -9.32617 -11.37173 1.000 20.95362 82 SER D N 1
ATOM 2804 C CA . SER D 2 82 ? -18.24307 -8.30100 -11.39739 1.000 24.37704 82 SER D CA 1
ATOM 2805 C C . SER D 2 82 ? -19.44229 -8.88940 -12.10057 1.000 26.24397 82 SER D C 1
ATOM 2806 O O . SER D 2 82 ? -19.28895 -9.65996 -13.05598 1.000 22.68052 82 SER D O 1
ATOM 2809 N N . ALA D 2 83 ? -20.62606 -8.55097 -11.59616 1.000 22.01451 83 ALA D N 1
ATOM 2810 C CA . ALA D 2 83 ? -21.87281 -8.89268 -12.25967 1.000 22.76053 83 ALA D CA 1
ATOM 2811 C C . ALA D 2 83 ? -22.74814 -7.66337 -12.40959 1.000 25.61715 83 ALA D C 1
ATOM 2812 O O . ALA D 2 83 ? -23.94533 -7.79509 -12.66177 1.000 24.25271 83 ALA D O 1
ATOM 2814 N N . TRP D 2 84 ? -22.16163 -6.47619 -12.26216 1.000 22.48733 84 TRP D N 1
ATOM 2815 C CA . TRP D 2 84 ? -22.87593 -5.20263 -12.34445 1.000 24.91359 84 TRP D CA 1
ATOM 2816 C C . TRP D 2 84 ? -21.90195 -4.17300 -12.90214 1.000 23.11847 84 TRP D C 1
ATOM 2817 O O . TRP D 2 84 ? -20.84691 -3.94226 -12.30528 1.000 23.67230 84 TRP D O 1
ATOM 2828 N N . SER D 2 85 ? -22.24263 -3.54760 -14.02948 1.000 23.19935 85 SER D N 1
ATOM 2829 C CA . SER D 2 85 ? -21.27835 -2.69408 -14.73384 1.000 25.88587 85 SER D CA 1
ATOM 2830 C C . SER D 2 85 ? -21.37754 -1.24995 -14.23955 1.000 26.40319 85 SER D C 1
ATOM 2831 O O . SER D 2 85 ? -22.00417 -0.38005 -14.84679 1.000 25.29007 85 SER D O 1
ATOM 2834 N N . HIS D 2 86 ? -20.66259 -0.99153 -13.15060 1.000 24.65593 86 HIS D N 1
ATOM 2835 C CA . HIS D 2 86 ? -20.69376 0.28140 -12.44708 1.000 22.59542 86 HIS D CA 1
ATOM 2836 C C . HIS D 2 86 ? -19.44155 0.35468 -11.58672 1.000 26.85995 86 HIS D C 1
ATOM 2837 O O . HIS D 2 86 ? -18.80427 -0.66711 -11.31475 1.000 26.78927 86 HIS D O 1
ATOM 2844 N N . TYR D 2 87 ? -19.09822 1.57211 -11.14480 1.000 25.24823 87 TYR D N 1
ATOM 2845 C CA . TYR D 2 87 ? -17.86241 1.73718 -10.38366 1.000 27.44614 87 TYR D CA 1
ATOM 2846 C C . TYR D 2 87 ? -17.97890 1.22267 -8.95380 1.000 28.62051 87 TYR D C 1
ATOM 2847 O O . TYR D 2 87 ? -16.94543 0.99176 -8.31699 1.000 29.89399 87 TYR D O 1
ATOM 2856 N N . ASP D 2 88 ? -19.18838 1.04011 -8.42311 1.000 28.53178 88 ASP D N 1
ATOM 2857 C CA . ASP D 2 88 ? -19.29623 0.25355 -7.18799 1.000 35.07443 88 ASP D CA 1
ATOM 2858 C C . ASP D 2 88 ? -20.41534 -0.80367 -7.26293 1.000 34.49874 88 ASP D C 1
ATOM 2859 O O . ASP D 2 88 ? -20.98082 -1.06880 -8.33563 1.000 29.47573 88 ASP D O 1
#

Secondary structure (DSSP, 8-state):
-EEE-HHHHHHTHHHHHHHHHHS---EEE--SSGGG-EEEEEHHHHHHHHHHHHHHHTTHHHHHHHHHTS---EEEGGG--GGG-/--EE-HHHHHHTHHHHHHHHHHH---EEE--SSGGG-EEEEEHHHHHHHHHHHHHHHTTHHHHHHHHHHS---EEEGGG--GGG-/--SEEEEEGGGHHHHHHHHHTT-HHHHHHHHHHHHH-TT-S-TT-EEPSSGGG-EEEEESSSS-EEEEEEETTTTEEEEEES--S--/--SEEEEEGGGHHHHHHHHHTT-HHHHHHHHHHHHH-TT-S-TT-EEPSSGGG--EEEESSSS-EEEEEEETTTTEEEEEESS-S--

Radius of gyration: 22.56 Å; Cα contacts (8 Å, |Δi|>4): 633; chains: 4; bounding box: 51×62×57 Å

Organism: Staphylococcus aureus (strain NCTC 8325 / PS 47) (NCBI:txid93061)

Foldseek 3Di:
DAEDEPVVCVVCVVVQLVCLVVVVDKYWHDYDDPVPTDIDHHPVNVVVVVVVCVCVVVCNVVVVVVVVPDDPDDDDPVPDPPVVD/DAEDEPVVCVVCVVVQQVCLVVVVDKHWHDYDPRVPTDIHHHPVNVVVVVVVVVCVVVCNVVVVVVVVVDDPDDDDPVPDPVVVD/DLAAEEEDPVAVVQVVVCVVVVLPVLVVVLVVCLLPPVPDPPQVWDQDPPNVVAWIWGDSDPAWIFIWHADVVRRYIYTYYGGPDPD/DQAAEEEDPVQVVQVVVCVVVVLVVLVVVLVVCLLVPPQDPPQVWDQDPPNVVRWIWGDSDPQWIFIWHADPVRRYIYTYHGGPDPD

Nearest PDB structures (foldseek):
  7v5z-assembly1_D  TM=1.012E+00  e=3.071E-17  Staphylococcus aureus subsp. aureus NCTC 8325
  3oei-assembly4_O  TM=8.749E-01  e=5.279E-06  Mycobacterium tuberculosis
  6n90-assembly1_B  TM=8.576E-01  e=3.415E-05  Agrobacterium tumefaciens
  6n90-assembly1_A  TM=8.352E-01  e=4.459E-05  Agrobacterium tumefaciens
  4nrn-assembly1_A  TM=8.175E-01  e=1.296E-04  Helicobacter pylori 26695

InterPro domains:
  IPR006442 Type II toxin-antitoxin system, antitoxin Phd/YefM [PF02604] (1-68)
  IPR036165 YefM-like superfamily [SSF143120] (1-70)
  IPR051405 phD/YefM antitoxin [PTHR33713] (1-80)

Sequence (344 aa):
MIITSPTEARKDFYQLLKNVNNNHEPIYISGNNAENNAVIIGLEDWKSIQETIYLESTGTMDKVREREKDNSGTTNIDDIDWDNLMIITSPTEARKDFYQLLKNVNNNHEPIYISGNNAENNAVIIGLEDWKSIQETIYLESTGTMDKVREREKDNSGTTNIDDIDWDNLSNYTVKIKNSAKSDLKKIKHSYLKKSFLEIVETLKNDPYKITQSFEKLEPKYLERYSRRINHQHRVVYTVDDRNKEVLILSAWSHYDSNYTVKIKNSAKSDLKKIKHSYLKKSFLEIVETLKNDPYKITQSFEKLEPKYLERYSRRINHQHRVVYTVDDRNKEVLILSAWSHYD